Protein 3D82 (pdb70)

B-factor: mean 55.02, std 6.58, range [31.34, 92.84]

Structure (mmCIF, N/CA/C/O backbone):
data_3D82
#
_entry.id   3D82
#
_cell.length_a   56.920
_cell.length_b   95.140
_cell.length_c   237.370
_cell.angle_alpha   90.000
_cell.angle_beta   90.000
_cell.angle_gamma   90.000
#
_symmetry.space_group_name_H-M   'C 2 2 21'
#
loop_
_entity.id
_entity.type
_entity.pdbx_description
1 polymer 'Cupin 2, conserved barrel domain protein'
2 non-polymer 'NICKEL (II) ION'
3 non-polymer 'UNKNOWN LIGAND'
4 non-polymer GLYCEROL
5 water water
#
loop_
_atom_site.group_PDB
_atom_site.id
_atom_site.type_symbol
_atom_site.label_atom_id
_atom_site.label_alt_id
_atom_site.label_comp_id
_atom_site.label_asym_id
_atom_site.label_entity_id
_atom_site.label_seq_id
_atom_site.pdbx_PDB_ins_code
_atom_site.Cartn_x
_atom_site.Cartn_y
_atom_site.Cartn_z
_atom_site.occupancy
_atom_site.B_iso_or_equiv
_atom_site.auth_seq_id
_atom_site.auth_comp_id
_atom_site.auth_asym_id
_atom_site.auth_atom_id
_atom_site.pdbx_PDB_model_num
ATOM 1 N N . GLY A 1 1 ? -15.761 65.940 -14.907 1.00 69.45 0 GLY A N 1
ATOM 2 C CA . GLY A 1 1 ? -15.824 66.268 -13.452 1.00 69.14 0 GLY A CA 1
ATOM 3 C C . GLY A 1 1 ? -15.920 65.026 -12.581 1.00 68.62 0 GLY A C 1
ATOM 4 O O . GLY A 1 1 ? -16.259 63.940 -13.073 1.00 68.28 0 GLY A O 1
ATOM 13 N N . GLN A 1 3 ? -18.094 64.014 -10.317 1.00 66.24 2 GLN A N 1
ATOM 14 C CA . GLN A 1 3 ? -19.435 63.366 -10.276 1.00 66.51 2 GLN A CA 1
ATOM 15 C C . GLN A 1 3 ? -19.577 62.183 -11.276 1.00 66.26 2 GLN A C 1
ATOM 16 O O . GLN A 1 3 ? -20.267 61.207 -10.975 1.00 65.18 2 GLN A O 1
ATOM 22 N N . THR A 1 4 ? -18.906 62.272 -12.436 1.00 66.90 3 THR A N 1
ATOM 23 C CA . THR A 1 4 ? -18.857 61.180 -13.441 1.00 67.04 3 THR A CA 1
ATOM 24 C C . THR A 1 4 ? -18.153 59.935 -12.872 1.00 66.17 3 THR A C 1
ATOM 25 O O . THR A 1 4 ? -18.410 58.826 -13.347 1.00 67.29 3 THR A O 1
ATOM 29 N N . LYS A 1 5 ? -17.255 60.130 -11.889 1.00 64.10 4 LYS A N 1
ATOM 30 C CA . LYS A 1 5 ? -16.617 59.032 -11.144 1.00 62.72 4 LYS A CA 1
ATOM 31 C C . LYS A 1 5 ? -17.456 58.512 -9.936 1.00 60.02 4 LYS A C 1
ATOM 32 O O . LYS A 1 5 ? -16.982 57.626 -9.245 1.00 57.37 4 LYS A O 1
ATOM 38 N N . VAL A 1 6 ? -18.667 59.057 -9.686 1.00 58.21 5 VAL A N 1
ATOM 39 C CA . VAL A 1 6 ? -19.603 58.497 -8.671 1.00 57.04 5 VAL A CA 1
ATOM 40 C C . VAL A 1 6 ? -20.197 57.218 -9.277 1.00 54.00 5 VAL A C 1
ATOM 41 O O . VAL A 1 6 ? -20.763 57.244 -10.373 1.00 52.11 5 VAL A O 1
ATOM 45 N N . ILE A 1 7 ? -20.113 56.126 -8.531 1.00 52.92 6 ILE A N 1
ATOM 46 C CA . ILE A 1 7 ? -20.508 54.815 -9.012 1.00 52.50 6 ILE A CA 1
ATOM 47 C C . ILE A 1 7 ? -21.781 54.359 -8.319 1.00 51.86 6 ILE A C 1
ATOM 48 O O . ILE A 1 7 ? -21.817 54.316 -7.104 1.00 51.58 6 ILE A O 1
ATOM 53 N N . ASN A 1 8 ? -22.815 54.048 -9.105 1.00 52.00 7 ASN A N 1
ATOM 54 C CA . ASN A 1 8 ? -24.080 53.494 -8.60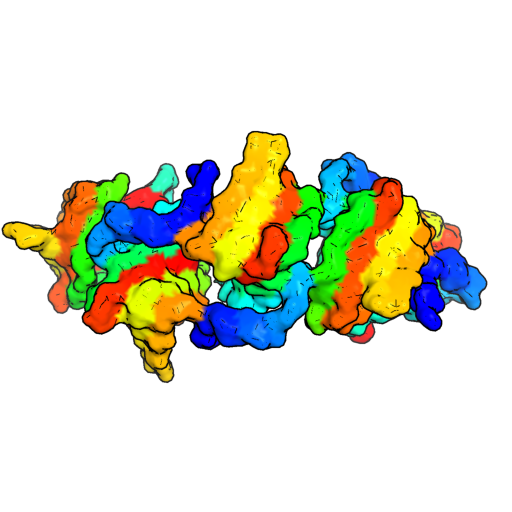8 1.00 51.14 7 ASN A CA 1
ATOM 55 C C . ASN A 1 8 ? -24.058 51.986 -8.928 1.00 50.63 7 ASN A C 1
ATOM 56 O O . ASN A 1 8 ? -24.003 51.608 -10.099 1.00 50.07 7 ASN A O 1
ATOM 61 N N . PHE A 1 9 ? -24.093 51.141 -7.894 1.00 51.19 8 PHE A N 1
ATOM 62 C CA . PHE A 1 9 ? -23.994 49.678 -8.072 1.00 51.44 8 PHE A CA 1
ATOM 63 C C . PHE A 1 9 ? -25.114 49.127 -8.954 1.00 52.56 8 PHE A C 1
ATOM 64 O O . PHE A 1 9 ? -24.838 48.409 -9.914 1.00 53.05 8 PHE A O 1
ATOM 72 N N . ASN A 1 10 ? -26.355 49.505 -8.644 1.00 53.01 9 ASN A N 1
ATOM 73 C CA . ASN A 1 10 ? -27.542 49.063 -9.406 1.00 54.32 9 ASN A CA 1
ATOM 74 C C . ASN A 1 10 ? -27.404 49.409 -10.908 1.00 53.09 9 ASN A C 1
ATOM 75 O O . ASN A 1 10 ? -27.636 48.568 -11.765 1.00 52.27 9 ASN A O 1
ATOM 80 N N . ASP A 1 11 ? -26.965 50.629 -11.205 1.00 52.78 10 ASP A N 1
ATOM 81 C CA . ASP A 1 11 ? -26.747 51.075 -12.595 1.00 52.46 10 ASP A CA 1
ATOM 82 C C . ASP A 1 11 ? -25.631 50.289 -13.303 1.00 51.57 10 ASP A C 1
ATOM 83 O O . ASP A 1 11 ? -25.760 49.967 -14.487 1.00 49.72 10 ASP A O 1
ATOM 88 N N . LYS A 1 12 ? -24.534 49.998 -12.584 1.00 50.66 11 LYS A N 1
ATOM 89 C CA . LYS A 1 12 ? -23.418 49.222 -13.152 1.00 50.08 11 LYS A CA 1
ATOM 90 C C . LYS A 1 12 ? -23.816 47.779 -13.441 1.00 49.94 11 LYS A C 1
ATOM 91 O O . LYS A 1 12 ? -23.372 47.229 -14.446 1.00 50.10 11 LYS A O 1
ATOM 97 N N . PHE A 1 13 ? -24.610 47.174 -12.548 1.00 50.62 12 PHE A N 1
ATOM 98 C CA . PHE A 1 13 ? -25.137 45.803 -12.727 1.00 50.59 12 PHE A CA 1
ATOM 99 C C . PHE A 1 13 ? -26.077 45.691 -13.934 1.00 51.17 12 PHE A C 1
ATOM 100 O O . PHE A 1 13 ? -26.077 44.662 -14.613 1.00 51.56 12 PHE A O 1
ATOM 108 N N . SER A 1 14 ? -26.877 46.733 -14.186 1.00 52.17 13 SER A N 1
ATOM 109 C CA . SER A 1 14 ? -27.791 46.754 -15.336 1.00 52.08 13 SER A CA 1
ATOM 110 C C . SER A 1 14 ? -27.063 46.712 -16.693 1.00 52.79 13 SER A C 1
ATOM 111 O O . SER A 1 14 ? -27.616 46.209 -17.662 1.00 54.33 13 SER A O 1
ATOM 114 N N . LEU A 1 15 ? -25.828 47.209 -16.746 1.00 53.23 14 LEU A N 1
ATOM 115 C CA . LEU A 1 15 ? -25.021 47.224 -17.978 1.00 53.58 14 LEU A CA 1
ATOM 116 C C . LEU A 1 15 ? -24.474 45.854 -18.434 1.00 53.46 14 LEU A C 1
ATOM 117 O O . LEU A 1 15 ? -23.885 45.776 -19.517 1.00 53.65 14 LEU A O 1
ATOM 119 N N . PHE A 1 16 ? -24.610 44.795 -17.626 1.00 52.59 15 PHE A N 1
ATOM 120 C CA . PHE A 1 16 ? -24.100 43.485 -18.027 1.00 51.62 15 PHE A CA 1
ATOM 121 C C . PHE A 1 16 ? -24.983 42.325 -17.614 1.00 50.93 15 PHE A C 1
ATOM 122 O O . PHE A 1 16 ? -25.752 42.376 -16.653 1.00 49.67 15 PHE A O 1
ATOM 130 N N . ASN A 1 17 ? -24.765 41.264 -18.366 1.00 51.27 16 ASN A N 1
ATOM 131 C CA . ASN A 1 17 ? -25.544 40.061 -18.392 1.00 53.02 16 ASN A CA 1
ATOM 132 C C . ASN A 1 17 ? -24.733 38.790 -18.018 1.00 53.03 16 ASN A C 1
ATOM 133 O O . ASN A 1 17 ? -25.288 37.849 -17.438 1.00 52.59 16 ASN A O 1
ATOM 138 N N . GLN A 1 18 ? -23.450 38.757 -18.380 1.00 53.23 17 GLN A N 1
ATOM 139 C CA . GLN A 1 18 ? -22.558 37.624 -18.090 1.00 53.63 17 GLN A CA 1
ATOM 140 C C . GLN A 1 18 ? -22.322 37.310 -16.619 1.00 52.65 17 GLN A C 1
ATOM 141 O O . GLN A 1 18 ? -22.234 38.219 -15.776 1.00 51.91 17 GLN A O 1
ATOM 147 N N . HIS A 1 19 ? -22.185 36.009 -16.353 1.00 51.68 18 HIS A N 1
ATOM 148 C CA . HIS A 1 19 ? -21.875 35.488 -15.036 1.00 51.39 18 HIS A CA 1
ATOM 149 C C . HIS A 1 19 ? -20.384 35.202 -14.965 1.00 50.37 18 HIS A C 1
ATOM 150 O O . HIS A 1 19 ? -19.741 34.990 -15.994 1.00 50.06 18 HIS A O 1
ATOM 157 N N . TRP A 1 20 ? -19.858 35.198 -13.740 1.00 50.02 19 TRP A N 1
ATOM 158 C CA . TRP A 1 20 ? -18.465 34.860 -13.441 1.00 49.96 19 TRP A CA 1
ATOM 159 C C . TRP A 1 20 ? -17.427 35.665 -14.249 1.00 50.27 19 TRP A C 1
ATOM 160 O O . TRP A 1 20 ? -16.366 35.142 -14.602 1.00 49.17 19 TRP A O 1
ATOM 171 N N . SER A 1 21 ? -17.759 36.928 -14.538 1.00 50.30 20 SER A N 1
ATOM 172 C CA . SER A 1 21 ? -16.941 37.815 -15.354 1.00 50.08 20 SER A CA 1
ATOM 173 C C . SER A 1 21 ? -16.870 39.150 -14.624 1.00 50.39 20 SER A C 1
ATOM 174 O O . SER A 1 21 ? -17.652 40.060 -14.918 1.00 49.63 20 SER A O 1
ATOM 177 N N . PRO A 1 22 ? -15.951 39.255 -13.638 1.00 51.97 21 PRO A N 1
ATOM 178 C CA . PRO A 1 22 ? -15.829 40.467 -12.845 1.00 52.87 21 PRO A CA 1
ATOM 179 C C . PRO A 1 22 ? -15.559 41.706 -13.696 1.00 54.25 21 PRO A C 1
ATOM 180 O O . PRO A 1 22 ? -14.779 41.627 -14.653 1.00 55.23 21 PRO A O 1
ATOM 184 N N . ARG A 1 23 ? -16.259 42.795 -13.370 1.00 54.29 22 ARG A N 1
ATOM 185 C CA . ARG A 1 23 ? -16.124 44.080 -14.026 1.00 55.33 22 ARG A CA 1
ATOM 186 C C . ARG A 1 23 ? -15.603 45.085 -13.022 1.00 54.07 22 ARG A C 1
ATOM 187 O O . ARG A 1 23 ? -16.276 45.381 -12.036 1.00 53.35 22 ARG A O 1
ATOM 195 N N . VAL A 1 24 ? -14.405 45.607 -13.296 1.00 52.98 23 VAL A N 1
ATOM 196 C CA . VAL A 1 24 ? -13.759 46.586 -12.440 1.00 51.70 23 VAL A CA 1
ATOM 197 C C . VAL A 1 24 ? -14.564 47.884 -12.540 1.00 50.92 23 VAL A C 1
ATOM 198 O O . VAL A 1 24 ? -14.770 48.393 -13.644 1.00 51.71 23 VAL A O 1
ATOM 202 N N . ILE A 1 25 ? -15.090 48.338 -11.404 1.00 50.01 24 ILE A N 1
ATOM 203 C CA . ILE A 1 25 ? -15.851 49.599 -11.294 1.00 49.86 24 ILE A CA 1
ATOM 204 C C . ILE A 1 25 ? -15.072 50.699 -10.578 1.00 50.47 24 ILE A C 1
ATOM 205 O O . ILE A 1 25 ? -15.473 51.846 -10.647 1.00 48.96 24 ILE A O 1
ATOM 210 N N . ALA A 1 26 ? -13.989 50.362 -9.859 1.00 51.55 25 ALA A N 1
ATOM 211 C CA . ALA A 1 26 ? -13.237 51.366 -9.111 1.00 51.23 25 ALA A CA 1
ATOM 212 C C . ALA A 1 26 ? -11.880 50.844 -8.665 1.00 52.42 25 ALA A C 1
ATOM 213 O O . ALA A 1 26 ? -11.684 49.632 -8.554 1.00 52.59 25 ALA A O 1
ATOM 215 N N . GLU A 1 27 ? -10.971 51.778 -8.411 1.00 52.89 26 GLU A N 1
ATOM 216 C CA . GLU A 1 27 ? -9.623 51.503 -7.941 1.00 55.42 26 GLU A CA 1
ATOM 217 C C . GLU A 1 27 ? -9.282 52.363 -6.719 1.00 53.40 26 GLU A C 1
ATOM 218 O O . GLU A 1 27 ? -9.506 53.571 -6.732 1.00 53.34 26 GLU A O 1
ATOM 232 N N . ASN A 1 29 ? -5.920 52.892 -4.477 1.00 50.54 28 ASN A N 1
ATOM 233 C CA . ASN A 1 29 ? -4.493 52.596 -4.429 1.00 50.67 28 ASN A CA 1
ATOM 234 C C . ASN A 1 29 ? -4.241 51.457 -5.441 1.00 52.06 28 ASN A C 1
ATOM 235 O O . ASN A 1 29 ? -4.645 51.595 -6.591 1.00 51.70 28 ASN A O 1
ATOM 240 N N . ASP A 1 30 ? -3.706 50.314 -4.999 1.00 53.54 29 ASP A N 1
ATOM 241 C CA . ASP A 1 30 ? -3.404 49.162 -5.874 1.00 53.56 29 ASP A CA 1
ATOM 242 C C . ASP A 1 30 ? -4.438 48.014 -5.757 1.00 53.89 29 ASP A C 1
ATOM 243 O O . ASP A 1 30 ? -4.113 46.855 -6.038 1.00 54.74 29 ASP A O 1
ATOM 248 N N . TYR A 1 31 ? -5.668 48.357 -5.353 1.00 52.21 30 TYR A N 1
ATOM 249 C CA . TYR A 1 31 ? -6.787 47.427 -5.202 1.00 52.44 30 TYR A CA 1
ATOM 250 C C . TYR A 1 31 ? -7.896 47.780 -6.177 1.00 52.10 30 TYR A C 1
ATOM 251 O O . TYR A 1 31 ? -8.033 48.942 -6.565 1.00 51.24 30 TYR A O 1
ATOM 260 N N . GLN A 1 32 ? -8.677 46.766 -6.547 1.00 52.40 31 GLN A N 1
ATOM 261 C CA . GLN A 1 32 ? -9.802 46.897 -7.462 1.00 52.43 31 GLN A CA 1
ATOM 262 C C . GLN A 1 32 ? -11.100 46.461 -6.796 1.00 52.65 31 GLN A C 1
ATOM 263 O O . GLN A 1 32 ? -11.093 45.546 -5.996 1.00 53.09 31 GLN A O 1
ATOM 269 N N . PHE A 1 33 ? -12.191 47.147 -7.134 1.00 52.22 32 PHE A N 1
ATOM 270 C CA . PHE A 1 33 ? -13.567 46.825 -6.710 1.00 51.58 32 PHE A CA 1
ATOM 271 C C . PHE A 1 33 ? -14.193 46.286 -7.982 1.00 51.74 32 PHE A C 1
ATOM 272 O O . PHE A 1 33 ? -14.200 46.991 -9.008 1.00 51.81 32 PHE A O 1
ATOM 280 N N . LYS A 1 34 ? -14.708 45.058 -7.921 1.00 51.76 33 LYS A N 1
ATOM 281 C CA . LYS A 1 34 ? -15.206 44.341 -9.088 1.00 52.34 33 LYS A CA 1
ATOM 282 C C . LYS A 1 34 ? -16.610 43.804 -8.849 1.00 51.34 33 LYS A C 1
ATOM 283 O O . LYS A 1 34 ? -16.824 43.106 -7.890 1.00 52.02 33 LYS A O 1
ATOM 289 N N . LEU A 1 35 ? -17.568 44.162 -9.700 1.00 51.22 34 LEU A N 1
ATOM 290 C CA . LEU A 1 35 ? -18.932 43.630 -9.586 1.00 50.80 34 LEU A CA 1
ATOM 291 C C . LEU A 1 35 ? -19.035 42.345 -10.391 1.00 49.52 34 LEU A C 1
ATOM 292 O O . LEU A 1 35 ? -18.455 42.244 -11.470 1.00 48.51 34 LEU A O 1
ATOM 297 N N . VAL A 1 36 ? -19.749 41.359 -9.847 1.00 49.38 35 VAL A N 1
ATOM 298 C CA . VAL A 1 36 ? -19.956 40.077 -10.524 1.00 49.20 35 VAL A CA 1
ATOM 299 C C . VAL A 1 36 ? -21.392 39.574 -10.295 1.00 49.39 35 VAL A C 1
ATOM 300 O O . VAL A 1 36 ? -21.986 39.795 -9.225 1.00 48.21 35 VAL A O 1
ATOM 304 N N . LYS A 1 37 ? -21.938 38.926 -11.317 1.00 49.48 36 LYS A N 1
ATOM 305 C CA . LYS A 1 37 ? -23.216 38.223 -11.222 1.00 50.46 36 LYS A CA 1
ATOM 306 C C . LYS A 1 37 ? -22.796 36.767 -11.204 1.00 50.79 36 LYS A C 1
ATOM 307 O O . LYS A 1 37 ? -21.991 36.377 -12.038 1.00 51.55 36 LYS A O 1
ATOM 313 N N . VAL A 1 38 ? -23.262 35.989 -10.221 1.00 51.16 37 VAL A N 1
ATOM 314 C CA . VAL A 1 38 ? -22.891 34.566 -10.096 1.00 50.85 37 VAL A CA 1
ATOM 315 C C . VAL A 1 38 ? -24.105 33.659 -9.884 1.00 51.76 37 VAL A C 1
ATOM 316 O O . VAL A 1 38 ? -25.086 34.057 -9.250 1.00 52.41 37 VAL A O 1
ATOM 320 N N . GLU A 1 39 ? -24.031 32.449 -10.443 1.00 52.11 38 GLU A N 1
ATOM 321 C CA . GLU A 1 39 ? -25.084 31.427 -10.306 1.00 52.42 38 GLU A CA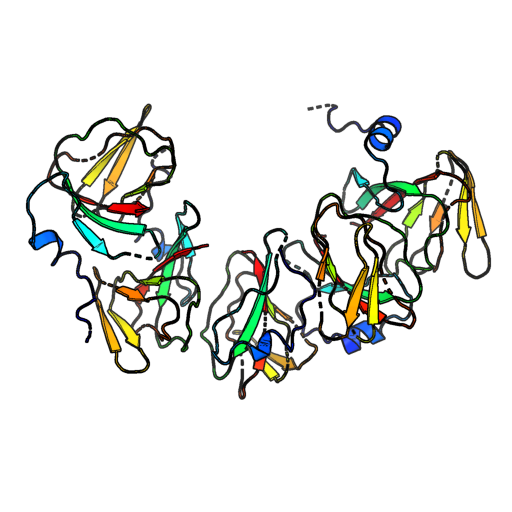 1
ATOM 322 C C . GLU A 1 39 ? -24.483 30.061 -10.625 1.00 51.69 38 GLU A C 1
ATOM 323 O O . GLU A 1 39 ? -23.724 29.930 -11.584 1.00 51.62 38 GLU A O 1
ATOM 329 N N . GLY A 1 40 ? -24.857 29.054 -9.842 1.00 51.76 39 GLY A N 1
ATOM 330 C CA . GLY A 1 40 ? -24.289 27.716 -9.958 1.00 51.33 39 GLY A CA 1
ATOM 331 C C . GLY A 1 40 ? -23.007 27.675 -9.149 1.00 51.79 39 GLY A C 1
ATOM 332 O O . GLY A 1 40 ? -22.738 28.577 -8.339 1.00 52.20 39 GLY A O 1
ATOM 333 N N . GLU A 1 41 ? -22.219 26.629 -9.372 1.00 51.87 40 GLU A N 1
ATOM 334 C CA . GLU A 1 41 ? -20.964 26.425 -8.662 1.00 52.38 40 GLU A CA 1
ATOM 335 C C . GLU A 1 41 ? -19.785 26.941 -9.449 1.00 51.61 40 GLU A C 1
ATOM 336 O O . GLU A 1 41 ? -19.737 26.799 -10.681 1.00 51.23 40 GLU A O 1
ATOM 342 N N . PHE A 1 42 ? -18.821 27.498 -8.712 1.00 51.12 41 PHE A N 1
ATOM 343 C CA . PHE A 1 42 ? -17.526 27.895 -9.258 1.00 50.90 41 PHE A CA 1
ATOM 344 C C . PHE A 1 42 ? -16.643 26.632 -9.059 1.00 50.63 41 PHE A C 1
ATOM 345 O O . PHE A 1 42 ? -17.168 25.511 -8.924 1.00 51.35 41 PHE A O 1
ATOM 353 N N . VAL A 1 43 ? -15.324 26.801 -9.060 1.00 50.42 42 VAL A N 1
ATOM 354 C CA . VAL A 1 43 ? -14.349 25.737 -8.845 1.00 49.23 42 VAL A CA 1
ATOM 355 C C . VAL A 1 43 ? -13.575 26.027 -7.572 1.00 48.67 42 VAL A C 1
ATOM 356 O O . VAL A 1 43 ? -13.526 27.180 -7.122 1.00 48.80 42 VAL A O 1
ATOM 360 N N . TRP A 1 44 ? -12.963 24.980 -7.011 1.00 49.11 43 TRP A N 1
ATOM 361 C CA . TRP A 1 44 ? -12.074 25.111 -5.849 1.00 49.67 43 TRP A CA 1
ATOM 362 C C . TRP A 1 44 ? -10.801 25.856 -6.259 1.00 50.35 43 TRP A C 1
ATOM 363 O O . TRP A 1 44 ? -10.174 25.494 -7.253 1.00 50.78 43 TRP A O 1
ATOM 374 N N . HIS A 1 45 ? -10.435 26.891 -5.505 1.00 50.35 44 HIS A N 1
ATOM 375 C CA . HIS A 1 45 ? -9.224 27.674 -5.786 1.00 50.13 44 HIS A CA 1
ATOM 376 C C . HIS A 1 45 ? -8.781 28.455 -4.540 1.00 50.50 44 HIS A C 1
ATOM 377 O O . HIS A 1 45 ? -9.464 28.441 -3.529 1.00 50.08 44 HIS A O 1
ATOM 384 N N . GLU A 1 46 ? -7.643 29.126 -4.630 1.00 51.56 45 GLU A N 1
ATOM 385 C CA . GLU A 1 46 ? -7.121 29.959 -3.539 1.00 53.47 45 GLU A CA 1
ATOM 386 C C . GLU A 1 46 ? -6.423 31.198 -4.118 1.00 53.31 45 GLU A C 1
ATOM 387 O O . GLU A 1 46 ? -6.140 31.248 -5.306 1.00 52.95 45 GLU A O 1
ATOM 393 N N . HIS A 1 47 ? -6.115 32.145 -3.234 1.00 53.47 46 HIS A N 1
ATOM 394 C CA . HIS A 1 47 ? -5.286 33.316 -3.534 1.00 52.69 46 HIS A CA 1
ATOM 395 C C . HIS A 1 47 ? -4.182 33.223 -2.498 1.00 51.20 46 HIS A C 1
ATOM 396 O O . HIS A 1 47 ? -4.382 33.556 -1.330 1.00 49.98 46 HIS A O 1
ATOM 403 N N . ALA A 1 48 ? -3.035 32.707 -2.924 1.00 51.91 47 ALA A N 1
ATOM 404 C CA . ALA A 1 48 ? -1.914 32.471 -2.027 1.00 52.42 47 ALA A CA 1
ATOM 405 C C . ALA A 1 48 ? -1.353 33.707 -1.341 1.00 53.47 47 ALA A C 1
ATOM 406 O O . ALA A 1 48 ? -0.920 33.615 -0.188 1.00 55.82 47 ALA A O 1
ATOM 408 N N . ASP A 1 49 ? -1.388 34.851 -2.017 1.00 53.60 48 ASP A N 1
ATOM 409 C CA . ASP A 1 49 ? -0.730 36.066 -1.522 1.00 55.24 48 ASP A CA 1
ATOM 410 C C . ASP A 1 49 ? -1.637 37.206 -1.061 1.00 53.82 48 ASP A C 1
ATOM 411 O O . ASP A 1 49 ? -1.129 38.263 -0.716 1.00 54.45 48 ASP A O 1
ATOM 416 N N . THR A 1 50 ? -2.952 37.012 -1.026 1.00 52.87 49 THR A N 1
ATOM 417 C CA . THR A 1 50 ? -3.859 38.083 -0.589 1.00 51.45 49 THR A CA 1
ATOM 418 C C . THR A 1 50 ? -5.166 37.589 0.008 1.00 51.49 49 THR A C 1
ATOM 419 O O . THR A 1 50 ? -5.675 36.540 -0.396 1.00 50.41 49 THR A O 1
ATOM 423 N N . ASP A 1 51 ? -5.685 38.375 0.969 1.00 52.00 50 ASP A N 1
ATOM 424 C CA . ASP A 1 51 ? -7.033 38.191 1.486 1.00 51.87 50 ASP A CA 1
ATOM 425 C C . ASP A 1 51 ? -7.950 38.651 0.356 1.00 52.30 50 ASP A C 1
ATOM 426 O O . ASP A 1 51 ? -7.540 39.469 -0.485 1.00 52.52 50 ASP A O 1
ATOM 431 N N . GLU A 1 52 ? -9.154 38.095 0.314 1.00 52.83 51 GLU A N 1
ATOM 432 C CA . GLU A 1 52 ? -10.170 38.466 -0.676 1.00 55.48 51 GLU A CA 1
ATOM 433 C C . GLU A 1 52 ? -11.495 38.745 0.067 1.00 54.21 51 GLU A C 1
ATOM 434 O O . GLU A 1 52 ? -11.959 37.912 0.843 1.00 54.19 51 GLU A O 1
ATOM 440 N N . VAL A 1 53 ? -12.078 39.915 -0.165 1.00 54.44 52 VAL A N 1
ATOM 441 C CA . VAL A 1 53 ? -13.353 40.292 0.452 1.00 54.25 52 VAL A CA 1
ATOM 442 C C . VAL A 1 53 ? -14.518 40.033 -0.521 1.00 54.69 52 VAL A C 1
ATOM 443 O O . VAL A 1 53 ? -14.415 40.356 -1.706 1.00 55.67 52 VAL A O 1
ATOM 447 N N . PHE A 1 54 ? -15.597 39.430 -0.003 1.00 54.02 53 PHE A N 1
ATOM 448 C CA . PHE A 1 54 ? -16.863 39.222 -0.724 1.00 54.30 53 PH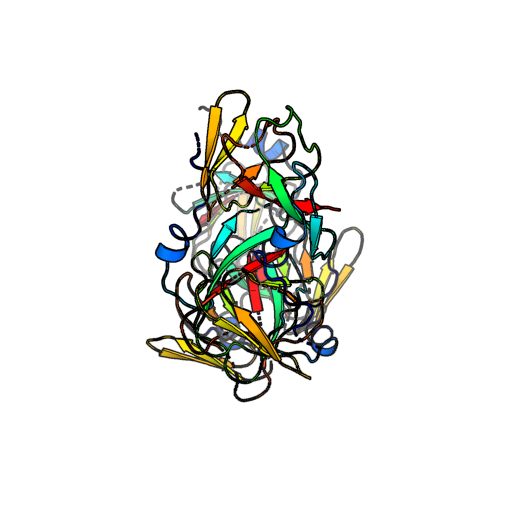E A CA 1
ATOM 449 C C . PHE A 1 54 ? -17.941 40.031 -0.020 1.00 53.25 53 PHE A C 1
ATOM 450 O O . PHE A 1 54 ? -18.039 39.958 1.201 1.00 52.24 53 PHE A O 1
ATOM 458 N N . ILE A 1 55 ? -18.721 40.799 -0.789 1.00 53.19 54 ILE A N 1
ATOM 459 C CA . ILE A 1 55 ? -19.877 41.556 -0.286 1.00 52.21 54 ILE A CA 1
ATOM 460 C C . ILE A 1 55 ? -21.055 41.160 -1.170 1.00 52.48 54 ILE A C 1
ATOM 461 O O . ILE A 1 55 ? -21.000 41.335 -2.376 1.00 52.86 54 ILE A O 1
ATOM 466 N N . VAL A 1 56 ? -22.111 40.619 -0.573 1.00 52.81 55 VAL A N 1
ATOM 467 C CA . VAL A 1 56 ? -23.308 40.220 -1.327 1.00 52.97 55 VAL A CA 1
ATOM 468 C C . VAL A 1 56 ? -24.225 41.444 -1.402 1.00 53.51 55 VAL A C 1
ATOM 469 O O . VAL A 1 56 ? -24.492 42.092 -0.382 1.00 53.31 55 VAL A O 1
ATOM 481 N N . GLU A 1 58 ? -27.238 41.306 -3.653 1.00 55.42 57 GLU A N 1
ATOM 482 C CA . GLU A 1 58 ? -28.567 40.683 -3.779 1.00 55.21 57 GLU A CA 1
ATOM 483 C C . GLU A 1 58 ? -28.428 39.160 -3.827 1.00 54.22 57 GLU A C 1
ATOM 484 O O . GLU A 1 58 ? -27.455 38.641 -4.380 1.00 54.78 57 GLU A O 1
ATOM 490 N N . GLY A 1 59 ? -29.405 38.455 -3.262 1.00 53.89 58 GLY A N 1
ATOM 491 C CA . GLY A 1 59 ? -29.424 36.991 -3.247 1.00 53.16 58 GLY A CA 1
ATOM 492 C C . GLY A 1 59 ? -28.646 36.369 -2.101 1.00 52.81 58 GLY A C 1
ATOM 493 O O . GLY A 1 59 ? -28.308 37.033 -1.121 1.00 51.93 58 GLY A O 1
ATOM 494 N N . THR A 1 60 ? -28.384 35.073 -2.232 1.00 53.63 59 THR A N 1
ATOM 495 C CA . THR A 1 60 ? -27.690 34.282 -1.211 1.00 54.23 59 THR A CA 1
ATOM 496 C C . THR A 1 60 ? -26.475 33.612 -1.816 1.00 54.78 59 THR A C 1
ATOM 497 O O . THR A 1 60 ? -26.599 32.887 -2.802 1.00 56.29 59 THR A O 1
ATOM 501 N N . LEU A 1 61 ? -25.306 33.864 -1.229 1.00 54.30 60 LEU A N 1
ATOM 502 C CA . LEU A 1 61 ? -24.063 33.244 -1.666 1.00 53.38 60 LEU A CA 1
ATOM 503 C C . LEU A 1 61 ? -23.635 32.262 -0.595 1.00 53.65 60 LEU A C 1
ATOM 504 O O . LEU A 1 61 ? -23.805 32.522 0.598 1.00 53.66 60 LEU A O 1
ATOM 509 N N . GLN A 1 62 ? -23.129 31.120 -1.040 1.00 53.90 61 GLN A N 1
ATOM 510 C CA . GLN A 1 62 ? -22.457 30.166 -0.175 1.00 54.25 61 GLN A CA 1
ATOM 511 C C . GLN A 1 62 ? -21.014 30.063 -0.651 1.00 53.63 61 GLN A C 1
ATOM 512 O O . GLN A 1 62 ? -20.746 30.211 -1.840 1.00 53.99 61 GLN A O 1
ATOM 518 N N . ILE A 1 63 ? -20.095 29.857 0.288 1.00 52.74 62 ILE A N 1
ATOM 519 C CA . ILE A 1 63 ? -18.679 29.641 -0.022 1.00 52.08 62 ILE A CA 1
ATOM 520 C C . ILE A 1 63 ? -18.306 28.390 0.750 1.00 51.67 62 ILE A C 1
ATOM 521 O O . ILE A 1 63 ? -18.439 28.352 1.985 1.00 51.74 62 ILE A O 1
ATOM 526 N N . ALA A 1 64 ? -17.895 27.358 0.018 1.00 51.20 63 ALA A N 1
ATOM 527 C CA . ALA A 1 64 ? -17.501 26.109 0.607 1.00 50.03 63 ALA A CA 1
ATOM 528 C C . ALA A 1 64 ? -16.012 26.152 0.898 1.00 50.52 63 ALA A C 1
ATOM 529 O O . ALA A 1 64 ? -15.226 26.681 0.091 1.00 50.65 63 ALA A O 1
ATOM 531 N N . PHE A 1 65 ? -15.648 25.648 2.075 1.00 49.86 64 PHE A N 1
ATOM 532 C CA . PHE A 1 65 ? -14.264 25.454 2.485 1.00 50.53 64 PHE A CA 1
ATOM 533 C C . PHE A 1 65 ? -14.140 23.959 2.721 1.00 51.44 64 PHE A C 1
ATOM 534 O O . PHE A 1 65 ? -15.130 23.229 2.635 1.00 51.02 64 PHE A O 1
ATOM 542 N N . ARG A 1 66 ? -12.934 23.498 3.012 1.00 52.19 65 ARG A N 1
ATOM 543 C CA . ARG A 1 66 ? -12.716 22.068 3.182 1.00 53.63 65 ARG A CA 1
ATOM 544 C C . ARG A 1 66 ? -13.410 21.430 4.361 1.00 52.92 65 ARG A C 1
ATOM 545 O O . ARG A 1 66 ? -13.872 20.302 4.220 1.00 52.26 65 ARG A O 1
ATOM 553 N N . ASP A 1 67 ? -13.506 22.136 5.487 1.00 53.48 66 ASP A N 1
ATOM 554 C CA . ASP A 1 67 ? -14.139 21.593 6.706 1.00 54.94 66 ASP A CA 1
ATOM 555 C C . ASP A 1 67 ? -15.434 22.284 7.140 1.00 53.91 66 ASP A C 1
ATOM 556 O O . ASP A 1 67 ? -16.067 21.852 8.106 1.00 52.99 66 ASP A O 1
ATOM 561 N N . GLN A 1 68 ? -15.845 23.309 6.405 1.00 52.47 67 GLN A N 1
ATOM 562 C CA . GLN A 1 68 ? -17.016 24.100 6.748 1.00 52.86 67 GLN A CA 1
ATOM 563 C C . GLN A 1 68 ? -17.481 24.954 5.568 1.00 51.13 67 GLN A C 1
ATOM 564 O O . GLN A 1 68 ? -16.798 25.047 4.546 1.00 50.31 67 GLN A O 1
ATOM 570 N N . ASN A 1 69 ? -18.676 25.522 5.704 1.00 50.79 68 ASN A N 1
ATOM 571 C CA . ASN A 1 69 ? -19.238 26.466 4.733 1.00 50.74 68 ASN A CA 1
ATOM 572 C C . ASN A 1 69 ? -19.655 27.724 5.453 1.00 51.75 68 ASN A C 1
ATOM 573 O O . ASN A 1 69 ? -19.856 27.713 6.666 1.00 51.44 68 ASN A O 1
ATOM 578 N N . ILE A 1 70 ? -19.808 28.803 4.688 1.00 52.70 69 ILE A N 1
ATOM 579 C CA . ILE A 1 70 ? -20.385 30.039 5.197 1.00 53.65 69 ILE A CA 1
ATOM 580 C C . ILE A 1 70 ? -21.495 30.422 4.221 1.00 53.39 69 ILE A C 1
ATOM 581 O O . ILE A 1 70 ? -21.435 30.055 3.047 1.00 52.39 69 ILE A O 1
ATOM 586 N N . THR A 1 71 ? -22.511 31.111 4.740 1.00 54.70 70 THR A N 1
ATOM 587 C CA . THR A 1 71 ? -23.660 31.584 3.965 1.00 54.71 70 THR A CA 1
ATOM 588 C C . THR A 1 71 ? -23.713 33.092 4.138 1.00 55.20 70 THR A C 1
ATOM 589 O O . THR A 1 71 ? -23.631 33.581 5.270 1.00 55.80 70 THR A O 1
ATOM 593 N N . LEU A 1 72 ? -23.813 33.811 3.017 1.00 55.60 71 LEU A N 1
ATOM 594 C CA . LEU A 1 72 ? -23.859 35.271 2.988 1.00 56.37 71 LEU A CA 1
ATOM 595 C C . LEU A 1 72 ? -25.138 35.733 2.297 1.00 56.06 71 LEU A C 1
ATOM 596 O O . LEU A 1 72 ? -25.374 35.373 1.144 1.00 56.46 71 LEU A O 1
ATOM 601 N N . GLN A 1 73 ? -25.956 36.498 3.020 1.00 55.87 72 GLN A N 1
ATOM 602 C CA . GLN A 1 73 ? -27.168 37.103 2.487 1.00 55.94 72 GLN A CA 1
ATOM 603 C C . GLN A 1 73 ? -26.828 38.504 1.994 1.00 55.88 72 GLN A C 1
ATOM 604 O O . GLN A 1 73 ? -25.728 39.015 2.241 1.00 55.89 72 GLN A O 1
ATOM 610 N N . ALA A 1 74 ? -27.782 39.128 1.311 1.00 55.70 73 ALA A N 1
ATOM 611 C CA . ALA A 1 74 ? -27.639 40.511 0.847 1.00 55.51 73 ALA A CA 1
ATOM 612 C C . ALA A 1 74 ? -27.339 41.406 2.051 1.00 55.69 73 ALA A C 1
ATOM 613 O O . ALA A 1 74 ? -27.938 41.234 3.104 1.00 55.90 73 ALA A O 1
ATOM 615 N N . GLY A 1 75 ? -26.378 42.313 1.897 1.00 55.69 74 GLY A N 1
ATOM 616 C CA . GLY A 1 75 ? -25.942 43.178 2.987 1.00 55.50 74 GLY A CA 1
ATOM 617 C C . GLY A 1 75 ? -25.062 42.486 4.022 1.00 55.09 74 GLY A C 1
ATOM 618 O O . GLY A 1 75 ? -25.106 42.845 5.208 1.00 55.05 74 GLY A O 1
ATOM 619 N N . GLU A 1 76 ? -24.294 41.478 3.592 1.00 54.24 75 GLU A N 1
ATOM 620 C CA . GLU A 1 76 ? -23.337 40.780 4.460 1.00 53.96 75 GLU A CA 1
ATOM 621 C C . GLU A 1 76 ? -22.002 40.621 3.719 1.00 54.40 75 GLU A C 1
ATOM 622 O O . GLU A 1 76 ? -21.981 40.549 2.480 1.00 54.91 75 GLU A O 1
ATOM 636 N N . TYR A 1 78 ? -17.627 39.018 4.086 1.00 52.75 77 TYR A N 1
ATOM 637 C CA . TYR A 1 78 ? -16.682 38.075 4.661 1.00 53.01 77 TYR A CA 1
ATOM 638 C C . TYR A 1 78 ? -15.311 38.246 4.011 1.00 53.00 77 TYR A C 1
ATOM 639 O O . TYR A 1 78 ? -15.239 38.524 2.817 1.00 53.00 77 TYR A O 1
ATOM 648 N N . VAL A 1 79 ? -14.250 38.092 4.808 1.00 52.87 78 VAL A N 1
ATOM 649 C CA . VAL A 1 79 ? -12.869 38.183 4.339 1.00 52.86 78 VAL A CA 1
ATOM 650 C C . VAL A 1 79 ? -12.299 36.757 4.325 1.00 53.96 78 VAL A C 1
ATOM 651 O O . VAL A 1 79 ? -12.170 36.118 5.384 1.00 53.93 78 VAL A O 1
ATOM 655 N N . ILE A 1 80 ? -11.987 36.261 3.129 1.00 54.82 79 ILE A N 1
ATOM 656 C CA . ILE A 1 80 ? -11.325 34.963 2.951 1.00 54.80 79 ILE A CA 1
ATOM 657 C C . ILE A 1 80 ? -9.834 35.201 3.166 1.00 54.21 79 ILE A C 1
ATOM 658 O O . ILE A 1 80 ? -9.226 35.940 2.373 1.00 53.03 79 ILE A O 1
ATOM 663 N N . PRO A 1 81 ? -9.232 34.599 4.228 1.00 53.35 80 PRO A N 1
ATOM 664 C CA . PRO A 1 81 ? -7.799 34.824 4.408 1.00 52.90 80 PRO A CA 1
ATOM 665 C C . PRO A 1 81 ? -6.936 34.253 3.277 1.00 51.63 80 PRO A C 1
ATOM 666 O O . PRO A 1 81 ? -7.338 33.290 2.602 1.00 49.88 80 PRO A O 1
ATOM 670 N N . LYS A 1 82 ? -5.755 34.840 3.096 1.00 51.71 81 LYS A N 1
ATOM 671 C CA . LYS A 1 82 ? -4.829 34.377 2.079 1.00 52.03 81 LYS A CA 1
ATOM 672 C C . LYS A 1 82 ? -4.499 32.910 2.272 1.00 51.68 81 LYS A C 1
ATOM 673 O O . LYS A 1 82 ? -4.415 32.414 3.420 1.00 50.39 81 LYS A O 1
ATOM 679 N N . GLY A 1 83 ? -4.360 32.214 1.146 1.00 52.32 82 GLY A N 1
ATOM 680 C CA . GLY A 1 83 ? -4.012 30.801 1.130 1.00 52.38 82 GLY A CA 1
ATOM 681 C C . GLY A 1 83 ? -5.112 29.816 1.473 1.00 52.28 82 GLY A C 1
ATOM 682 O O . GLY A 1 83 ? -4.856 28.616 1.442 1.00 51.69 82 GLY A O 1
ATOM 683 N N . VAL A 1 84 ? -6.319 30.297 1.782 1.00 51.58 83 VAL A N 1
ATOM 684 C CA . VAL A 1 84 ? -7.435 29.422 2.137 1.00 52.30 83 VAL A CA 1
ATOM 685 C C . VAL A 1 84 ? -8.193 28.994 0.873 1.00 51.96 83 VAL A C 1
ATOM 686 O O . VAL A 1 84 ? -8.754 29.830 0.159 1.00 50.28 83 VAL A O 1
ATOM 690 N N . GLU A 1 85 ? -8.228 27.681 0.642 1.00 52.17 84 GLU A N 1
ATOM 691 C CA . GLU A 1 85 ? -8.913 27.090 -0.497 1.00 54.21 84 GLU A CA 1
ATOM 692 C C . GLU A 1 85 ? -10.410 27.248 -0.312 1.00 53.57 84 GLU A C 1
ATOM 693 O O . GLU A 1 85 ? -10.910 27.085 0.805 1.00 53.80 84 GLU A O 1
ATOM 699 N N . HIS A 1 86 ? -11.121 27.587 -1.390 1.00 52.58 85 HIS A N 1
ATOM 700 C CA . HIS A 1 86 ? -12.574 27.793 -1.317 1.00 51.38 85 HIS A CA 1
ATOM 701 C C . HIS A 1 86 ? -13.283 27.678 -2.667 1.00 51.22 85 HIS A C 1
ATOM 702 O O . HIS A 1 86 ? -12.647 27.760 -3.709 1.00 49.88 85 HIS A O 1
ATOM 709 N N . LYS A 1 87 ? -14.608 27.493 -2.612 1.00 51.55 86 LYS A N 1
ATOM 710 C CA . LYS A 1 87 ? -15.467 27.349 -3.796 1.00 52.29 86 LYS A CA 1
ATOM 711 C C . LYS A 1 87 ? -16.796 28.095 -3.604 1.00 52.67 86 LYS A C 1
ATOM 712 O O . LYS A 1 87 ? -17.686 27.582 -2.914 1.00 50.12 86 LYS A O 1
ATOM 718 N N . PRO A 1 88 ? -16.913 29.329 -4.158 1.00 53.73 87 PRO A N 1
ATOM 719 C CA . PRO A 1 88 ? -18.193 30.037 -4.130 1.00 54.76 87 PRO A CA 1
ATOM 720 C C . PRO A 1 88 ? -19.296 29.307 -4.934 1.00 56.21 87 PRO A C 1
ATOM 721 O O . PRO A 1 88 ? -18.996 28.617 -5.926 1.00 55.23 87 PRO A O 1
ATOM 733 N N . ALA A 1 90 ? -23.855 29.708 -5.784 1.00 56.22 89 ALA A N 1
ATOM 734 C CA . ALA A 1 90 ? -25.135 30.428 -5.684 1.00 55.67 89 ALA A CA 1
ATOM 735 C C . ALA A 1 90 ? -26.255 29.559 -6.289 1.00 54.90 89 ALA A C 1
ATOM 736 O O . ALA A 1 90 ? -26.237 29.292 -7.499 1.00 54.19 89 ALA A O 1
ATOM 738 N N . LYS A 1 91 ? -27.201 29.100 -5.458 1.00 54.20 90 LYS A N 1
ATOM 739 C CA . LYS A 1 91 ? -28.347 28.305 -5.959 1.00 55.07 90 LYS A CA 1
ATOM 740 C C . LYS A 1 91 ? -29.189 29.127 -6.938 1.00 55.57 90 LYS A C 1
ATOM 741 O O . LYS A 1 91 ? -29.708 28.581 -7.920 1.00 55.76 90 LYS A O 1
ATOM 743 N N . GLU A 1 92 ? -29.302 30.431 -6.655 1.00 56.35 91 GLU A N 1
ATOM 744 C CA . GLU A 1 92 ? -30.017 31.391 -7.481 1.00 57.60 91 GLU A CA 1
ATOM 745 C C . GLU A 1 92 ? -29.051 32.512 -7.893 1.00 58.19 91 GLU A C 1
ATOM 746 O O . GLU A 1 92 ? -27.943 32.599 -7.374 1.00 58.66 91 GLU A O 1
ATOM 752 N N . GLU A 1 93 ? -29.489 33.330 -8.854 1.00 59.04 92 GLU A N 1
ATOM 753 C CA . GLU A 1 93 ? -28.785 34.551 -9.306 1.00 60.09 92 GLU A CA 1
ATOM 754 C C . GLU A 1 93 ? -28.338 35.371 -8.097 1.00 59.80 92 GLU A C 1
ATOM 755 O O . GLU A 1 93 ? -29.144 35.646 -7.200 1.00 59.55 92 GLU A O 1
ATOM 761 N N . CYS A 1 94 ? -27.058 35.712 -8.054 1.00 59.86 93 CYS A N 1
ATOM 762 C CA . CYS A 1 94 ? -26.506 36.464 -6.944 1.00 58.48 93 CYS A CA 1
ATOM 763 C C . CYS A 1 94 ? -25.627 37.604 -7.460 1.00 57.25 93 CYS A C 1
ATOM 764 O O . CYS A 1 94 ? -24.813 37.389 -8.353 1.00 57.74 93 CYS A O 1
ATOM 767 N N . LYS A 1 95 ? -25.808 38.804 -6.902 1.00 55.36 94 LYS A N 1
ATOM 768 C CA . LYS A 1 95 ? -25.053 39.999 -7.280 1.00 53.90 94 LYS A CA 1
ATOM 769 C C . LYS A 1 95 ? -24.080 40.265 -6.164 1.00 52.95 94 LYS A C 1
ATOM 770 O O . LYS A 1 95 ? -24.499 40.476 -5.021 1.00 53.17 94 LYS A O 1
ATOM 776 N N . ILE A 1 96 ? -22.786 40.250 -6.491 1.00 51.53 95 ILE A N 1
ATOM 777 C CA . ILE A 1 96 ? -21.727 40.445 -5.506 1.00 50.50 95 ILE A CA 1
ATOM 778 C C . ILE A 1 96 ? -20.705 41.475 -5.942 1.00 51.64 95 ILE A C 1
ATOM 779 O O . ILE A 1 96 ? -20.672 41.895 -7.104 1.00 51.23 95 ILE A O 1
ATOM 792 N N . ILE A 1 98 ? -16.460 42.024 -5.298 1.00 53.09 97 ILE A N 1
ATOM 793 C CA . ILE A 1 98 ? -15.172 41.488 -4.841 1.00 53.47 97 ILE A CA 1
ATOM 794 C C . ILE A 1 98 ? -14.161 42.649 -4.745 1.00 53.48 97 ILE A C 1
ATOM 795 O O . ILE A 1 98 ? -14.136 43.526 -5.603 1.00 52.80 97 ILE A O 1
ATOM 800 N N . ILE A 1 99 ? -13.377 42.665 -3.667 1.00 53.33 98 ILE A N 1
ATOM 801 C CA . ILE A 1 99 ? -12.350 43.681 -3.425 1.00 53.45 98 ILE A CA 1
ATOM 802 C C . ILE A 1 99 ? -11.060 42.893 -3.168 1.00 54.73 98 ILE A C 1
ATOM 803 O O . ILE A 1 99 ? -11.040 41.988 -2.321 1.00 54.29 98 ILE A O 1
ATOM 808 N N . GLU A 1 100 ? -10.027 43.204 -3.941 1.00 55.45 99 GLU A N 1
ATOM 809 C CA . GLU A 1 100 ? -8.726 42.536 -3.856 1.00 58.17 99 GLU A CA 1
ATOM 810 C C . GLU A 1 100 ? -7.663 43.345 -4.620 1.00 56.15 99 GLU A C 1
ATOM 811 O O . GLU A 1 100 ? -8.026 44.258 -5.379 1.00 55.44 99 GLU A O 1
ATOM 817 N N . PRO A 1 101 ? -6.358 43.054 -4.384 1.00 55.06 100 PRO A N 1
ATOM 818 C CA . PRO A 1 101 ? -5.313 43.732 -5.124 1.00 54.90 100 PRO A CA 1
ATOM 819 C C . PRO A 1 101 ? -5.398 43.503 -6.621 1.00 55.57 100 PRO A C 1
ATOM 820 O O . PRO A 1 101 ? -5.891 42.461 -7.064 1.00 55.17 100 PRO A O 1
ATOM 824 N N . ARG A 1 102 ? -4.949 44.497 -7.373 1.00 56.47 101 ARG A N 1
ATOM 825 C CA . ARG A 1 102 ? -4.814 44.384 -8.807 1.00 57.92 101 ARG A CA 1
ATOM 826 C C . ARG A 1 102 ? -3.590 43.503 -9.028 1.00 59.90 101 ARG A C 1
ATOM 827 O O . ARG A 1 102 ? -3.588 42.666 -9.933 1.00 62.01 101 ARG A O 1
ATOM 844 N N . GLN B 1 3 ? 11.139 40.511 -11.406 1.00 87.67 2 GLN B N 1
ATOM 845 C CA . GLN B 1 3 ? 12.316 39.878 -10.801 1.00 86.95 2 GLN B CA 1
ATOM 846 C C . GLN B 1 3 ? 13.212 39.356 -11.942 1.00 86.20 2 GLN B C 1
ATOM 847 O O . GLN B 1 3 ? 12.856 38.395 -12.637 1.00 86.23 2 GLN B O 1
ATOM 849 N N . THR B 1 4 ? 14.375 39.995 -12.109 1.00 84.91 3 THR B N 1
ATOM 850 C CA . THR B 1 4 ? 15.331 39.700 -13.195 1.00 81.42 3 THR B CA 1
ATOM 851 C C . THR B 1 4 ? 16.037 38.335 -13.098 1.00 77.26 3 THR B C 1
ATOM 852 O O . THR B 1 4 ? 17.147 38.263 -12.540 1.00 77.51 3 THR B O 1
ATOM 854 N N . LYS B 1 5 ? 15.429 37.263 -13.633 1.00 71.22 4 LYS B N 1
ATOM 855 C CA . LYS B 1 5 ? 16.058 35.918 -13.555 1.00 66.56 4 LYS B CA 1
ATOM 856 C C . LYS B 1 5 ? 15.525 34.919 -14.603 1.00 59.68 4 LYS B C 1
ATOM 857 O O . LYS B 1 5 ? 14.507 35.151 -15.257 1.00 55.55 4 LYS B O 1
ATOM 863 N N . VAL B 1 6 ? 16.271 33.829 -14.796 1.00 56.13 5 VAL B N 1
ATOM 864 C CA . VAL B 1 6 ? 15.872 32.720 -15.680 1.00 54.51 5 VAL B CA 1
ATOM 865 C C . VAL B 1 6 ? 14.683 32.006 -15.051 1.00 51.75 5 VAL B C 1
ATOM 866 O O . VAL B 1 6 ? 14.755 31.589 -13.917 1.00 51.30 5 VAL B O 1
ATOM 870 N N . ILE B 1 7 ? 13.592 31.893 -15.794 1.00 50.93 6 ILE B N 1
ATOM 871 C CA . ILE B 1 7 ? 12.352 31.263 -15.321 1.00 51.30 6 ILE B CA 1
ATOM 872 C C . ILE B 1 7 ? 12.188 29.895 -15.981 1.00 50.65 6 ILE B C 1
ATOM 873 O O . ILE B 1 7 ? 12.016 29.820 -17.202 1.00 49.91 6 ILE B O 1
ATOM 878 N N . ASN B 1 8 ? 12.188 28.842 -15.168 1.00 48.69 7 ASN B N 1
ATOM 879 C CA . ASN B 1 8 ? 12.020 27.464 -15.627 1.00 49.50 7 ASN B CA 1
ATOM 880 C C . ASN B 1 8 ? 10.565 27.097 -15.312 1.00 49.58 7 ASN B C 1
ATOM 881 O O . ASN B 1 8 ? 10.167 27.118 -14.158 1.00 47.81 7 ASN B O 1
ATOM 886 N N . PHE B 1 9 ? 9.788 26.788 -16.350 1.00 50.53 8 PHE B N 1
ATOM 887 C CA . PHE B 1 9 ? 8.350 26.522 -16.203 1.00 52.09 8 PHE B CA 1
ATOM 888 C C . PHE B 1 9 ? 8.058 25.343 -15.286 1.00 52.77 8 PHE B C 1
ATOM 889 O O . PHE B 1 9 ? 7.241 25.465 -14.374 1.00 53.61 8 PHE B O 1
ATOM 897 N N . ASN B 1 10 ? 8.754 24.229 -15.491 1.00 53.46 9 ASN B N 1
ATOM 898 C CA . ASN B 1 10 ? 8.562 23.040 -14.625 1.00 54.15 9 ASN B CA 1
ATOM 899 C C . ASN B 1 10 ? 8.859 23.297 -13.153 1.00 51.76 9 ASN B C 1
ATOM 900 O O . ASN B 1 10 ? 8.094 22.859 -12.287 1.00 50.72 9 ASN B O 1
ATOM 905 N N . ASP B 1 11 ? 9.930 24.036 -12.874 1.00 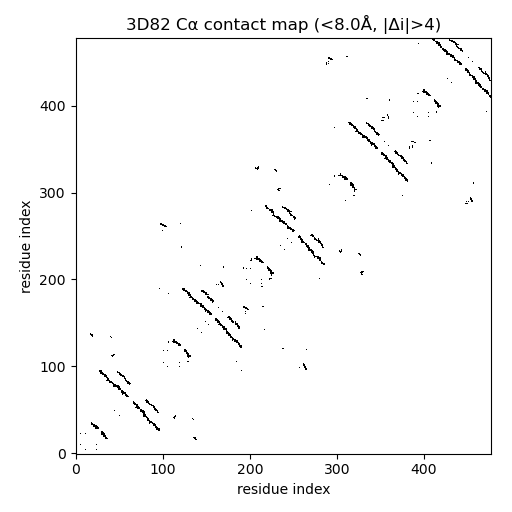50.69 10 ASP B N 1
ATOM 906 C CA . ASP B 1 11 ? 10.260 24.412 -11.489 1.00 49.86 10 ASP B CA 1
ATOM 907 C C . ASP B 1 11 ? 9.151 25.250 -10.868 1.00 49.69 10 ASP B C 1
ATOM 908 O O . ASP B 1 11 ? 8.758 25.001 -9.728 1.00 47.46 10 ASP B O 1
ATOM 913 N N . LYS B 1 12 ? 8.630 26.222 -11.624 1.00 50.00 11 LYS B N 1
ATOM 914 C CA . LYS B 1 12 ? 7.548 27.084 -11.120 1.00 50.24 11 LYS B CA 1
ATOM 915 C C . LYS B 1 12 ? 6.239 26.307 -10.898 1.00 49.29 11 LYS B C 1
ATOM 916 O O . LYS B 1 12 ? 5.586 26.484 -9.873 1.00 48.02 11 LYS B O 1
ATOM 922 N N . PHE B 1 13 ? 5.876 25.443 -11.841 1.00 49.18 12 PHE B N 1
ATOM 923 C CA . PHE B 1 13 ? 4.710 24.552 -11.669 1.00 49.99 12 PHE B CA 1
ATOM 924 C C . PHE B 1 13 ? 4.800 23.702 -10.414 1.00 50.44 12 PHE B C 1
ATOM 925 O O . PHE B 1 13 ? 3.812 23.525 -9.711 1.00 50.39 12 PHE B O 1
ATOM 933 N N . SER B 1 14 ? 6.007 23.238 -10.099 1.00 51.07 13 SER B N 1
ATOM 934 C CA . SER B 1 14 ? 6.221 22.382 -8.939 1.00 51.30 13 SER B CA 1
ATOM 935 C C . SER B 1 14 ? 5.892 23.055 -7.596 1.00 51.90 13 SER B C 1
ATOM 936 O O . SER B 1 14 ? 5.589 22.376 -6.628 1.00 51.35 13 SER B O 1
ATOM 939 N N . LEU B 1 15 ? 5.961 24.387 -7.558 1.00 52.50 14 LEU B N 1
ATOM 940 C CA . LEU B 1 15 ? 5.742 25.163 -6.345 1.00 52.47 14 LEU B CA 1
ATOM 941 C C . LEU B 1 15 ? 4.282 25.277 -5.885 1.00 52.91 14 LEU B C 1
ATOM 942 O O . LEU B 1 15 ? 4.051 25.769 -4.785 1.00 52.57 14 LEU B O 1
ATOM 947 N N . PHE B 1 16 ? 3.314 24.853 -6.706 1.00 51.62 15 PHE B N 1
ATOM 948 C CA . PHE B 1 16 ? 1.903 24.861 -6.304 1.00 52.67 15 PHE B CA 1
ATOM 949 C C . PHE B 1 16 ? 1.139 23.656 -6.853 1.00 53.11 15 PHE B C 1
ATOM 950 O O . PHE B 1 16 ? 1.379 23.222 -7.990 1.00 53.27 15 PHE B O 1
ATOM 958 N N . ASN B 1 17 ? 0.225 23.132 -6.036 1.00 53.08 16 ASN B N 1
ATOM 959 C CA . ASN B 1 17 ? -0.657 22.036 -6.424 1.00 54.06 16 ASN B CA 1
ATOM 960 C C . ASN B 1 17 ? -2.120 22.442 -6.582 1.00 53.92 16 ASN B C 1
ATOM 961 O O . ASN B 1 17 ? -2.883 21.728 -7.257 1.00 53.73 16 ASN B O 1
ATOM 966 N N . GLN B 1 18 ? -2.511 23.579 -6.001 1.00 53.70 17 GLN B N 1
ATOM 967 C CA . GLN B 1 18 ? -3.900 24.021 -6.066 1.00 53.57 17 GLN B CA 1
ATOM 968 C C . GLN B 1 18 ? -4.287 24.333 -7.506 1.00 51.95 17 GLN B C 1
ATOM 969 O O . GLN B 1 18 ? -3.490 24.892 -8.260 1.00 50.03 17 GLN B O 1
ATOM 975 N N . HIS B 1 19 ? -5.492 23.902 -7.879 1.00 51.23 18 HIS B N 1
ATOM 976 C CA . HIS B 1 19 ? -6.025 24.133 -9.208 1.00 51.41 18 HIS B CA 1
ATOM 977 C C . HIS B 1 19 ? -6.732 25.477 -9.350 1.00 50.75 18 HIS B C 1
ATOM 978 O O . HIS B 1 19 ? -7.116 26.103 -8.353 1.00 50.26 18 HIS B O 1
ATOM 985 N N . TRP B 1 20 ? -6.865 25.917 -10.608 1.00 50.79 19 TRP B N 1
ATOM 986 C CA . TRP B 1 20 ? -7.575 27.149 -10.995 1.00 50.46 19 TRP B CA 1
ATOM 987 C C . TRP B 1 20 ? -7.146 28.391 -10.210 1.00 50.37 19 TRP B C 1
ATOM 988 O O . TRP B 1 20 ? -7.969 29.272 -9.935 1.00 50.09 19 TRP B O 1
ATOM 999 N N . SER B 1 21 ? -5.870 28.422 -9.829 1.00 49.55 20 SER B N 1
ATOM 1000 C CA . SER B 1 21 ? -5.293 29.453 -8.992 1.0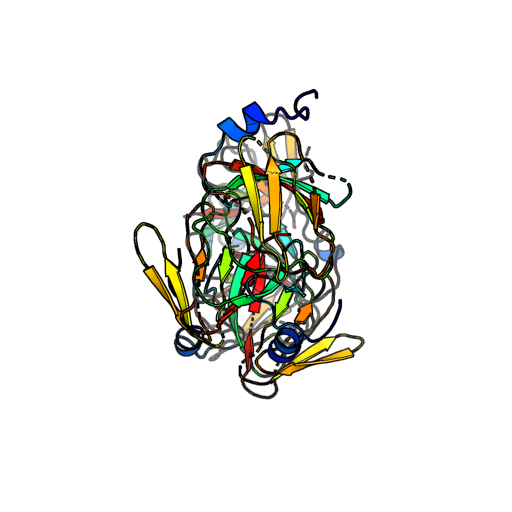0 49.94 20 SER B CA 1
ATOM 1001 C C . SER B 1 21 ? -4.012 29.923 -9.705 1.00 50.52 20 SER B C 1
ATOM 1002 O O . SER B 1 21 ? -2.945 29.372 -9.451 1.00 50.16 20 SER B O 1
ATOM 1005 N N . PRO B 1 22 ? -4.128 30.890 -10.646 1.00 51.43 21 PRO B N 1
ATOM 1006 C CA . PRO B 1 22 ? -2.947 31.319 -11.396 1.00 52.06 21 PRO B CA 1
ATOM 1007 C C . PRO B 1 22 ? -1.841 31.935 -10.559 1.00 53.37 21 PRO B C 1
ATOM 1008 O O . PRO B 1 22 ? -2.127 32.648 -9.594 1.00 53.29 21 PRO B O 1
ATOM 1012 N N . ARG B 1 23 ? -0.598 31.631 -10.920 1.00 53.78 22 ARG B N 1
ATOM 1013 C CA . ARG B 1 23 ? 0.566 32.208 -10.275 1.00 54.47 22 ARG B CA 1
ATOM 1014 C C . ARG B 1 23 ? 1.357 33.025 -11.274 1.00 52.99 22 ARG B C 1
ATOM 1015 O O . ARG B 1 23 ? 1.768 32.505 -12.319 1.00 51.53 22 ARG B O 1
ATOM 1023 N N . VAL B 1 24 ? 1.585 34.298 -10.941 1.00 52.30 23 VAL B N 1
ATOM 1024 C CA . VAL B 1 24 ? 2.360 35.197 -11.805 1.00 51.91 23 VAL B CA 1
ATOM 1025 C C . VAL B 1 24 ? 3.838 34.796 -11.752 1.00 51.20 23 VAL B C 1
ATOM 1026 O O . VAL B 1 24 ? 4.424 34.750 -10.673 1.00 50.40 23 VAL B O 1
ATOM 1030 N N . ILE B 1 25 ? 4.421 34.465 -12.906 1.00 50.13 24 ILE B N 1
ATOM 1031 C CA . ILE B 1 25 ? 5.864 34.103 -12.980 1.00 50.01 24 ILE B CA 1
ATOM 1032 C C . ILE B 1 25 ? 6.739 35.167 -13.652 1.00 51.41 24 ILE B C 1
ATOM 1033 O O . ILE B 1 25 ? 7.960 35.089 -13.565 1.00 49.56 24 ILE B O 1
ATOM 1038 N N . ALA B 1 26 ? 6.124 36.108 -14.378 1.00 51.59 25 ALA B N 1
ATOM 1039 C CA . ALA B 1 26 ? 6.866 37.141 -15.099 1.00 52.44 25 ALA B CA 1
ATOM 1040 C C . ALA B 1 26 ? 5.968 38.300 -15.510 1.00 53.21 25 ALA B C 1
ATOM 1041 O O . ALA B 1 26 ? 4.730 38.144 -15.634 1.00 53.21 25 ALA B O 1
ATOM 1043 N N . GLU B 1 27 ? 6.611 39.441 -15.733 1.00 52.86 26 GLU B N 1
ATOM 1044 C CA . GLU B 1 27 ? 5.956 40.638 -16.236 1.00 53.99 26 GLU B CA 1
ATOM 1045 C C . GLU B 1 27 ? 6.719 41.191 -17.431 1.00 52.98 26 GLU B C 1
ATOM 1046 O O . GLU B 1 27 ? 7.950 41.227 -17.426 1.00 51.72 26 GLU B O 1
ATOM 1060 N N . ASN B 1 29 ? 6.239 44.637 -19.679 1.00 50.93 28 ASN B N 1
ATOM 1061 C CA . ASN B 1 29 ? 5.517 45.913 -19.730 1.00 51.66 28 ASN B CA 1
ATOM 1062 C C . ASN B 1 29 ? 4.329 45.805 -18.724 1.00 51.88 28 ASN B C 1
ATOM 1063 O O . ASN B 1 29 ? 4.554 45.417 -17.585 1.00 50.73 28 ASN B O 1
ATOM 1068 N N . ASP B 1 30 ? 3.087 46.010 -19.171 1.00 51.94 29 ASP B N 1
ATOM 1069 C CA . ASP B 1 30 ? 1.899 45.924 -18.301 1.00 52.94 29 ASP B CA 1
ATOM 1070 C C . ASP B 1 30 ? 1.140 44.575 -18.445 1.00 53.56 29 ASP B C 1
ATOM 1071 O O . ASP B 1 30 ? -0.067 44.493 -18.158 1.00 53.74 29 ASP B O 1
ATOM 1076 N N . TYR B 1 31 ? 1.862 43.526 -18.853 1.00 52.44 30 TYR B N 1
ATOM 1077 C CA . TYR B 1 31 ? 1.317 42.175 -19.035 1.00 52.86 30 TYR B CA 1
ATOM 1078 C C . TYR B 1 31 ? 1.956 41.230 -18.043 1.00 53.59 30 TYR B C 1
ATOM 1079 O O . TYR B 1 31 ? 3.091 41.467 -17.586 1.00 52.51 30 TYR B O 1
ATOM 1088 N N . GLN B 1 32 ? 1.200 40.182 -17.716 1.00 53.34 31 GLN B N 1
ATOM 1089 C CA . GLN B 1 32 ? 1.600 39.131 -16.805 1.00 53.06 31 GLN B CA 1
ATOM 1090 C C . GLN B 1 32 ? 1.528 37.766 -17.465 1.00 52.20 31 GLN B C 1
ATOM 1091 O O . GLN B 1 32 ? 0.595 37.482 -18.211 1.00 52.32 31 GLN B O 1
ATOM 1097 N N . PHE B 1 33 ? 2.521 36.941 -17.163 1.00 50.82 32 PHE B N 1
ATOM 1098 C CA . PHE B 1 33 ? 2.594 35.538 -17.565 1.00 50.30 32 PHE B CA 1
ATOM 1099 C C . PHE B 1 33 ? 2.236 34.781 -16.314 1.00 50.76 32 PHE B C 1
ATOM 1100 O O . PHE B 1 33 ? 2.867 34.992 -15.241 1.00 49.95 32 PHE B O 1
ATOM 1108 N N . LYS B 1 34 ? 1.232 33.914 -16.425 1.00 51.10 33 LYS B N 1
ATOM 1109 C CA . LYS B 1 34 ? 0.725 33.191 -15.257 1.00 52.95 33 LYS B CA 1
ATOM 1110 C C . LYS B 1 34 ? 0.650 31.699 -15.530 1.00 52.09 33 LYS B C 1
ATOM 1111 O O . LYS B 1 34 ? 0.212 31.313 -16.604 1.00 52.51 33 LYS B O 1
ATOM 1117 N N . LEU B 1 35 ? 1.092 30.880 -14.579 1.00 49.96 34 LEU B N 1
ATOM 1118 C CA . LEU B 1 35 ? 0.998 29.435 -14.682 1.00 50.11 34 LEU B CA 1
ATOM 1119 C C . LEU B 1 35 ? -0.210 28.955 -13.892 1.00 50.53 34 LEU B C 1
ATOM 1120 O O . LEU B 1 35 ? -0.477 29.458 -12.787 1.00 49.77 34 LEU B O 1
ATOM 1125 N N . VAL B 1 36 ? -0.937 27.984 -14.460 1.00 51.01 35 VAL B N 1
ATOM 1126 C CA . VAL B 1 36 ? -2.123 27.404 -13.816 1.00 50.18 35 VAL B CA 1
ATOM 1127 C C . VAL B 1 36 ? -2.152 25.880 -14.026 1.00 50.68 35 VAL B C 1
ATOM 1128 O O . VAL B 1 36 ? -1.660 25.376 -15.046 1.00 49.49 35 VAL B O 1
ATOM 1132 N N . LYS B 1 37 ? -2.686 25.172 -13.028 1.00 50.72 36 LYS B N 1
ATOM 1133 C CA . LYS B 1 37 ? -2.967 23.738 -13.095 1.00 50.43 36 LYS B CA 1
ATOM 1134 C C . LYS B 1 37 ? -4.487 23.659 -13.036 1.00 51.16 36 LYS B C 1
ATOM 1135 O O . LYS B 1 37 ? -5.110 24.262 -12.158 1.00 51.45 36 LYS B O 1
ATOM 1141 N N . VAL B 1 38 ? -5.092 22.953 -13.984 1.00 51.37 37 VAL B N 1
ATOM 1142 C CA . VAL B 1 38 ? -6.546 22.871 -14.077 1.00 50.85 37 VAL B CA 1
ATOM 1143 C C . VAL B 1 38 ? -7.024 21.431 -14.257 1.00 50.79 37 VAL B C 1
ATOM 1144 O O . VAL B 1 38 ? -6.344 20.618 -14.867 1.00 51.26 37 VAL B O 1
ATOM 1148 N N . GLU B 1 39 ? -8.191 21.131 -13.700 1.00 51.16 38 GLU B N 1
ATOM 1149 C CA . GLU B 1 39 ? -8.815 19.800 -13.822 1.00 51.57 38 GLU B CA 1
ATOM 1150 C C . GLU B 1 39 ? -10.317 19.963 -13.622 1.00 50.64 38 GLU B C 1
ATOM 1151 O O . GLU B 1 39 ? -10.743 20.675 -12.725 1.00 50.47 38 GLU B O 1
ATOM 1157 N N . GLY B 1 40 ? -11.107 19.292 -14.448 1.00 51.09 39 GLY B N 1
ATOM 1158 C CA . GLY B 1 40 ? -12.561 19.414 -14.415 1.00 50.72 39 GLY B CA 1
ATOM 1159 C C . GLY B 1 40 ? -12.980 20.606 -15.259 1.00 50.87 39 GLY B C 1
ATOM 1160 O O . GLY B 1 40 ? -12.189 21.125 -16.042 1.00 51.18 39 GLY B O 1
ATOM 1161 N N . GLU B 1 41 ? -14.227 21.028 -15.094 1.00 51.37 40 GLU B N 1
ATOM 1162 C CA . GLU B 1 41 ? -14.801 22.135 -15.849 1.00 52.28 40 GLU B CA 1
ATOM 1163 C C . GLU B 1 41 ? -14.739 23.431 -15.078 1.00 50.98 40 GLU B C 1
ATOM 1164 O O . GLU B 1 41 ? -14.948 23.442 -13.860 1.00 50.47 40 GLU B O 1
ATOM 1170 N N . PHE B 1 42 ? -14.493 24.520 -15.810 1.00 50.63 41 PHE B N 1
ATOM 1171 C CA . PHE B 1 42 ? -14.524 25.869 -15.267 1.00 50.25 41 PHE B CA 1
ATOM 1172 C C . PHE B 1 42 ? -15.973 26.338 -15.513 1.00 50.50 41 PHE B C 1
ATOM 1173 O O . PHE B 1 42 ? -16.883 25.507 -15.674 1.00 50.84 41 PHE B O 1
ATOM 1181 N N . VAL B 1 43 ? -16.199 27.648 -15.482 1.00 49.80 42 VAL B N 1
ATOM 1182 C CA . VAL B 1 43 ? -17.480 28.265 -15.767 1.00 49.32 42 VAL B CA 1
ATOM 1183 C C . VAL B 1 43 ? -17.392 29.058 -17.075 1.00 49.31 42 VAL B C 1
ATOM 1184 O O . VAL B 1 43 ? -16.290 29.420 -17.539 1.00 48.72 42 VAL B O 1
ATOM 1188 N N . TRP B 1 44 ? -18.557 29.270 -17.689 1.00 49.20 43 TRP B N 1
ATOM 1189 C CA . TRP B 1 44 ? -18.659 30.097 -18.886 1.00 49.80 43 TRP B CA 1
ATOM 1190 C C . TRP B 1 44 ? -18.424 31.538 -18.448 1.00 49.43 43 TRP B C 1
ATOM 1191 O O . TRP B 1 44 ? -19.021 31.996 -17.467 1.00 49.41 43 TRP B O 1
ATOM 1202 N N . HIS B 1 45 ? -17.566 32.238 -19.172 1.00 49.15 44 HIS B N 1
ATOM 1203 C CA . HIS B 1 45 ? -17.229 33.619 -18.853 1.00 49.71 44 HIS B CA 1
ATOM 1204 C C . HIS B 1 45 ? -16.530 34.268 -20.044 1.00 50.44 44 HIS B C 1
ATOM 1205 O O . HIS B 1 45 ? -16.191 33.586 -21.019 1.00 50.24 44 HIS B O 1
ATOM 1212 N N . GLU B 1 46 ? -16.281 35.569 -19.923 1.00 51.56 45 GLU B N 1
ATOM 1213 C CA . GLU B 1 46 ? -15.602 36.362 -20.953 1.00 52.21 45 GLU B CA 1
ATOM 1214 C C . GLU B 1 46 ? -14.659 37.382 -20.336 1.00 52.57 45 GLU B C 1
ATOM 1215 O O . GLU B 1 46 ? -14.732 37.645 -19.132 1.00 52.80 45 GLU B O 1
ATOM 1221 N N . HIS B 1 47 ? -13.802 37.942 -21.189 1.00 52.37 46 HIS B N 1
ATOM 1222 C CA . HIS B 1 47 ? -12.932 39.068 -20.857 1.00 52.50 46 HIS B CA 1
ATOM 1223 C C . HIS B 1 47 ? -13.336 40.134 -21.860 1.00 52.00 46 HIS B C 1
ATOM 1224 O O . HIS B 1 47 ? -12.896 40.110 -23.016 1.00 51.68 46 HIS B O 1
ATOM 1231 N N . ALA B 1 48 ? -14.221 41.031 -21.425 1.00 52.60 47 ALA B N 1
ATOM 1232 C CA . ALA B 1 48 ? -14.772 42.079 -22.302 1.00 53.18 47 ALA B CA 1
ATOM 1233 C C . ALA B 1 48 ? -13.743 43.039 -22.914 1.00 54.14 47 ALA B C 1
ATOM 1234 O O . ALA B 1 48 ? -13.947 43.494 -24.041 1.00 54.24 47 ALA B O 1
ATOM 1236 N N . ASP B 1 49 ? -12.640 43.313 -22.208 1.00 54.87 48 ASP B N 1
ATOM 1237 C CA . ASP B 1 49 ? -11.649 44.317 -22.662 1.00 55.73 48 ASP B CA 1
ATOM 1238 C C . ASP B 1 49 ? -10.300 43.806 -23.159 1.00 54.55 48 ASP B C 1
ATOM 1239 O O . ASP B 1 49 ? -9.468 44.619 -23.546 1.00 55.55 48 ASP B O 1
ATOM 1244 N N . THR B 1 50 ? -10.076 42.496 -23.215 1.00 52.78 49 THR B N 1
ATOM 1245 C CA . THR B 1 50 ? -8.786 42.001 -23.683 1.00 51.03 49 THR B CA 1
ATOM 1246 C C . THR B 1 50 ? -8.822 40.630 -24.326 1.00 51.33 49 THR B C 1
ATOM 1247 O O . THR B 1 50 ? -9.664 39.784 -23.972 1.00 52.17 49 THR B O 1
ATOM 1251 N N . ASP B 1 51 ? -7.921 40.439 -25.297 1.00 51.04 50 ASP B N 1
ATOM 1252 C CA . ASP B 1 51 ? -7.630 39.112 -25.836 1.00 52.02 50 ASP B CA 1
ATOM 1253 C C . ASP B 1 51 ? -6.940 38.345 -24.717 1.00 52.61 50 ASP B C 1
ATOM 1254 O O . ASP B 1 51 ? -6.292 38.961 -23.870 1.00 51.86 50 ASP B O 1
ATOM 1259 N N . GLU B 1 52 ? -7.064 37.019 -24.729 1.00 54.63 51 GLU B N 1
ATOM 1260 C CA . GLU B 1 52 ? -6.453 36.161 -23.713 1.00 56.23 51 GLU B CA 1
ATOM 1261 C C . GLU B 1 52 ? -5.786 34.976 -24.397 1.00 55.22 51 GLU B C 1
ATOM 1262 O O . GLU B 1 52 ? -6.399 34.332 -25.224 1.00 55.04 51 GLU B O 1
ATOM 1268 N N . VAL B 1 53 ? -4.543 34.676 -24.023 1.00 54.39 52 VAL B N 1
ATOM 1269 C CA . VAL B 1 53 ? -3.777 33.592 -24.626 1.00 53.90 52 VAL B CA 1
ATOM 1270 C C . VAL B 1 53 ? -3.695 32.418 -23.659 1.00 54.63 52 VAL B C 1
ATOM 1271 O O . VAL B 1 53 ? -3.448 32.624 -22.471 1.00 55.20 52 VAL B O 1
ATOM 1275 N N . PHE B 1 54 ? -3.920 31.214 -24.188 1.00 54.09 53 PHE B N 1
ATOM 1276 C CA . PHE B 1 54 ? -3.716 29.934 -23.481 1.00 54.35 53 PHE B CA 1
ATOM 1277 C C . PHE B 1 54 ? -2.582 29.228 -24.208 1.00 53.39 53 PHE B C 1
ATOM 1278 O O . PHE B 1 54 ? -2.586 29.191 -25.435 1.00 53.20 53 PHE B O 1
ATOM 1286 N N . ILE B 1 55 ? -1.583 28.763 -23.462 1.00 52.55 54 ILE B N 1
ATOM 1287 C CA . ILE B 1 55 ? -0.513 27.919 -24.008 1.00 52.31 54 ILE B CA 1
ATOM 1288 C C . ILE B 1 55 ? -0.536 26.665 -23.138 1.00 51.93 54 ILE B C 1
ATOM 1289 O O . ILE B 1 55 ? -0.416 26.783 -21.930 1.00 50.89 54 ILE B O 1
ATOM 1294 N N . VAL B 1 56 ? -0.743 25.491 -23.745 1.00 51.50 55 VAL B N 1
ATOM 1295 C CA . VAL B 1 56 ? -0.738 24.232 -23.002 1.00 51.97 55 VAL B CA 1
ATOM 1296 C C . VAL B 1 56 ? 0.718 23.738 -22.924 1.00 52.31 55 VAL B C 1
ATOM 1297 O O . VAL B 1 56 ? 1.389 23.593 -23.934 1.00 51.72 55 VAL B O 1
ATOM 1309 N N . GLU B 1 58 ? 1.528 20.986 -20.582 1.00 54.35 57 GLU B N 1
ATOM 1310 C CA . GLU B 1 58 ? 1.398 19.536 -20.384 1.00 55.10 57 GLU B CA 1
ATOM 1311 C C . GLU B 1 58 ? -0.070 19.138 -20.272 1.00 54.64 57 GLU B C 1
ATOM 1312 O O . GLU B 1 58 ? -0.869 19.860 -19.658 1.00 55.12 57 GLU B O 1
ATOM 1318 N N . GLY B 1 59 ? -0.416 17.991 -20.867 1.00 53.92 58 GLY B N 1
ATOM 1319 C CA . GLY B 1 59 ? -1.769 17.464 -20.834 1.00 53.71 58 GLY B CA 1
ATOM 1320 C C . GLY B 1 59 ? -2.610 17.964 -21.989 1.00 53.73 58 GLY B C 1
ATOM 1321 O O . GLY B 1 59 ? -2.077 18.398 -23.019 1.00 53.27 58 GLY B O 1
ATOM 1322 N N . THR B 1 60 ? -3.929 17.879 -21.810 1.00 53.48 59 THR B N 1
ATOM 1323 C CA . THR B 1 60 ? -4.908 18.254 -22.829 1.00 53.29 59 THR B CA 1
ATOM 1324 C C . THR B 1 60 ? -5.962 19.160 -22.232 1.00 53.81 59 THR B C 1
ATOM 1325 O O . THR B 1 60 ? -6.554 18.816 -21.206 1.00 55.11 59 THR B O 1
ATOM 1329 N N . LEU B 1 61 ? -6.189 20.302 -22.878 1.00 52.30 60 LEU B N 1
ATOM 1330 C CA . LEU B 1 61 ? -7.196 21.262 -22.473 1.00 51.85 60 LEU B CA 1
ATOM 1331 C C . LEU B 1 61 ? -8.276 21.325 -23.557 1.00 52.15 60 LEU B C 1
ATOM 1332 O O . LEU B 1 61 ? -7.972 21.269 -24.743 1.00 51.10 60 LEU B O 1
ATOM 1337 N N . GLN B 1 62 ? -9.528 21.435 -23.130 1.00 52.76 61 GLN B N 1
ATOM 1338 C CA . GLN B 1 62 ? -10.657 21.679 -24.022 1.00 53.51 61 GLN B CA 1
ATOM 1339 C C . GLN B 1 62 ? -11.165 23.080 -23.716 1.00 52.64 61 GLN B C 1
ATOM 1340 O O . GLN B 1 62 ? -11.153 23.484 -22.558 1.00 52.21 61 GLN B O 1
ATOM 1346 N N . ILE B 1 63 ? -11.576 23.826 -24.744 1.00 52.65 62 ILE B N 1
ATOM 1347 C CA . ILE B 1 63 ? -12.210 25.134 -24.552 1.00 51.51 62 ILE B CA 1
ATOM 1348 C C . ILE B 1 63 ? -13.505 25.095 -25.340 1.00 51.53 62 ILE B C 1
ATOM 1349 O O . ILE B 1 63 ? -13.493 24.996 -26.576 1.00 51.70 62 ILE B O 1
ATOM 1354 N N . ALA B 1 64 ? -14.617 25.125 -24.609 1.00 50.87 63 ALA B N 1
ATOM 1355 C CA . ALA B 1 64 ? -15.932 25.153 -25.198 1.00 50.25 63 ALA B CA 1
ATOM 1356 C C . ALA B 1 64 ? -16.292 26.604 -25.538 1.00 49.89 63 ALA B C 1
ATOM 1357 O O . ALA B 1 64 ? -16.090 27.498 -24.717 1.00 48.26 63 ALA B O 1
ATOM 1359 N N . PHE B 1 65 ? -16.758 26.817 -26.770 1.00 49.91 64 PHE B N 1
ATOM 1360 C CA . PHE B 1 65 ? -17.322 28.089 -27.232 1.00 50.78 64 PHE B CA 1
ATOM 1361 C C . PHE B 1 65 ? -18.767 27.759 -27.605 1.00 51.39 64 PHE B C 1
ATOM 1362 O O . PHE B 1 65 ? -19.154 26.578 -27.716 1.00 50.87 64 PHE B O 1
ATOM 1370 N N . ARG B 1 66 ? -19.575 28.790 -27.798 1.00 52.48 65 ARG B N 1
ATOM 1371 C CA . ARG B 1 66 ? -20.991 28.569 -28.122 1.00 53.65 65 ARG B CA 1
ATOM 1372 C C . ARG B 1 66 ? -21.259 28.110 -29.574 1.00 54.27 65 ARG B C 1
ATOM 1373 O O . ARG B 1 66 ? -22.340 27.569 -29.854 1.00 54.35 65 ARG B O 1
ATOM 1381 N N . ASP B 1 67 ? -20.264 28.271 -30.457 1.00 55.03 66 ASP B N 1
ATOM 1382 C CA . ASP B 1 67 ? -20.330 27.823 -31.869 1.00 56.76 66 ASP B CA 1
ATOM 1383 C C . ASP B 1 67 ? -19.398 26.643 -32.239 1.00 57.29 66 ASP B C 1
ATOM 1384 O O . ASP B 1 67 ? -19.552 26.056 -33.315 1.00 57.58 66 ASP B O 1
ATOM 1389 N N . GLN B 1 68 ? -18.464 26.291 -31.356 1.00 58.35 67 GLN B N 1
ATOM 1390 C CA . GLN B 1 68 ? -17.527 25.181 -31.576 1.00 59.50 67 GLN B CA 1
ATOM 1391 C C . GLN B 1 68 ? -16.793 24.814 -30.282 1.00 58.81 67 GLN B C 1
ATOM 1392 O O . GLN B 1 68 ? -16.893 25.519 -29.280 1.00 58.44 67 GLN B O 1
ATOM 1398 N N . ASN B 1 69 ? -16.078 23.696 -30.317 1.00 58.72 68 ASN B N 1
ATOM 1399 C CA . ASN B 1 69 ? -15.201 23.263 -29.221 1.00 58.16 68 ASN B CA 1
ATOM 1400 C C . ASN B 1 69 ? -13.824 23.011 -29.822 1.00 57.30 68 ASN B C 1
ATOM 1401 O O . ASN B 1 69 ? -13.726 22.426 -30.898 1.00 56.61 68 ASN B O 1
ATOM 1406 N N . ILE B 1 70 ? -12.778 23.497 -29.157 1.00 56.99 69 ILE B N 1
ATOM 1407 C CA . ILE B 1 70 ? -11.397 23.247 -29.573 1.00 57.24 69 ILE B CA 1
ATOM 1408 C C . ILE B 1 70 ? -10.705 22.459 -28.455 1.00 55.32 69 ILE B C 1
ATOM 1409 O O . ILE B 1 70 ? -11.121 22.515 -27.299 1.00 53.79 69 ILE B O 1
ATOM 1414 N N . THR B 1 71 ? -9.660 21.736 -28.838 1.00 54.76 70 THR B N 1
ATOM 1415 C CA . THR B 1 71 ? -8.825 20.964 -27.940 1.00 54.57 70 THR B CA 1
ATOM 1416 C C . THR B 1 71 ? -7.380 21.415 -28.206 1.00 54.87 70 THR B C 1
ATOM 1417 O O . THR B 1 71 ? -6.959 21.491 -29.368 1.00 53.86 70 THR B O 1
ATOM 1421 N N . LEU B 1 72 ? -6.663 21.768 -27.135 1.00 54.94 71 LEU B N 1
ATOM 1422 C CA . LEU B 1 72 ? -5.248 22.139 -27.193 1.00 55.71 71 LEU B CA 1
ATOM 1423 C C . LEU B 1 72 ? -4.427 21.054 -26.490 1.00 54.82 71 LEU B C 1
ATOM 1424 O O . LEU B 1 72 ? -4.783 20.613 -25.396 1.00 53.91 71 LEU B O 1
ATOM 1429 N N . GLN B 1 73 ? -3.341 20.638 -27.134 1.00 54.72 72 GLN B N 1
ATOM 1430 C CA . GLN B 1 73 ? -2.397 19.656 -26.597 1.00 54.64 72 GLN B CA 1
ATOM 1431 C C . GLN B 1 73 ? -1.144 20.417 -26.200 1.00 54.14 72 GLN B C 1
ATOM 1432 O O . GLN B 1 73 ? -1.030 21.618 -26.473 1.00 53.34 72 GLN B O 1
ATOM 1438 N N . ALA B 1 74 ? -0.199 19.709 -25.574 1.00 53.12 73 ALA B N 1
ATOM 1439 C CA . ALA B 1 74 ? 1.103 20.280 -25.176 1.00 52.41 73 ALA B CA 1
ATOM 1440 C C . ALA B 1 74 ? 1.780 20.859 -26.416 1.00 51.37 73 ALA B C 1
ATOM 1441 O O . ALA B 1 74 ? 1.687 20.274 -27.506 1.00 51.68 73 ALA B O 1
ATOM 1443 N N . GLY B 1 75 ? 2.401 22.024 -26.261 1.00 50.44 74 GLY B N 1
ATOM 1444 C CA . GLY B 1 75 ? 3.050 22.710 -27.380 1.00 49.46 74 GLY B CA 1
ATOM 1445 C C . GLY B 1 75 ? 2.070 23.344 -28.358 1.00 48.75 74 GLY B C 1
ATOM 1446 O O . GLY B 1 75 ? 2.361 23.438 -29.557 1.00 49.13 74 GLY B O 1
ATOM 1447 N N . GLU B 1 76 ? 0.905 23.750 -27.852 1.00 48.37 75 GLU B N 1
ATOM 1448 C CA . GLU B 1 76 ? -0.101 24.427 -28.641 1.00 48.94 75 GLU B CA 1
ATOM 1449 C C . GLU B 1 76 ? -0.663 25.600 -27.884 1.00 49.17 75 GLU B C 1
ATOM 1450 O O . GLU B 1 76 ? -0.614 25.635 -26.642 1.00 49.82 75 GLU B O 1
ATOM 1464 N N . TYR B 1 78 ? -3.708 29.143 -28.258 1.00 49.76 77 TYR B N 1
ATOM 1465 C CA . TYR B 1 78 ? -4.920 29.748 -28.827 1.00 49.98 77 TYR B CA 1
ATOM 1466 C C . TYR B 1 78 ? -5.143 31.116 -28.188 1.00 49.66 77 TYR B C 1
ATOM 1467 O O . TYR B 1 78 ? -4.888 31.291 -26.988 1.00 51.74 77 TYR B O 1
ATOM 1476 N N . VAL B 1 79 ? -5.573 32.073 -28.997 1.00 49.91 78 VAL B N 1
ATOM 1477 C CA . VAL B 1 79 ? -5.888 33.432 -28.564 1.00 49.51 78 VAL B CA 1
ATOM 1478 C C . VAL B 1 79 ? -7.410 33.526 -28.468 1.00 50.06 78 VAL B C 1
ATOM 1479 O O . VAL B 1 79 ? -8.092 33.367 -29.483 1.00 48.97 78 VAL B O 1
ATOM 1483 N N . ILE B 1 80 ? -7.939 33.743 -27.261 1.00 50.17 79 ILE B N 1
ATOM 1484 C CA . ILE B 1 80 ? -9.389 33.924 -27.056 1.00 51.56 79 ILE B CA 1
ATOM 1485 C C . ILE B 1 80 ? -9.641 35.408 -27.355 1.00 51.22 79 ILE B C 1
ATOM 1486 O O . ILE B 1 80 ? -9.125 36.244 -26.628 1.00 51.31 79 ILE B O 1
ATOM 1491 N N . PRO B 1 81 ? -10.380 35.747 -28.429 1.00 51.51 80 PRO B N 1
ATOM 1492 C CA . PRO B 1 81 ? -10.631 37.182 -28.678 1.00 51.88 80 PRO B CA 1
ATOM 1493 C C . PRO B 1 81 ? -11.464 37.864 -27.584 1.00 51.72 80 PRO B C 1
ATOM 1494 O O . PRO B 1 81 ? -12.262 37.197 -26.906 1.00 51.36 80 PRO B O 1
ATOM 1498 N N . LYS B 1 82 ? -11.263 39.172 -27.410 1.00 51.80 81 LYS B N 1
ATOM 1499 C CA . LYS B 1 82 ? -11.970 39.908 -26.366 1.00 52.12 81 LYS B CA 1
ATOM 1500 C C . LYS B 1 82 ? -13.473 39.799 -26.543 1.00 51.52 81 LYS B C 1
ATOM 1501 O O . LYS B 1 82 ? -13.986 39.921 -27.666 1.00 51.51 81 LYS B O 1
ATOM 1507 N N . GLY B 1 83 ? -14.159 39.502 -25.442 1.00 50.87 82 GLY B N 1
ATOM 1508 C CA . GLY B 1 83 ? -15.604 39.367 -25.437 1.00 50.56 82 GLY B CA 1
ATOM 1509 C C . GLY B 1 83 ? -16.178 38.044 -25.911 1.00 50.65 82 GLY B C 1
ATOM 1510 O O . GLY B 1 83 ? -17.407 37.893 -25.905 1.00 50.40 82 GLY B O 1
ATOM 1511 N N . VAL B 1 84 ? -15.335 37.095 -26.331 1.00 50.02 83 VAL B N 1
ATOM 1512 C CA . VAL B 1 84 ? -15.818 35.778 -26.775 1.00 50.58 83 VAL B CA 1
ATOM 1513 C C . VAL B 1 84 ? -15.979 34.898 -25.529 1.00 49.94 83 VAL B C 1
ATOM 1514 O O . VAL B 1 84 ? -14.993 34.602 -24.835 1.00 49.37 83 VAL B O 1
ATOM 1518 N N . GLU B 1 85 ? -17.224 34.517 -25.248 1.00 49.66 84 GLU B N 1
ATOM 1519 C CA . GLU B 1 85 ? -17.577 33.676 -24.105 1.00 50.99 84 GLU B CA 1
ATOM 1520 C C . GLU B 1 85 ? -16.943 32.289 -24.295 1.00 50.78 84 GLU B C 1
ATOM 1521 O O . GLU B 1 85 ? -16.921 31.762 -25.407 1.00 50.54 84 GLU B O 1
ATOM 1527 N N . HIS B 1 86 ? -16.395 31.731 -23.220 1.00 51.30 85 HIS B N 1
ATOM 1528 C CA . HIS B 1 86 ? -15.703 30.440 -23.283 1.00 51.91 85 HIS B CA 1
ATOM 1529 C C . HIS B 1 86 ? -15.647 29.725 -21.942 1.00 52.93 85 HIS B C 1
ATOM 1530 O O . HIS B 1 86 ? -15.798 30.349 -20.891 1.00 53.63 85 HIS B O 1
ATOM 1537 N N . LYS B 1 87 ? -15.409 28.414 -22.001 1.00 53.49 86 LYS B N 1
ATOM 1538 C CA . LYS B 1 87 ? -15.349 27.559 -20.816 1.00 53.64 86 LYS B CA 1
ATOM 1539 C C . LYS B 1 87 ? -14.220 26.529 -20.958 1.00 52.76 86 LYS B C 1
ATOM 1540 O O . LYS B 1 87 ? -14.400 25.530 -21.663 1.00 52.36 86 LYS B O 1
ATOM 1546 N N . PRO B 1 88 ? -13.040 26.797 -20.347 1.00 51.82 87 PRO B N 1
ATOM 1547 C CA . PRO B 1 88 ? -11.979 25.803 -20.338 1.00 51.68 87 PRO B CA 1
ATOM 1548 C C . PRO B 1 88 ? -12.374 24.554 -19.528 1.00 52.28 87 PRO B C 1
ATOM 1549 O O . PRO B 1 88 ? -13.147 24.660 -18.568 1.00 51.53 87 PRO B O 1
ATOM 1561 N N . ALA B 1 90 ? -10.630 20.326 -18.460 1.00 52.84 89 ALA B N 1
ATOM 1562 C CA . ALA B 1 90 ? -9.551 19.319 -18.514 1.00 52.07 89 ALA B CA 1
ATOM 1563 C C . ALA B 1 90 ? -10.029 18.008 -17.873 1.00 51.48 89 ALA B C 1
ATOM 1564 O O . ALA B 1 90 ? -10.411 18.024 -16.707 1.00 50.58 89 ALA B O 1
ATOM 1566 N N . LYS B 1 91 ? -10.023 16.897 -18.625 1.00 51.97 90 LYS B N 1
ATOM 1567 C CA . LYS B 1 91 ? -10.412 15.566 -18.076 1.00 52.86 90 LYS B CA 1
ATOM 1568 C C . LYS B 1 91 ? -9.461 15.145 -16.955 1.00 52.77 90 LYS B C 1
ATOM 1569 O O . LYS B 1 91 ? -9.914 14.668 -15.915 1.00 52.03 90 LYS B O 1
ATOM 1572 N N . GLU B 1 92 ? -8.162 15.328 -17.200 1.00 52.96 91 GLU B N 1
ATOM 1573 C CA . GLU B 1 92 ? -7.089 15.075 -16.234 1.00 54.30 91 GLU B CA 1
ATOM 1574 C C . GLU B 1 92 ? -6.319 16.381 -16.002 1.00 53.97 91 GLU B C 1
ATOM 1575 O O . GLU B 1 92 ? -6.553 17.379 -16.705 1.00 53.09 91 GLU B O 1
ATOM 1579 N N . GLU B 1 93 ? -5.398 16.378 -15.036 1.00 53.86 92 GLU B N 1
ATOM 1580 C CA . GLU B 1 93 ? -4.654 17.595 -14.686 1.00 54.65 92 GLU B CA 1
ATOM 1581 C C . GLU B 1 93 ? -3.905 18.131 -15.909 1.00 53.75 92 GLU B C 1
ATOM 1582 O O . GLU B 1 93 ? -3.239 17.364 -16.605 1.00 53.73 92 GLU B O 1
ATOM 1588 N N . CYS B 1 94 ? -4.070 19.428 -16.168 1.00 53.21 93 CYS B N 1
ATOM 1589 C CA . CYS B 1 94 ? -3.464 20.094 -17.309 1.00 52.84 93 CYS B CA 1
ATOM 1590 C C . CYS B 1 94 ? -2.675 21.339 -16.859 1.00 52.32 93 CYS B C 1
ATOM 1591 O O . CYS B 1 94 ? -3.184 22.161 -16.101 1.00 51.60 93 CYS B O 1
ATOM 1594 N N . LYS B 1 95 ? -1.448 21.466 -17.354 1.00 52.52 94 LYS B N 1
ATOM 1595 C CA . LYS B 1 95 ? -0.529 22.558 -17.003 1.00 52.78 94 LYS B CA 1
ATOM 1596 C C . LYS B 1 95 ? -0.568 23.558 -18.132 1.00 52.71 94 LYS B C 1
ATOM 1597 O O . LYS B 1 95 ? -0.239 23.216 -19.285 1.00 51.99 94 LYS B O 1
ATOM 1603 N N . ILE B 1 96 ? -1.001 24.779 -17.816 1.00 52.53 95 ILE B N 1
ATOM 1604 C CA . ILE B 1 96 ? -1.167 25.835 -18.818 1.00 51.18 95 ILE B CA 1
ATOM 1605 C C . ILE B 1 96 ? -0.493 27.126 -18.399 1.00 51.64 95 ILE B C 1
ATOM 1606 O O . ILE B 1 96 ? -0.157 27.335 -17.211 1.00 49.90 95 ILE B O 1
ATOM 1619 N N . ILE B 1 98 ? -1.109 31.318 -19.057 1.00 52.81 97 ILE B N 1
ATOM 1620 C CA . ILE B 1 98 ? -1.981 32.399 -19.524 1.00 54.97 97 ILE B CA 1
ATOM 1621 C C . ILE B 1 98 ? -1.174 33.689 -19.567 1.00 52.63 97 ILE B C 1
ATOM 1622 O O . ILE B 1 98 ? -0.339 33.926 -18.705 1.00 50.48 97 ILE B O 1
ATOM 1627 N N . ILE B 1 99 ? -1.432 34.498 -20.588 1.00 52.73 98 ILE B N 1
ATOM 1628 C CA . ILE B 1 99 ? -0.774 35.785 -20.797 1.00 54.08 98 ILE B CA 1
ATOM 1629 C C . ILE B 1 99 ? -1.912 36.776 -21.020 1.00 56.36 98 ILE B C 1
ATOM 1630 O O . ILE B 1 99 ? -2.775 36.551 -21.875 1.00 55.13 98 ILE B O 1
ATOM 1635 N N . GLU B 1 100 ? -1.935 37.831 -20.217 1.00 57.37 99 GLU B N 1
ATOM 1636 C CA . GLU B 1 100 ? -2.957 38.863 -20.315 1.00 59.16 99 GLU B CA 1
ATOM 1637 C C . GLU B 1 100 ? -2.492 40.132 -19.588 1.00 57.71 99 GLU B C 1
ATOM 1638 O O . GLU B 1 100 ? -1.536 40.069 -18.793 1.00 57.30 99 GLU B O 1
ATOM 1644 N N . PRO B 1 101 ? -3.163 41.277 -19.836 1.00 57.06 100 PRO B N 1
ATOM 1645 C CA . PRO B 1 101 ? -2.778 42.478 -19.105 1.00 57.34 100 PRO B CA 1
ATOM 1646 C C . PRO B 1 101 ? -2.995 42.374 -17.596 1.00 58.21 100 PRO B C 1
ATOM 1647 O O . PRO B 1 101 ? -3.841 41.587 -17.163 1.00 57.99 100 PRO B O 1
ATOM 1651 N N . ARG B 1 102 ? -2.237 43.185 -16.846 1.00 58.85 101 ARG B N 1
ATOM 1652 C CA A ARG B 1 102 ? -2.383 43.251 -15.391 0.50 59.33 101 ARG B CA 1
ATOM 1653 C CA B ARG B 1 102 ? -2.342 43.324 -15.378 0.50 60.58 101 ARG B CA 1
ATOM 1654 C C . ARG B 1 102 ? -3.702 43.993 -15.101 1.00 61.07 101 ARG B C 1
ATOM 1655 O O . ARG B 1 102 ? -4.164 44.784 -15.930 1.00 60.59 101 ARG B O 1
ATOM 1680 N N . GLN C 1 3 ? -6.461 36.848 -37.263 1.00 85.86 2 GLN C N 1
ATOM 1681 C CA . GLN C 1 3 ? -7.441 35.778 -37.000 1.00 84.74 2 GLN C CA 1
ATOM 1682 C C . GLN C 1 3 ? -6.780 34.386 -37.101 1.00 83.20 2 GLN C C 1
ATOM 1683 O O . GLN C 1 3 ? -6.647 33.838 -38.199 1.00 83.69 2 GLN C O 1
ATOM 1685 N N . THR C 1 4 ? -6.358 33.845 -35.951 1.00 81.40 3 THR C N 1
ATOM 1686 C CA . THR C 1 4 ? -5.713 32.509 -35.836 1.00 79.73 3 THR C CA 1
ATOM 1687 C C . THR C 1 4 ? -6.718 31.428 -35.361 1.00 77.58 3 THR C C 1
ATOM 1688 O O . THR C 1 4 ? -7.890 31.737 -35.069 1.00 78.43 3 THR C O 1
ATOM 1692 N N . LYS C 1 5 ? -6.263 30.168 -35.357 1.00 73.51 4 LYS C N 1
ATOM 1693 C CA . LYS C 1 5 ? -7.048 28.994 -34.889 1.00 69.85 4 LYS C CA 1
ATOM 1694 C C . LYS C 1 5 ? -6.138 28.260 -33.880 1.00 65.56 4 LYS C C 1
ATOM 1695 O O . LYS C 1 5 ? -5.468 28.952 -33.087 1.00 65.64 4 LYS C O 1
ATOM 1697 N N . VAL C 1 6 ? -6.098 26.918 -33.865 1.00 60.29 5 VAL C N 1
ATOM 1698 C CA . VAL C 1 6 ? -5.168 26.203 -32.961 1.00 57.13 5 VAL C CA 1
ATOM 1699 C C . VAL C 1 6 ? -3.769 26.268 -33.568 1.00 54.62 5 VAL C C 1
ATOM 1700 O O . VAL C 1 6 ? -3.551 25.825 -34.701 1.00 54.64 5 VAL C O 1
ATOM 1704 N N . ILE C 1 7 ? -2.830 26.794 -32.798 1.00 52.91 6 ILE C N 1
ATOM 1705 C CA . ILE C 1 7 ? -1.461 26.989 -33.255 1.00 52.23 6 ILE C CA 1
ATOM 1706 C C . ILE C 1 7 ? -0.584 25.953 -32.566 1.00 51.65 6 ILE C C 1
ATOM 1707 O O . ILE C 1 7 ? -0.451 25.978 -31.342 1.00 51.92 6 ILE C O 1
ATOM 1712 N N . ASN C 1 8 ? -0.004 25.056 -33.362 1.00 50.98 7 ASN C N 1
ATOM 1713 C CA . ASN C 1 8 ? 0.914 24.026 -32.901 1.00 50.68 7 ASN C CA 1
ATOM 1714 C C . ASN C 1 8 ? 2.307 24.537 -33.233 1.00 50.75 7 ASN C C 1
ATOM 1715 O O . ASN C 1 8 ? 2.614 24.731 -34.409 1.00 50.29 7 ASN C O 1
ATOM 1720 N N . PHE C 1 9 ? 3.154 24.713 -32.207 1.00 51.72 8 PHE C N 1
ATOM 1721 C CA . PHE C 1 9 ? 4.502 25.277 -32.391 1.00 51.51 8 PHE C CA 1
ATOM 1722 C C . PHE C 1 9 ? 5.362 24.444 -33.326 1.00 52.30 8 PHE C C 1
ATOM 1723 O O . PHE C 1 9 ? 5.963 24.987 -34.260 1.00 53.13 8 PHE C O 1
ATOM 1731 N N . ASN C 1 10 ? 5.367 23.131 -33.110 1.00 52.98 9 ASN C N 1
ATOM 1732 C CA . ASN C 1 10 ? 6.141 22.205 -33.937 1.00 53.52 9 ASN C CA 1
ATOM 1733 C C . ASN C 1 10 ? 5.760 22.280 -35.434 1.00 52.79 9 ASN C C 1
ATOM 1734 O O . ASN C 1 10 ? 6.657 22.287 -36.285 1.00 52.14 9 ASN C O 1
ATOM 1739 N N . ASP C 1 11 ? 4.449 22.323 -35.719 1.00 51.56 10 ASP C N 1
ATOM 1740 C CA A ASP C 1 11 ? 3.956 22.435 -37.089 0.50 51.62 10 ASP C CA 1
ATOM 1741 C CA B ASP C 1 11 ? 3.934 22.454 -37.092 0.50 52.18 10 ASP C CA 1
ATOM 1742 C C . ASP C 1 11 ? 4.422 23.776 -37.687 1.00 51.59 10 ASP C C 1
ATOM 1743 O O . ASP C 1 11 ? 4.867 23.816 -38.828 1.00 51.48 10 ASP C O 1
ATOM 1752 N N . LYS C 1 12 ? 4.337 24.860 -36.911 1.00 51.25 11 LYS C N 1
ATOM 1753 C CA . LYS C 1 12 ? 4.787 26.177 -37.414 1.00 51.26 11 LYS C CA 1
ATOM 1754 C C . LYS C 1 12 ? 6.291 26.221 -37.702 1.00 51.79 11 LYS C C 1
ATOM 1755 O O . LYS C 1 12 ? 6.692 26.742 -38.754 1.00 52.61 11 LYS C O 1
ATOM 1761 N N . PHE C 1 13 ? 7.107 25.654 -36.807 1.00 51.64 12 PHE C N 1
ATOM 1762 C CA . PHE C 1 13 ? 8.561 25.578 -37.035 1.00 51.15 12 PHE C CA 1
ATOM 1763 C C . PHE C 1 13 ? 8.928 24.784 -38.276 1.00 50.65 12 PHE C C 1
ATOM 1764 O O . PHE C 1 13 ? 9.921 25.105 -38.910 1.00 49.64 12 PHE C O 1
ATOM 1772 N N . SER C 1 14 ? 8.120 23.776 -38.635 1.00 52.55 13 SER C N 1
ATOM 1773 C CA . SER C 1 14 ? 8.391 22.936 -39.822 1.00 52.53 13 SER C CA 1
ATOM 1774 C C . SER C 1 14 ? 8.219 23.664 -41.163 1.00 53.40 13 SER C C 1
ATOM 1775 O O . SER C 1 14 ? 8.748 23.202 -42.174 1.00 52.44 13 SER C O 1
ATOM 1778 N N . LEU C 1 15 ? 7.471 24.773 -41.161 1.00 54.07 14 LEU C N 1
ATOM 1779 C CA . LEU C 1 15 ? 7.209 25.566 -42.372 1.00 54.08 14 LEU C CA 1
ATOM 1780 C C . LEU C 1 15 ? 8.393 26.408 -42.861 1.00 53.46 14 LEU C C 1
ATOM 1781 O O . LEU C 1 15 ? 8.366 26.867 -43.999 1.00 52.49 14 LEU C O 1
ATOM 1786 N N . PHE C 1 16 ? 9.423 26.613 -42.029 1.00 52.85 15 PHE C N 1
ATOM 1787 C CA . PHE C 1 16 ? 10.593 27.405 -42.440 1.00 52.69 15 PHE C CA 1
ATOM 1788 C C . PHE C 1 16 ? 11.917 26.885 -41.867 1.00 52.83 15 PHE C C 1
ATOM 1789 O O . PHE C 1 16 ? 11.953 26.347 -40.754 1.00 53.90 15 PHE C O 1
ATOM 1797 N N . ASN C 1 17 ? 12.978 27.023 -42.658 1.00 52.73 16 ASN C N 1
ATOM 1798 C CA . ASN C 1 17 ? 14.356 26.702 -42.253 1.00 53.60 16 ASN C CA 1
ATOM 1799 C C . ASN C 1 17 ? 15.253 27.932 -42.137 1.00 52.67 16 ASN C C 1
ATOM 1800 O O . ASN C 1 17 ? 16.353 27.842 -41.591 1.00 53.12 16 ASN C O 1
ATOM 1805 N N . GLN C 1 18 ? 14.787 29.075 -42.632 1.00 52.43 17 GLN C N 1
ATOM 1806 C CA . GLN C 1 18 ? 15.517 30.333 -42.540 1.00 52.91 17 GLN C CA 1
ATOM 1807 C C . GLN C 1 18 ? 15.741 30.763 -41.081 1.00 51.49 17 GLN C C 1
ATOM 1808 O O . GLN C 1 18 ? 14.836 30.645 -40.239 1.00 50.70 17 GLN C O 1
ATOM 1814 N N . HIS C 1 19 ? 16.946 31.258 -40.799 1.00 50.72 18 HIS C N 1
ATOM 1815 C CA . HIS C 1 19 ? 17.306 31.755 -39.468 1.00 51.00 18 HIS C CA 1
ATOM 1816 C C . HIS C 1 19 ? 17.195 33.268 -39.317 1.00 50.58 18 HIS C C 1
ATOM 1817 O O . HIS C 1 19 ? 17.136 33.992 -40.313 1.00 49.92 18 HIS C O 1
ATOM 1824 N N . TRP C 1 20 ? 17.128 33.720 -38.055 1.00 49.20 19 TRP C N 1
ATOM 1825 C CA . TRP C 1 20 ? 17.051 35.141 -37.677 1.00 49.56 19 TRP C CA 1
ATOM 1826 C C . TRP C 1 20 ? 15.951 35.955 -38.363 1.00 49.66 19 TRP C C 1
ATOM 1827 O O . TRP C 1 20 ? 16.081 37.167 -38.534 1.00 49.30 19 TRP C O 1
ATOM 1838 N N . SER C 1 21 ? 14.883 35.281 -38.766 1.00 50.04 20 SER C N 1
ATOM 1839 C CA . SER C 1 21 ? 13.820 35.861 -39.551 1.00 48.93 20 SER C CA 1
ATOM 1840 C C . SER C 1 21 ? 12.506 35.483 -38.865 1.00 50.52 20 SER C C 1
ATOM 1841 O O . SER C 1 21 ? 11.895 34.464 -39.193 1.00 50.22 20 SER C O 1
ATOM 1844 N N . PRO C 1 22 ? 12.074 36.294 -37.883 1.00 52.45 21 PRO C N 1
ATOM 1845 C CA . PRO C 1 22 ? 10.875 35.930 -37.117 1.00 52.91 21 PRO C CA 1
ATOM 1846 C C . PRO C 1 22 ? 9.580 35.774 -37.919 1.00 52.70 21 PRO C C 1
ATOM 1847 O O . PRO C 1 22 ? 9.321 36.578 -38.792 1.00 53.04 21 PRO C O 1
ATOM 1851 N N . ARG C 1 23 ? 8.830 34.707 -37.631 1.00 53.48 22 ARG C N 1
ATOM 1852 C CA A ARG C 1 23 ? 7.539 34.450 -38.257 0.50 53.13 22 ARG C CA 1
ATOM 1853 C CA B ARG C 1 23 ? 7.523 34.420 -38.250 0.50 53.26 22 ARG C CA 1
ATOM 1854 C C . ARG C 1 23 ? 6.438 34.755 -37.221 1.00 52.50 22 ARG C C 1
ATOM 1855 O O . ARG C 1 23 ? 6.393 34.146 -36.163 1.00 51.12 22 ARG C O 1
ATOM 1870 N N . VAL C 1 24 ? 5.562 35.715 -37.522 1.00 52.15 23 VAL C N 1
ATOM 1871 C CA . VAL C 1 24 ? 4.454 36.068 -36.609 1.00 52.07 23 VAL C CA 1
ATOM 1872 C C . VAL C 1 24 ? 3.425 34.929 -36.671 1.00 51.53 23 VAL C C 1
ATOM 1873 O O . VAL C 1 24 ? 2.952 34.599 -37.737 1.00 50.72 23 VAL C O 1
ATOM 1877 N N . ILE C 1 25 ? 3.145 34.287 -35.540 1.00 50.80 24 ILE C N 1
ATOM 1878 C CA . ILE C 1 25 ? 2.149 33.185 -35.480 1.00 50.08 24 ILE C CA 1
ATOM 1879 C C . ILE C 1 25 ? 0.837 33.545 -34.797 1.00 50.95 24 ILE C C 1
ATOM 1880 O O . ILE C 1 25 ? -0.155 32.878 -35.007 1.00 50.84 24 ILE C O 1
ATOM 1885 N N . ALA C 1 26 ? 0.843 34.575 -33.953 1.00 52.69 25 ALA C N 1
ATOM 1886 C CA . ALA C 1 26 ? -0.369 35.029 -33.255 1.00 52.11 25 ALA C CA 1
ATOM 1887 C C . ALA C 1 26 ? -0.263 36.477 -32.857 1.00 52.29 25 ALA C C 1
ATOM 1888 O O . ALA C 1 26 ? 0.844 37.051 -32.773 1.00 51.43 25 ALA C O 1
ATOM 1890 N N . GLU C 1 27 ? -1.430 37.041 -32.591 1.00 53.09 26 GLU C N 1
ATOM 1891 C CA . GLU C 1 27 ? -1.559 38.400 -32.097 1.00 55.85 26 GLU C CA 1
ATOM 1892 C C . GLU C 1 27 ? -2.511 38.436 -30.893 1.00 52.88 26 GLU C C 1
ATOM 1893 O O . GLU C 1 27 ? -3.579 37.835 -30.928 1.00 50.82 26 GLU C O 1
ATOM 1907 N N . ASN C 1 29 ? -4.058 41.456 -28.547 1.00 49.93 28 ASN C N 1
ATOM 1908 C CA . ASN C 1 29 ? -4.212 42.922 -28.496 1.00 50.72 28 ASN C CA 1
ATOM 1909 C C . ASN C 1 29 ? -3.189 43.510 -29.514 1.00 51.66 28 ASN C C 1
ATOM 1910 O O . ASN C 1 29 ? -3.215 43.102 -30.674 1.00 50.63 28 ASN C O 1
ATOM 1915 N N . ASP C 1 30 ? -2.254 44.357 -29.078 1.00 52.15 29 ASP C N 1
ATOM 1916 C CA . ASP C 1 30 ? -1.235 44.972 -29.959 1.00 52.80 29 ASP C CA 1
ATOM 1917 C C . ASP C 1 30 ? 0.151 44.302 -29.824 1.00 53.59 29 ASP C C 1
ATOM 1918 O O . ASP C 1 30 ? 1.186 44.922 -30.109 1.00 54.84 29 ASP C O 1
ATOM 1923 N N . TYR C 1 31 ? 0.158 43.034 -29.398 1.00 52.15 30 TYR C N 1
ATOM 1924 C CA . TYR C 1 31 ? 1.371 42.238 -29.228 1.00 53.20 30 TYR C CA 1
ATOM 1925 C C . TYR C 1 31 ? 1.390 41.128 -30.258 1.00 53.86 30 TYR C C 1
ATOM 1926 O O . TYR C 1 31 ? 0.337 40.705 -30.759 1.00 52.82 30 TYR C O 1
ATOM 1935 N N . GLN C 1 32 ? 2.606 40.680 -30.556 1.00 53.54 31 GLN C N 1
ATOM 1936 C CA . GLN C 1 32 ? 2.857 39.638 -31.517 1.00 53.85 31 GLN C CA 1
ATOM 1937 C C . GLN C 1 32 ? 3.683 38.528 -30.915 1.00 52.99 31 GLN C C 1
ATOM 1938 O O . GLN C 1 32 ? 4.607 38.795 -30.147 1.00 54.78 31 GLN C O 1
ATOM 1944 N N . PHE C 1 33 ? 3.317 37.286 -31.249 1.00 52.43 32 PHE C N 1
ATOM 1945 C CA . PHE C 1 33 ? 4.058 36.063 -30.878 1.00 50.94 32 PHE C CA 1
ATOM 1946 C C . PHE C 1 33 ? 4.812 35.659 -32.136 1.00 51.36 32 PHE C C 1
ATOM 1947 O O . PHE C 1 33 ? 4.190 35.507 -33.191 1.00 50.81 32 PHE C O 1
ATOM 1955 N N . LYS C 1 34 ? 6.137 35.516 -32.043 1.00 51.32 33 LYS C N 1
ATOM 1956 C CA . LYS C 1 34 ? 6.987 35.264 -33.225 1.00 52.48 33 LYS C CA 1
ATOM 1957 C C . LYS C 1 34 ? 7.903 34.097 -32.987 1.00 52.26 33 LYS C C 1
ATOM 1958 O O . LYS C 1 34 ? 8.573 34.056 -31.946 1.00 51.76 33 LYS C O 1
ATOM 1964 N N . LEU C 1 35 ? 7.938 33.168 -33.946 1.00 50.83 34 LEU C N 1
ATOM 1965 C CA . LEU C 1 35 ? 8.830 32.025 -33.883 1.00 50.60 34 LEU C CA 1
ATOM 1966 C C . LEU C 1 35 ? 10.085 32.344 -34.691 1.00 50.73 34 LEU C C 1
ATOM 1967 O O . LEU C 1 35 ? 10.016 33.000 -35.745 1.00 50.55 34 LEU C O 1
ATOM 1972 N N . VAL C 1 36 ? 11.235 31.936 -34.163 1.00 49.98 35 VAL C N 1
ATOM 1973 C CA . VAL C 1 36 ? 12.513 32.155 -34.810 1.00 49.30 35 VAL C CA 1
ATOM 1974 C C . VAL C 1 36 ? 13.394 30.921 -34.614 1.00 49.72 35 VAL C C 1
ATOM 1975 O O . VAL C 1 36 ? 13.279 30.213 -33.603 1.00 50.10 35 VAL C O 1
ATOM 1979 N N . LYS C 1 37 ? 14.227 30.658 -35.616 1.00 50.28 36 LYS C N 1
ATOM 1980 C CA . LYS C 1 37 ? 15.255 29.633 -35.584 1.00 50.16 36 LYS C CA 1
ATOM 1981 C C . LYS C 1 37 ? 16.537 30.453 -35.610 1.00 50.05 36 LYS C C 1
ATOM 1982 O O . LYS C 1 37 ? 16.680 31.318 -36.456 1.00 49.36 36 LYS C O 1
ATOM 1988 N N . VAL C 1 38 ? 17.441 30.231 -34.662 1.00 50.77 37 VAL C N 1
ATOM 1989 C CA . VAL C 1 38 ? 18.689 31.015 -34.600 1.00 50.79 37 VAL C CA 1
ATOM 1990 C C . VAL C 1 38 ? 19.921 30.132 -34.456 1.00 50.77 37 VAL C C 1
ATOM 1991 O O . VAL C 1 38 ? 19.828 29.008 -33.964 1.00 50.54 37 VAL C O 1
ATOM 1995 N N . GLU C 1 39 ? 21.064 30.653 -34.902 1.00 50.07 38 GLU C N 1
ATOM 1996 C CA . GLU C 1 39 ? 22.335 29.943 -34.824 1.00 51.35 38 GLU C CA 1
ATOM 1997 C C . GLU C 1 39 ? 23.472 30.938 -35.047 1.00 51.02 38 GLU C C 1
ATOM 1998 O O . GLU C 1 39 ? 23.391 31.766 -35.946 1.00 50.63 38 GLU C O 1
ATOM 2004 N N . GLY C 1 40 ? 24.533 30.830 -34.252 1.00 50.77 39 GLY C N 1
ATOM 2005 C CA . GLY C 1 40 ? 25.640 31.783 -34.292 1.00 50.99 39 GLY C CA 1
ATOM 2006 C C . GLY C 1 40 ? 25.270 32.973 -33.418 1.00 51.35 39 GLY C C 1
ATOM 2007 O O . GLY C 1 40 ? 24.317 32.905 -32.636 1.00 53.26 39 GLY C O 1
ATOM 2008 N N . GLU C 1 41 ? 26.012 34.067 -33.540 1.00 51.25 40 GLU C N 1
ATOM 2009 C CA . GLU C 1 41 ? 25.774 35.261 -32.714 1.00 52.16 40 GLU C CA 1
ATOM 2010 C C . GLU C 1 41 ? 24.920 36.282 -33.433 1.00 50.89 40 GLU C C 1
ATOM 2011 O O . GLU C 1 41 ? 25.008 36.429 -34.643 1.00 49.48 40 GLU C O 1
ATOM 2017 N N . PHE C 1 42 ? 24.118 37.013 -32.665 1.00 50.43 41 PHE C N 1
ATOM 2018 C CA . PHE C 1 42 ? 23.370 38.161 -33.186 1.00 50.04 41 PHE C CA 1
ATOM 2019 C C . PHE C 1 42 ? 24.348 39.361 -32.987 1.00 50.04 41 PHE C C 1
ATOM 2020 O O . PHE C 1 42 ? 25.572 39.177 -33.031 1.00 49.21 41 PHE C O 1
ATOM 2028 N N . VAL C 1 43 ? 23.827 40.571 -32.823 1.00 49.94 42 VAL C N 1
ATOM 2029 C CA . VAL C 1 43 ? 24.598 41.783 -32.579 1.00 48.74 42 VAL C CA 1
ATOM 2030 C C . VAL C 1 43 ? 24.136 42.413 -31.269 1.00 48.68 42 VAL C C 1
ATOM 2031 O O . VAL C 1 43 ? 23.033 42.123 -30.787 1.00 48.04 42 VAL C O 1
ATOM 2035 N N . TRP C 1 44 ? 24.994 43.246 -30.678 1.00 48.98 43 TRP C N 1
ATOM 2036 C CA . TRP C 1 44 ? 24.616 43.990 -29.464 1.00 49.86 43 TRP C CA 1
ATOM 2037 C C . TRP C 1 44 ? 23.572 45.051 -29.867 1.00 48.94 43 TRP C C 1
ATOM 2038 O O . TRP C 1 44 ? 23.812 45.817 -30.785 1.00 48.38 43 TRP C O 1
ATOM 2049 N N . HIS C 1 45 ? 22.435 45.072 -29.180 1.00 49.50 44 HIS C N 1
ATOM 2050 C CA . HIS C 1 45 ? 21.355 46.020 -29.455 1.00 50.09 44 HIS C CA 1
ATOM 2051 C C . HIS C 1 45 ? 20.426 46.139 -28.226 1.00 50.25 44 HIS C C 1
ATOM 2052 O O . HIS C 1 45 ? 20.548 45.375 -27.271 1.00 50.27 44 HIS C O 1
ATOM 2059 N N . GLU C 1 46 ? 19.494 47.088 -28.301 1.00 51.85 45 GLU C N 1
ATOM 2060 C CA . GLU C 1 46 ? 18.492 47.361 -27.262 1.00 54.04 45 GLU C CA 1
ATOM 2061 C C . GLU C 1 46 ? 17.122 47.690 -27.888 1.00 53.23 45 GLU C C 1
ATOM 2062 O O . GLU C 1 46 ? 17.050 48.049 -29.069 1.00 54.60 45 GLU C O 1
ATOM 2068 N N . HIS C 1 47 ? 16.069 47.596 -27.074 1.00 52.80 46 HIS C N 1
ATOM 2069 C CA . HIS C 1 47 ? 14.711 48.073 -27.421 1.00 52.85 46 HIS C CA 1
ATOM 2070 C C . HIS C 1 47 ? 14.438 49.106 -26.364 1.00 52.41 46 HIS C C 1
ATOM 2071 O O . HIS C 1 47 ? 14.171 48.761 -25.231 1.00 52.26 46 HIS C O 1
ATOM 2078 N N . ALA C 1 48 ? 14.570 50.376 -26.719 1.00 53.29 47 ALA C N 1
ATOM 2079 C CA . ALA C 1 48 ? 14.427 51.463 -25.737 1.00 53.38 47 ALA C CA 1
ATOM 2080 C C . ALA C 1 48 ? 13.045 51.587 -25.107 1.00 53.96 47 ALA C C 1
ATOM 2081 O O . ALA C 1 48 ? 12.949 51.899 -23.929 1.00 55.64 47 ALA C O 1
ATOM 2083 N N . ASP C 1 49 ? 11.988 51.279 -25.855 1.00 54.65 48 ASP C N 1
ATOM 2084 C CA . ASP C 1 49 ? 10.615 51.525 -25.374 1.00 55.74 48 ASP C CA 1
ATOM 2085 C C . ASP C 1 49 ? 9.813 50.317 -24.905 1.00 54.58 48 ASP C C 1
ATOM 2086 O O . ASP C 1 49 ? 8.673 50.487 -24.475 1.00 54.03 48 ASP C O 1
ATOM 2091 N N . THR C 1 50 ? 10.392 49.118 -24.944 1.00 53.28 49 THR C N 1
ATOM 2092 C CA . THR C 1 50 ? 9.650 47.928 -24.513 1.00 51.86 49 THR C CA 1
ATOM 2093 C C . THR C 1 50 ? 10.510 46.805 -23.971 1.00 51.10 49 THR C C 1
ATOM 2094 O O . THR C 1 50 ? 11.674 46.629 -24.383 1.00 49.84 49 THR C O 1
ATOM 2098 N N . ASP C 1 51 ? 9.906 46.055 -23.044 1.00 50.51 50 ASP C N 1
ATOM 2099 C CA . ASP C 1 51 ? 10.453 44.801 -22.562 1.00 51.21 50 ASP C CA 1
ATOM 2100 C C . ASP C 1 51 ? 10.295 43.802 -23.714 1.00 52.72 50 ASP C C 1
ATOM 2101 O O . ASP C 1 51 ? 9.417 43.972 -24.592 1.00 51.96 50 ASP C O 1
ATOM 2106 N N . GLU C 1 52 ? 11.151 42.788 -23.728 1.00 53.77 51 GLU C N 1
ATOM 2107 C CA . GLU C 1 52 ? 11.133 41.742 -24.770 1.00 55.74 51 GLU C CA 1
ATOM 2108 C C . GLU C 1 52 ? 11.253 40.386 -24.077 1.00 54.71 51 GLU C C 1
ATOM 2109 O O . GLU C 1 52 ? 12.100 40.224 -23.181 1.00 55.06 51 GLU C O 1
ATOM 2115 N N . VAL C 1 53 ? 10.398 39.433 -24.446 1.00 53.73 52 VAL C N 1
ATOM 2116 C CA . VAL C 1 53 ? 10.413 38.098 -23.831 1.00 53.48 52 VAL C CA 1
ATOM 2117 C C . VAL C 1 53 ? 10.993 37.080 -24.801 1.00 54.15 52 VAL C C 1
ATOM 2118 O O . VAL C 1 53 ? 10.594 37.061 -25.966 1.00 54.62 52 VAL C O 1
ATOM 2122 N N . PHE C 1 54 ? 11.944 36.279 -24.314 1.00 53.52 53 PHE C N 1
ATOM 2123 C CA . PHE C 1 54 ? 12.469 35.099 -25.018 1.00 53.94 53 PHE C CA 1
ATOM 2124 C C . PHE C 1 54 ? 11.972 33.834 -24.307 1.00 53.07 53 PHE C C 1
ATOM 2125 O O . PHE C 1 54 ? 12.083 33.720 -23.068 1.00 53.06 53 PHE C O 1
ATOM 2133 N N . ILE C 1 55 ? 11.443 32.892 -25.083 1.00 51.48 54 ILE C N 1
ATOM 2134 C CA . ILE C 1 55 ? 11.050 31.555 -24.592 1.00 51.47 54 ILE C CA 1
ATOM 2135 C C . ILE C 1 55 ? 11.776 30.544 -25.477 1.00 51.30 54 ILE C C 1
ATOM 2136 O O . ILE C 1 55 ? 11.598 30.573 -26.703 1.00 51.27 54 ILE C O 1
ATOM 2141 N N . VAL C 1 56 ? 12.612 29.686 -24.884 1.00 51.28 55 VAL C N 1
ATOM 2142 C CA . VAL C 1 56 ? 13.297 28.640 -25.656 1.00 52.08 55 VAL C CA 1
ATOM 2143 C C . VAL C 1 56 ? 12.365 27.424 -25.764 1.00 52.81 55 VAL C C 1
ATOM 2144 O O . VAL C 1 56 ? 11.908 26.875 -24.751 1.00 51.34 55 VAL C O 1
ATOM 2156 N N . GLU C 1 58 ? 13.199 24.715 -28.161 1.00 53.80 57 GLU C N 1
ATOM 2157 C CA . GLU C 1 58 ? 14.121 23.598 -28.381 1.00 54.86 57 GLU C CA 1
ATOM 2158 C C . GLU C 1 58 ? 15.548 24.124 -28.513 1.00 53.87 57 GLU C C 1
ATOM 2159 O O . GLU C 1 58 ? 15.776 25.148 -29.164 1.00 54.22 57 GLU C O 1
ATOM 2165 N N . GLY C 1 59 ? 16.496 23.422 -27.896 1.00 53.39 58 GLY C N 1
ATOM 2166 C CA . GLY C 1 59 ? 17.921 23.784 -27.931 1.00 53.45 58 GLY C CA 1
ATOM 2167 C C . GLY C 1 59 ? 18.354 24.601 -26.721 1.00 53.23 58 GLY C C 1
ATOM 2168 O O . GLY C 1 59 ? 17.689 24.576 -25.673 1.00 52.10 58 GLY C O 1
ATOM 2169 N N . THR C 1 60 ? 19.479 25.299 -26.879 1.00 52.58 59 THR C N 1
ATOM 2170 C CA . THR C 1 60 ? 20.074 26.118 -25.834 1.00 52.91 59 THR C CA 1
ATOM 2171 C C . THR C 1 60 ? 20.458 27.493 -26.379 1.00 52.76 59 THR C C 1
ATOM 2172 O O . THR C 1 60 ? 21.235 27.588 -27.330 1.00 52.80 59 THR C O 1
ATOM 2176 N N . LEU C 1 61 ? 19.922 28.541 -25.756 1.00 52.45 60 LEU C N 1
ATOM 2177 C CA . LEU C 1 61 ? 20.198 29.932 -26.133 1.00 52.30 60 LEU C CA 1
ATOM 2178 C C . LEU C 1 61 ? 21.063 30.581 -25.059 1.00 53.54 60 LEU C C 1
ATOM 2179 O O . LEU C 1 61 ? 20.855 30.338 -23.854 1.00 52.86 60 LEU C O 1
ATOM 2184 N N . GLN C 1 62 ? 22.032 31.388 -25.492 1.00 53.23 61 GLN C N 1
ATOM 2185 C CA . GLN C 1 62 ? 22.775 32.258 -24.578 1.00 54.21 61 GLN C CA 1
ATOM 2186 C C . GLN C 1 62 ? 22.372 33.696 -24.863 1.00 53.53 61 GLN C C 1
ATOM 2187 O O . GLN C 1 62 ? 22.106 34.043 -26.012 1.00 54.57 61 GLN C O 1
ATOM 2193 N N . ILE C 1 63 ? 22.236 34.504 -23.814 1.00 52.69 62 ILE C N 1
ATOM 2194 C CA . ILE C 1 63 ? 22.008 35.942 -23.974 1.00 51.89 62 ILE C CA 1
ATOM 2195 C C . ILE C 1 63 ? 23.128 36.644 -23.222 1.00 51.80 62 ILE C C 1
ATOM 2196 O O . ILE C 1 63 ? 23.246 36.512 -21.993 1.00 51.08 62 ILE C O 1
ATOM 2201 N N . ALA C 1 64 ? 23.959 37.352 -23.980 1.00 51.27 63 ALA C N 1
ATOM 2202 C CA . ALA C 1 64 ? 25.037 38.150 -23.427 1.00 50.44 63 ALA C CA 1
ATOM 2203 C C . ALA C 1 64 ? 24.486 39.519 -23.043 1.00 50.17 63 ALA C C 1
ATOM 2204 O O . ALA C 1 64 ? 23.715 40.101 -23.797 1.00 49.51 63 ALA C O 1
ATOM 2206 N N . PHE C 1 65 ? 24.839 39.961 -21.839 1.00 49.55 64 PHE C N 1
ATOM 2207 C CA . PHE C 1 65 ? 24.607 41.314 -21.340 1.00 50.26 64 PHE C CA 1
ATOM 2208 C C . PHE C 1 65 ? 25.989 41.838 -20.972 1.00 50.25 64 PHE C C 1
ATOM 2209 O O . PHE C 1 65 ? 26.951 41.053 -20.838 1.00 48.12 64 PHE C O 1
ATOM 2217 N N . ARG C 1 66 ? 26.105 43.149 -20.784 1.00 50.67 65 ARG C N 1
ATOM 2218 C CA . ARG C 1 66 ? 27.407 43.745 -20.487 1.00 51.74 65 ARG C CA 1
ATOM 2219 C C . ARG C 1 66 ? 28.030 43.314 -19.144 1.00 52.57 65 ARG C C 1
ATOM 2220 O O . ARG C 1 66 ? 29.261 43.315 -18.990 1.00 52.32 65 ARG C O 1
ATOM 2228 N N . ASP C 1 67 ? 27.167 42.934 -18.210 1.00 53.72 66 ASP C N 1
ATOM 2229 C CA . ASP C 1 67 ? 27.548 42.524 -16.869 1.00 55.63 66 ASP C CA 1
ATOM 2230 C C . ASP C 1 67 ? 27.382 41.041 -16.537 1.00 55.08 66 ASP C C 1
ATOM 2231 O O . ASP C 1 67 ? 27.939 40.604 -15.542 1.00 53.97 66 ASP C O 1
ATOM 2236 N N . GLN C 1 68 ? 26.707 40.272 -17.392 1.00 55.83 67 GLN C N 1
ATOM 2237 C CA . GLN C 1 68 ? 26.370 38.862 -17.120 1.00 58.44 67 GLN C CA 1
ATOM 2238 C C . GLN C 1 68 ? 26.063 38.119 -18.431 1.00 56.84 67 GLN C C 1
ATOM 2239 O O . GLN C 1 68 ? 25.585 38.732 -19.374 1.00 55.57 67 GLN C O 1
ATOM 2245 N N . ASN C 1 69 ? 26.356 36.825 -18.504 1.00 55.44 68 ASN C N 1
ATOM 2246 C CA . ASN C 1 69 ? 25.898 35.972 -19.615 1.00 56.17 68 ASN C CA 1
ATOM 2247 C C . ASN C 1 69 ? 24.844 35.056 -19.010 1.00 53.92 68 ASN C C 1
ATOM 2248 O O . ASN C 1 69 ? 25.058 34.497 -17.948 1.00 50.97 68 ASN C O 1
ATOM 2253 N N . ILE C 1 70 ? 23.742 34.882 -19.708 1.00 51.97 69 ILE C N 1
ATOM 2254 C CA . ILE C 1 70 ? 22.610 34.066 -19.260 1.00 52.91 69 ILE C CA 1
ATOM 2255 C C . ILE C 1 70 ? 22.481 32.898 -20.231 1.00 52.28 69 ILE C C 1
ATOM 2256 O O . ILE C 1 70 ? 22.744 33.070 -21.416 1.00 53.02 69 ILE C O 1
ATOM 2261 N N . THR C 1 71 ? 22.093 31.721 -19.736 1.00 51.59 70 THR C N 1
ATOM 2262 C CA . THR C 1 71 ? 21.834 30.541 -20.572 1.00 51.93 70 THR C CA 1
ATOM 2263 C C . THR C 1 71 ? 20.386 30.122 -20.329 1.00 53.09 70 THR C C 1
ATOM 2264 O O . THR C 1 71 ? 19.955 30.071 -19.165 1.00 52.66 70 THR C O 1
ATOM 2268 N N . LEU C 1 72 ? 19.642 29.896 -21.423 1.00 53.10 71 LEU C N 1
ATOM 2269 C CA . LEU C 1 72 ? 18.257 29.447 -21.391 1.00 53.90 71 LEU C CA 1
ATOM 2270 C C . LEU C 1 72 ? 18.140 28.104 -22.094 1.00 54.77 71 LEU C C 1
ATOM 2271 O O . LEU C 1 72 ? 18.586 27.953 -23.244 1.00 55.97 71 LEU C O 1
ATOM 2276 N N . GLN C 1 73 ? 17.560 27.137 -21.393 1.00 54.39 72 GLN C N 1
ATOM 2277 C CA . GLN C 1 73 ? 17.266 25.827 -21.955 1.00 54.43 72 GLN C CA 1
ATOM 2278 C C . GLN C 1 73 ? 15.807 25.793 -22.410 1.00 52.76 72 GLN C C 1
ATOM 2279 O O . GLN C 1 73 ? 15.032 26.711 -22.126 1.00 50.53 72 GLN C O 1
ATOM 2285 N N . ALA C 1 74 ? 15.446 24.712 -23.102 1.00 52.21 73 ALA C N 1
ATOM 2286 C CA . ALA C 1 74 ? 14.070 24.449 -23.515 1.00 51.83 73 ALA C CA 1
ATOM 2287 C C . ALA C 1 74 ? 13.184 24.469 -22.261 1.00 51.32 73 ALA C C 1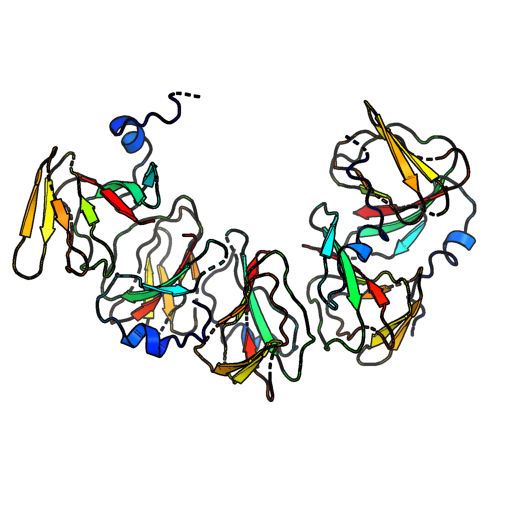
ATOM 2288 O O . ALA C 1 74 ? 13.588 23.990 -21.218 1.00 50.63 73 ALA C O 1
ATOM 2290 N N . GLY C 1 75 ? 12.010 25.085 -22.357 1.00 51.66 74 GLY C N 1
ATOM 2291 C CA . GLY C 1 75 ? 11.124 25.236 -21.207 1.00 52.04 74 GLY C CA 1
ATOM 2292 C C . GLY C 1 75 ? 11.571 26.317 -20.204 1.00 51.57 74 GLY C C 1
ATOM 2293 O O . GLY C 1 75 ? 11.202 26.255 -19.007 1.00 50.35 74 GLY C O 1
ATOM 2294 N N . GLU C 1 76 ? 12.362 27.289 -20.685 1.00 51.14 75 GLU C N 1
ATOM 2295 C CA . GLU C 1 76 ? 12.799 28.432 -19.885 1.00 50.30 75 GLU C CA 1
ATOM 2296 C C . GLU C 1 76 ? 12.576 29.737 -20.622 1.00 51.03 75 GLU C C 1
ATOM 2297 O O . GLU C 1 76 ? 12.663 29.786 -21.864 1.00 52.15 75 GLU C O 1
ATOM 2311 N N . TYR C 1 78 ? 12.958 34.345 -20.306 1.00 50.72 77 TYR C N 1
ATOM 2312 C CA . TYR C 1 78 ? 13.643 35.509 -19.734 1.00 51.96 77 TYR C CA 1
ATOM 2313 C C . TYR C 1 78 ? 13.042 36.780 -20.296 1.00 51.65 77 TYR C C 1
ATOM 2314 O O . TYR C 1 78 ? 12.681 36.819 -21.484 1.00 51.40 77 TYR C O 1
ATOM 2323 N N . VAL C 1 79 ? 12.933 37.814 -19.463 1.00 51.30 78 VAL C N 1
ATOM 2324 C CA . VAL C 1 79 ? 12.377 39.108 -19.892 1.00 51.22 78 VAL C CA 1
ATOM 2325 C C . VAL C 1 79 ? 13.539 40.080 -20.015 1.00 51.59 78 VAL C C 1
ATOM 2326 O O . VAL C 1 79 ? 14.203 40.335 -19.029 1.00 50.42 78 VAL C O 1
ATOM 2330 N N . ILE C 1 80 ? 13.814 40.594 -21.216 1.00 52.29 79 ILE C N 1
ATOM 2331 C CA . ILE C 1 80 ? 14.885 41.607 -21.393 1.00 52.50 79 ILE C CA 1
ATOM 2332 C C . ILE C 1 80 ? 14.239 42.940 -20.996 1.00 52.35 79 ILE C C 1
ATOM 2333 O O . ILE C 1 80 ? 13.288 43.371 -21.693 1.00 52.54 79 ILE C O 1
ATOM 2338 N N . PRO C 1 81 ? 14.687 43.576 -19.883 1.00 51.89 80 PRO C N 1
ATOM 2339 C CA . PRO C 1 81 ? 14.079 44.874 -19.543 1.00 51.45 80 PRO C CA 1
ATOM 2340 C C . PRO C 1 81 ? 14.337 45.926 -20.619 1.00 51.22 80 PRO C C 1
ATOM 2341 O O . PRO C 1 81 ? 15.353 45.853 -21.327 1.00 50.05 80 PRO C O 1
ATOM 2345 N N . LYS C 1 82 ? 13.418 46.875 -20.763 1.00 51.85 81 LYS C N 1
ATOM 2346 C CA . LYS C 1 82 ? 13.579 47.901 -21.789 1.00 52.66 81 LYS C CA 1
ATOM 2347 C C . LYS C 1 82 ? 14.879 48.684 -21.585 1.00 51.56 81 LYS C C 1
ATOM 2348 O O . LYS C 1 82 ? 15.287 48.939 -20.464 1.00 51.18 81 LYS C O 1
ATOM 2354 N N . GLY C 1 83 ? 15.520 49.027 -22.696 1.00 51.67 82 GLY C N 1
ATOM 2355 C CA . GLY C 1 83 ? 16.768 49.761 -22.671 1.00 52.04 82 GLY C CA 1
ATOM 2356 C C . GLY C 1 83 ? 17.998 48.964 -22.296 1.00 51.68 82 GLY C C 1
ATOM 2357 O O . GLY C 1 83 ? 19.084 49.552 -22.267 1.00 53.58 82 GLY C O 1
ATOM 2358 N N . VAL C 1 84 ? 17.865 47.657 -22.025 1.00 49.74 83 VAL C N 1
ATOM 2359 C CA . VAL C 1 84 ? 19.005 46.825 -21.629 1.00 50.58 83 VAL C CA 1
ATOM 2360 C C . VAL C 1 84 ? 19.638 46.229 -22.894 1.00 49.94 83 VAL C C 1
ATOM 2361 O O . VAL C 1 84 ? 18.976 45.534 -23.665 1.00 49.30 83 VAL C O 1
ATOM 2365 N N . GLU C 1 85 ? 20.918 46.539 -23.086 1.00 48.76 84 GLU C N 1
ATOM 2366 C CA . GLU C 1 85 ? 21.693 46.084 -24.222 1.00 51.00 84 GLU C CA 1
ATOM 2367 C C . GLU C 1 85 ? 21.954 44.574 -24.097 1.00 51.39 84 GLU C C 1
ATOM 2368 O O . GLU C 1 85 ? 22.267 44.092 -23.022 1.00 53.15 84 GLU C O 1
ATOM 2374 N N . HIS C 1 86 ? 21.759 43.834 -25.184 1.00 51.12 85 HIS C N 1
ATOM 2375 C CA . HIS C 1 86 ? 21.897 42.371 -25.190 1.00 50.61 85 HIS C CA 1
ATOM 2376 C C . HIS C 1 86 ? 22.270 41.813 -26.558 1.00 51.69 85 HIS C C 1
ATOM 2377 O O . HIS C 1 86 ? 22.091 42.478 -27.567 1.00 52.97 85 HIS C O 1
ATOM 2384 N N . LYS C 1 87 ? 22.794 40.587 -26.548 1.00 51.48 86 LYS C N 1
ATOM 2385 C CA . LYS C 1 87 ? 23.231 39.882 -27.743 1.00 52.45 86 LYS C CA 1
ATOM 2386 C C . LYS C 1 87 ? 22.918 38.393 -27.591 1.00 53.03 86 LYS C C 1
ATOM 2387 O O . LYS C 1 87 ? 23.648 37.687 -26.882 1.00 54.30 86 LYS C O 1
ATOM 2393 N N . PRO C 1 88 ? 21.788 37.933 -28.168 1.00 53.68 87 PRO C N 1
ATOM 2394 C CA . PRO C 1 88 ? 21.515 36.502 -28.184 1.00 54.55 87 PRO C CA 1
ATOM 2395 C C . PRO C 1 88 ? 22.494 35.743 -29.078 1.00 54.76 87 PRO C C 1
ATOM 2396 O O . PRO C 1 88 ? 23.047 36.302 -30.046 1.00 53.57 87 PRO C O 1
ATOM 2408 N N . ALA C 1 90 ? 23.477 31.307 -30.182 1.00 55.03 89 ALA C N 1
ATOM 2409 C CA . ALA C 1 90 ? 23.208 29.870 -30.079 1.00 54.09 89 ALA C CA 1
ATOM 2410 C C . ALA C 1 90 ? 24.362 29.107 -30.732 1.00 54.24 89 ALA C C 1
ATOM 2411 O O . ALA C 1 90 ? 24.710 29.381 -31.887 1.00 53.13 89 ALA C O 1
ATOM 2413 N N . LYS C 1 91 ? 24.960 28.177 -29.990 1.00 55.38 90 LYS C N 1
ATOM 2414 C CA . LYS C 1 91 ? 26.056 27.351 -30.514 1.00 56.79 90 LYS C CA 1
ATOM 2415 C C . LYS C 1 91 ? 25.552 26.452 -31.633 1.00 55.03 90 LYS C C 1
ATOM 2416 O O . LYS C 1 91 ? 26.235 26.275 -32.629 1.00 55.54 90 LYS C O 1
ATOM 2421 N N . GLU C 1 92 ? 24.362 25.896 -31.458 1.00 54.82 91 GLU C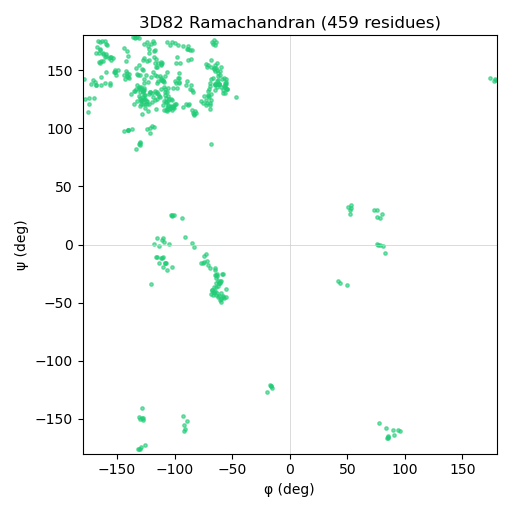 N 1
ATOM 2422 C CA . GLU C 1 92 ? 23.683 25.093 -32.487 1.00 55.11 91 GLU C CA 1
ATOM 2423 C C . GLU C 1 92 ? 22.323 25.694 -32.745 1.00 54.01 91 GLU C C 1
ATOM 2424 O O . GLU C 1 92 ? 21.928 26.627 -32.046 1.00 55.32 91 GLU C O 1
ATOM 2430 N N . GLU C 1 93 ? 21.592 25.182 -33.730 1.00 52.79 92 GLU C N 1
ATOM 2431 C CA . GLU C 1 93 ? 20.266 25.730 -34.026 1.00 52.78 92 GLU C CA 1
ATOM 2432 C C . GLU C 1 93 ? 19.393 25.680 -32.786 1.00 52.08 92 GLU C C 1
ATOM 2433 O O . GLU C 1 93 ? 19.318 24.645 -32.118 1.00 51.35 92 GLU C O 1
ATOM 2439 N N . CYS C 1 94 ? 18.775 26.815 -32.481 1.00 52.26 93 CYS C N 1
ATOM 2440 C CA . CYS C 1 94 ? 17.889 26.956 -31.340 1.00 52.91 93 CYS C CA 1
ATOM 2441 C C . CYS C 1 94 ? 16.546 27.509 -31.827 1.00 52.78 93 CYS C C 1
ATOM 2442 O O . CYS C 1 94 ? 16.520 28.445 -32.626 1.00 51.20 93 CYS C O 1
ATOM 2445 N N . LYS C 1 95 ? 15.447 26.885 -31.383 1.00 52.50 94 LYS C N 1
ATOM 2446 C CA . LYS C 1 95 ? 14.084 27.303 -31.727 1.00 52.23 94 LYS C CA 1
ATOM 2447 C C . LYS C 1 95 ? 13.558 28.119 -30.553 1.00 51.41 94 LYS C C 1
ATOM 2448 O O . LYS C 1 95 ? 13.538 27.639 -29.404 1.00 51.53 94 LYS C O 1
ATOM 2454 N N . ILE C 1 96 ? 13.202 29.375 -30.842 1.00 51.13 95 ILE C N 1
ATOM 2455 C CA . ILE C 1 96 ? 12.698 30.316 -29.846 1.00 50.08 95 ILE C CA 1
ATOM 2456 C C . ILE C 1 96 ? 11.382 30.980 -30.253 1.00 50.65 95 ILE C C 1
ATOM 2457 O O . ILE C 1 96 ? 10.992 30.957 -31.436 1.00 49.85 95 ILE C O 1
ATOM 2470 N N . ILE C 1 98 ? 9.602 34.806 -29.495 1.00 52.02 97 ILE C N 1
ATOM 2471 C CA . ILE C 1 98 ? 9.723 36.168 -28.988 1.00 54.50 97 ILE C CA 1
ATOM 2472 C C . ILE C 1 98 ? 8.314 36.753 -28.892 1.00 54.30 97 ILE C C 1
ATOM 2473 O O . ILE C 1 98 ? 7.473 36.506 -29.773 1.00 53.28 97 ILE C O 1
ATOM 2478 N N . ILE C 1 99 ? 8.056 37.455 -27.790 1.00 54.48 98 ILE C N 1
ATOM 2479 C CA . ILE C 1 99 ? 6.780 38.139 -27.549 1.00 55.86 98 ILE C CA 1
ATOM 2480 C C . ILE C 1 99 ? 7.126 39.595 -27.244 1.00 56.38 98 ILE C C 1
ATOM 2481 O O . ILE C 1 99 ? 7.945 39.860 -26.362 1.00 57.03 98 ILE C O 1
ATOM 2486 N N . GLU C 1 100 ? 6.535 40.507 -28.000 1.00 56.47 99 GLU C N 1
ATOM 2487 C CA . GLU C 1 100 ? 6.759 41.938 -27.840 1.00 59.51 99 GLU C CA 1
ATOM 2488 C C . GLU C 1 100 ? 5.665 42.737 -28.596 1.00 57.67 99 GLU C C 1
ATOM 2489 O O . GLU C 1 100 ? 4.922 42.149 -29.385 1.00 56.59 99 GLU C O 1
ATOM 2495 N N . PRO C 1 101 ? 5.561 44.057 -28.349 1.00 57.80 100 PRO C N 1
ATOM 2496 C CA . PRO C 1 101 ? 4.547 44.839 -29.059 1.00 58.54 100 PRO C CA 1
ATOM 2497 C C . PRO C 1 101 ? 4.792 44.929 -30.558 1.00 60.24 100 PRO C C 1
ATOM 2498 O O . PRO C 1 101 ? 5.937 44.839 -31.000 1.00 60.06 100 PRO C O 1
ATOM 2502 N N . ARG C 1 102 ? 3.717 45.081 -31.321 1.00 61.72 101 ARG C N 1
ATOM 2503 C CA . ARG C 1 102 ? 3.839 45.354 -32.750 1.00 64.36 101 ARG C CA 1
ATOM 2504 C C . ARG C 1 102 ? 4.317 46.805 -32.878 1.00 66.29 101 ARG C C 1
ATOM 2505 O O . ARG C 1 102 ? 3.984 47.654 -32.030 1.00 66.14 101 ARG C O 1
ATOM 2514 N N . GLY D 1 1 ? 3.938 74.814 -33.318 1.00 71.54 0 GLY D N 1
ATOM 2515 C CA . GLY D 1 1 ? 2.706 74.201 -33.902 1.00 71.24 0 GLY D CA 1
ATOM 2516 C C . GLY D 1 1 ? 3.092 73.059 -34.823 1.00 71.31 0 GLY D C 1
ATOM 2517 O O . GLY D 1 1 ? 3.692 72.082 -34.366 1.00 71.73 0 GLY D O 1
ATOM 2526 N N . GLN D 1 3 ? 5.321 73.202 -37.319 1.00 64.85 2 GLN D N 1
ATOM 2527 C CA . GLN D 1 3 ? 6.780 73.221 -37.500 1.00 63.44 2 GLN D CA 1
ATOM 2528 C C . GLN D 1 3 ? 7.455 72.203 -36.536 1.00 62.73 2 GLN D C 1
ATOM 2529 O O . GLN D 1 3 ? 8.468 71.610 -36.890 1.00 61.20 2 GLN D O 1
ATOM 2535 N N . THR D 1 4 ? 6.863 71.980 -35.350 1.00 62.87 3 THR D N 1
ATOM 2536 C CA . THR D 1 4 ? 7.347 70.978 -34.375 1.00 62.97 3 THR D CA 1
ATOM 2537 C C . THR D 1 4 ? 7.401 69.555 -34.971 1.00 62.41 3 THR D C 1
ATOM 2538 O O . THR D 1 4 ? 8.177 68.730 -34.473 1.00 62.61 3 THR D O 1
ATOM 2542 N N . LYS D 1 5 ? 6.573 69.271 -36.000 1.00 60.99 4 LYS D N 1
ATOM 2543 C CA . LYS D 1 5 ? 6.601 67.985 -36.719 1.00 60.09 4 LYS D CA 1
ATOM 2544 C C . LYS D 1 5 ? 7.671 67.876 -37.831 1.00 57.97 4 LYS D C 1
ATOM 2545 O O . LYS D 1 5 ? 7.780 66.815 -38.445 1.00 57.04 4 LYS D O 1
ATOM 2551 N N . VAL D 1 6 ? 8.452 68.929 -38.102 1.00 56.06 5 VAL D N 1
ATOM 2552 C CA . VAL D 1 6 ? 9.546 68.833 -39.096 1.00 54.72 5 VAL D CA 1
ATOM 2553 C C . VAL D 1 6 ? 10.647 67.960 -38.489 1.00 52.92 5 VAL D C 1
ATOM 2554 O O . VAL D 1 6 ? 11.042 68.199 -37.363 1.00 50.64 5 VAL D O 1
ATOM 2558 N N . ILE D 1 7 ? 11.104 66.945 -39.226 1.00 52.27 6 ILE D N 1
ATOM 2559 C CA . ILE D 1 7 ? 12.134 66.005 -38.748 1.00 51.97 6 ILE D CA 1
ATOM 2560 C C . ILE D 1 7 ? 13.460 66.294 -39.425 1.00 51.25 6 ILE D C 1
ATOM 2561 O O . ILE D 1 7 ? 13.540 66.239 -40.645 1.00 51.14 6 ILE D O 1
ATOM 2566 N N . ASN D 1 8 ? 14.493 66.547 -38.633 1.00 50.52 7 ASN D N 1
ATOM 2567 C CA . ASN D 1 8 ? 15.840 66.790 -39.114 1.00 50.41 7 ASN D CA 1
ATOM 2568 C C . ASN D 1 8 ? 16.655 65.525 -38.807 1.00 50.19 7 ASN D C 1
ATOM 2569 O O . ASN D 1 8 ? 16.838 65.161 -37.644 1.00 49.08 7 ASN D O 1
ATOM 2574 N N . PHE D 1 9 ? 17.173 64.884 -39.848 1.00 50.62 8 PHE D N 1
ATOM 2575 C CA . PHE D 1 9 ? 17.896 63.611 -39.689 1.00 51.01 8 PHE D CA 1
ATOM 2576 C C . PHE D 1 9 ? 19.099 63.719 -38.758 1.00 51.28 8 PHE D C 1
ATOM 2577 O O . PHE D 1 9 ? 19.238 62.870 -37.891 1.00 50.89 8 PHE D O 1
ATOM 2585 N N . ASN D 1 10 ? 19.919 64.773 -38.901 1.00 52.91 9 ASN D N 1
ATOM 2586 C CA A ASN D 1 10 ? 21.082 64.980 -38.014 0.50 51.90 9 ASN D CA 1
ATOM 2587 C CA B ASN D 1 10 ? 21.077 64.988 -38.008 0.50 53.15 9 ASN D CA 1
ATOM 2588 C C . ASN D 1 10 ? 20.655 65.091 -36.548 1.00 52.40 9 ASN D C 1
ATOM 2589 O O . ASN D 1 10 ? 21.316 64.508 -35.672 1.00 52.92 9 ASN D O 1
ATOM 2598 N N . ASP D 1 11 ? 19.574 65.847 -36.287 1.00 51.84 10 ASP D N 1
ATOM 2599 C CA A ASP D 1 11 ? 19.104 66.042 -34.922 0.50 52.04 10 ASP D CA 1
ATOM 2600 C CA B ASP D 1 11 ? 19.026 66.038 -34.907 0.50 51.76 10 ASP D CA 1
ATOM 2601 C C . ASP D 1 11 ? 18.682 64.688 -34.298 1.00 51.42 10 ASP D C 1
ATOM 2602 O O . ASP D 1 11 ? 19.032 64.402 -33.149 1.00 50.48 10 ASP D O 1
ATOM 2611 N N . LYS D 1 12 ? 17.990 63.856 -35.079 1.00 51.45 11 LYS D N 1
ATOM 2612 C CA . LYS D 1 12 ? 17.560 62.525 -34.610 1.00 50.95 11 LYS D CA 1
ATOM 2613 C C . LYS D 1 12 ? 18.732 61.574 -34.418 1.00 50.77 11 LYS D C 1
ATOM 2614 O O . LYS D 1 12 ? 18.773 60.871 -33.412 1.00 50.49 11 LYS D O 1
ATOM 2620 N N . PHE D 1 13 ? 19.690 61.573 -35.353 1.00 51.10 12 PHE D N 1
ATOM 2621 C CA . PHE D 1 13 ? 20.912 60.757 -35.196 1.00 51.58 12 PHE D CA 1
ATOM 2622 C C . PHE D 1 13 ? 21.738 61.139 -33.957 1.00 51.83 12 PHE D C 1
ATOM 2623 O O . PHE D 1 13 ? 22.350 60.264 -33.336 1.00 51.89 12 PHE D O 1
ATOM 2631 N N . SER D 1 14 ? 21.742 62.419 -33.581 1.00 52.78 13 SER D N 1
ATOM 2632 C CA . SER D 1 14 ? 22.486 62.845 -32.380 1.00 52.82 13 SER D CA 1
ATOM 2633 C C . SER D 1 14 ? 21.853 62.387 -31.040 1.00 53.29 13 SER D C 1
ATOM 2634 O O . SER D 1 14 ? 22.546 62.388 -30.020 1.00 53.45 13 SER D O 1
ATOM 2637 N N . LEU D 1 15 ? 20.574 61.986 -31.041 1.00 53.48 14 LEU D N 1
ATOM 2638 C CA . LEU D 1 15 ? 19.893 61.510 -29.817 1.00 53.73 14 LEU D CA 1
ATOM 2639 C C . LEU D 1 15 ? 20.348 60.130 -29.309 1.00 54.84 14 LEU D C 1
ATOM 2640 O O . LEU D 1 15 ? 20.005 59.753 -28.174 1.00 55.63 14 LEU D O 1
ATOM 2645 N N . PHE D 1 16 ? 21.074 59.358 -30.124 1.00 54.22 15 PHE D N 1
ATOM 2646 C CA . PHE D 1 16 ? 21.513 58.029 -29.699 1.00 53.53 15 PHE D CA 1
ATOM 2647 C C . PHE D 1 16 ? 22.837 57.604 -30.325 1.00 53.82 15 PHE D C 1
ATOM 2648 O O . PHE D 1 16 ? 23.176 58.022 -31.440 1.00 54.19 15 PHE D O 1
ATOM 2656 N N . ASN D 1 17 ? 23.582 56.789 -29.580 1.00 54.00 16 ASN D N 1
ATOM 2657 C CA . ASN D 1 17 ? 24.820 56.190 -30.053 1.00 54.14 16 ASN D CA 1
ATOM 2658 C C . ASN D 1 17 ? 24.756 54.668 -30.156 1.00 53.24 16 ASN D C 1
ATOM 2659 O O . ASN D 1 17 ? 25.651 54.085 -30.759 1.00 53.99 16 ASN D O 1
ATOM 2664 N N . GLN D 1 18 ? 23.706 54.032 -29.617 1.00 52.58 17 GLN D N 1
ATOM 2665 C CA . GLN D 1 18 ? 23.562 52.576 -29.653 1.00 52.67 17 GLN D CA 1
ATOM 2666 C C . GLN D 1 18 ? 23.411 52.085 -31.077 1.00 52.10 17 GLN D C 1
ATOM 2667 O O . GLN D 1 18 ? 22.611 52.629 -31.833 1.00 51.04 17 GLN D O 1
ATOM 2673 N N . HIS D 1 19 ? 24.170 51.047 -31.412 1.00 50.79 18 HIS D N 1
ATOM 2674 C CA . HIS D 1 19 ? 24.180 50.475 -32.741 1.00 51.06 18 HIS D CA 1
ATOM 2675 C C . HIS D 1 19 ? 23.104 49.402 -32.893 1.00 50.83 18 HIS D C 1
ATOM 2676 O O . HIS D 1 19 ? 22.613 48.852 -31.889 1.00 50.49 18 HIS D O 1
ATOM 2683 N N . TRP D 1 20 ? 22.739 49.141 -34.152 1.00 49.78 19 TRP D N 1
ATOM 2684 C CA . TRP D 1 20 ? 21.757 48.086 -34.558 1.00 50.32 19 TRP D CA 1
ATOM 2685 C C . TRP D 1 20 ? 20.388 48.138 -33.839 1.00 49.67 19 TRP D C 1
ATOM 2686 O O . TRP D 1 20 ? 19.728 47.110 -33.636 1.00 47.41 19 TRP D O 1
ATOM 2697 N N . SER D 1 21 ? 19.985 49.345 -33.452 1.00 50.05 20 SER D N 1
ATOM 2698 C CA . SER D 1 21 ? 18.782 49.578 -32.667 1.00 50.20 20 SER D CA 1
ATOM 2699 C C . SER D 1 21 ? 18.011 50.672 -33.369 1.00 51.11 20 SER D C 1
ATOM 2700 O O . SER D 1 21 ? 18.254 51.855 -33.104 1.00 52.25 20 SER D O 1
ATOM 2703 N N . PRO D 1 22 ? 17.138 50.281 -34.323 1.00 51.23 21 PRO D N 1
ATOM 2704 C CA . PRO D 1 22 ? 16.416 51.283 -35.095 1.00 53.14 21 PRO D CA 1
ATOM 2705 C C . PRO D 1 22 ? 15.476 52.155 -34.270 1.00 54.08 21 PRO D C 1
ATOM 2706 O O . PRO D 1 22 ? 14.796 51.651 -33.378 1.00 56.05 21 PRO D O 1
ATOM 2710 N N . ARG D 1 23 ? 15.506 53.462 -34.530 1.00 54.34 22 ARG D N 1
ATOM 2711 C CA . ARG D 1 23 ? 14.659 54.426 -33.846 1.00 55.45 22 ARG D CA 1
ATOM 2712 C C . ARG D 1 23 ? 13.635 54.936 -34.855 1.00 53.44 22 ARG D C 1
ATOM 2713 O O . ARG D 1 23 ? 14.022 55.519 -35.857 1.00 52.06 22 ARG D O 1
ATOM 2721 N N . VAL D 1 24 ? 12.345 54.733 -34.563 1.00 52.48 23 VAL D N 1
ATOM 2722 C CA . VAL D 1 24 ? 11.255 55.198 -35.424 1.00 52.15 23 VAL D CA 1
ATOM 2723 C C . VAL D 1 24 ? 11.183 56.728 -35.365 1.00 51.38 23 VAL D C 1
ATOM 2724 O O . VAL D 1 24 ? 10.950 57.283 -34.315 1.00 51.19 23 VAL D O 1
ATOM 2728 N N . ILE D 1 25 ? 11.420 57.395 -36.486 1.00 50.91 24 ILE D N 1
ATOM 2729 C CA . ILE D 1 25 ? 11.334 58.875 -36.544 1.00 50.76 24 ILE D CA 1
ATOM 2730 C C . ILE D 1 25 ? 10.048 59.409 -37.183 1.00 51.55 24 ILE D C 1
ATOM 2731 O O . ILE D 1 25 ? 9.711 60.578 -36.998 1.00 51.10 24 ILE D O 1
ATOM 2736 N N . ALA D 1 26 ? 9.350 58.583 -37.952 1.00 51.45 25 ALA D N 1
ATOM 2737 C CA . ALA D 1 26 ? 8.112 59.017 -38.591 1.00 50.91 25 ALA D CA 1
ATOM 2738 C C . ALA D 1 26 ? 7.270 57.833 -38.992 1.00 52.13 25 ALA D C 1
ATOM 2739 O O . ALA D 1 26 ? 7.763 56.703 -39.063 1.00 51.79 25 ALA D O 1
ATOM 2741 N N . GLU D 1 27 ? 5.993 58.114 -39.223 1.00 52.74 26 GLU D N 1
ATOM 2742 C CA . GLU D 1 27 ? 5.034 57.140 -39.685 1.00 53.61 26 GLU D CA 1
ATOM 2743 C C . GLU D 1 27 ? 4.260 57.688 -40.874 1.00 51.75 26 GLU D C 1
ATOM 2744 O O . GLU D 1 27 ? 3.852 58.846 -40.853 1.00 51.68 26 GLU D O 1
ATOM 2758 N N . ASN D 1 29 ? 1.098 56.225 -43.088 1.00 49.98 28 ASN D N 1
ATOM 2759 C CA . ASN D 1 29 ? 0.071 55.180 -43.102 1.00 51.12 28 ASN D CA 1
ATOM 2760 C C . ASN D 1 29 ? 0.574 54.083 -42.134 1.00 50.93 28 ASN D C 1
ATOM 2761 O O . ASN D 1 29 ? 0.994 54.415 -41.027 1.00 51.61 28 ASN D O 1
ATOM 2766 N N . ASP D 1 30 ? 0.647 52.831 -42.581 1.00 51.75 29 ASP D N 1
ATOM 2767 C CA . ASP D 1 30 ? 1.137 51.698 -41.777 1.00 52.77 29 ASP D CA 1
ATOM 2768 C C . ASP D 1 30 ? 2.642 51.398 -41.966 1.00 53.22 29 ASP D C 1
ATOM 2769 O O . ASP D 1 30 ? 3.088 50.279 -41.719 1.00 54.24 29 ASP D O 1
ATOM 2774 N N . TYR D 1 31 ? 3.418 52.391 -42.407 1.00 52.64 30 TYR D N 1
ATOM 2775 C CA . TYR D 1 31 ? 4.869 52.275 -42.593 1.00 52.89 30 TYR D CA 1
ATOM 2776 C C . TYR D 1 31 ? 5.608 53.126 -41.561 1.00 53.56 30 TYR D C 1
ATOM 2777 O O . TYR D 1 31 ? 5.057 54.082 -41.006 1.00 52.61 30 TYR D O 1
ATOM 2786 N N . GLN D 1 32 ? 6.851 52.745 -41.293 1.00 54.11 31 GLN D N 1
ATOM 2787 C CA . GLN D 1 32 ? 7.735 53.464 -40.362 1.00 54.17 31 GLN D CA 1
ATOM 2788 C C . GLN D 1 32 ? 9.061 53.812 -41.037 1.00 53.67 31 GLN D C 1
ATOM 2789 O O . GLN D 1 32 ? 9.560 53.036 -41.860 1.00 54.33 31 GLN D O 1
ATOM 2795 N N . PHE D 1 33 ? 9.580 54.996 -40.710 1.00 52.13 32 PHE D N 1
ATOM 2796 C CA . PHE D 1 33 ? 10.898 55.474 -41.152 1.00 51.44 32 PHE D CA 1
ATOM 2797 C C . PHE D 1 33 ? 11.720 55.303 -39.890 1.00 51.33 32 PHE D C 1
ATOM 2798 O O . PHE D 1 33 ? 11.332 55.813 -38.845 1.00 49.06 32 PHE D O 1
ATOM 2806 N N . LYS D 1 34 ? 12.830 54.582 -39.991 1.00 51.51 33 LYS D N 1
ATOM 2807 C CA . LYS D 1 34 ? 13.655 54.249 -38.828 1.00 52.45 33 LYS D CA 1
ATOM 2808 C C . LYS D 1 34 ? 15.101 54.589 -39.096 1.00 51.65 33 LYS D C 1
ATOM 2809 O O . LYS D 1 34 ? 15.627 54.222 -40.140 1.00 51.65 33 LYS D O 1
ATOM 2815 N N . LEU D 1 35 ? 15.743 55.223 -38.122 1.00 51.37 34 LEU D N 1
ATOM 2816 C CA . LEU D 1 35 ? 17.163 55.561 -38.200 1.00 51.09 34 LEU D CA 1
ATOM 2817 C C . LEU D 1 35 ? 17.945 54.532 -37.428 1.00 50.70 34 LEU D C 1
ATOM 2818 O O . LEU D 1 35 ? 17.511 54.096 -36.358 1.00 51.45 34 LEU D O 1
ATOM 2823 N N . VAL D 1 36 ? 19.097 54.145 -37.966 1.00 50.37 35 VAL D N 1
ATOM 2824 C CA . VAL D 1 36 ? 19.965 53.163 -37.324 1.00 49.92 35 VAL D CA 1
ATOM 2825 C C . VAL D 1 36 ? 21.441 53.576 -37.502 1.00 50.45 35 VAL D C 1
ATOM 2826 O O . VAL D 1 36 ? 21.812 54.159 -38.532 1.00 50.21 35 VAL D O 1
ATOM 2830 N N . LYS D 1 37 ? 22.253 53.304 -36.481 1.00 50.49 36 LYS D N 1
ATOM 2831 C CA . LYS D 1 37 ? 23.702 53.435 -36.546 1.00 50.57 36 LYS D CA 1
ATOM 2832 C C . LYS D 1 37 ? 24.214 51.993 -36.579 1.00 50.98 36 LYS D C 1
ATOM 2833 O O . LYS D 1 37 ? 23.812 51.183 -35.741 1.00 50.82 36 LYS D O 1
ATOM 2839 N N . VAL D 1 38 ? 25.042 51.651 -37.574 1.00 50.85 37 VAL D N 1
ATOM 2840 C CA . VAL D 1 38 ? 25.545 50.278 -37.738 1.00 50.76 37 VAL D CA 1
ATOM 2841 C C . VAL D 1 38 ? 27.067 50.232 -37.908 1.00 51.41 37 VAL D C 1
ATOM 2842 O O . VAL D 1 38 ? 27.662 51.153 -38.456 1.00 51.44 37 VAL D O 1
ATOM 2846 N N . GLU D 1 39 ? 27.685 49.174 -37.389 1.00 50.98 38 GLU D N 1
ATOM 2847 C CA . GLU D 1 39 ? 29.126 48.939 -37.543 1.00 51.68 38 GLU D CA 1
ATOM 2848 C C . GLU D 1 39 ? 29.383 47.440 -37.371 1.00 51.54 38 GLU D C 1
ATOM 2849 O O . GLU D 1 39 ? 28.796 46.820 -36.498 1.00 51.73 38 GLU D O 1
ATOM 2855 N N . GLY D 1 40 ? 30.254 46.872 -38.194 1.00 50.75 39 GLY D N 1
ATOM 2856 C CA . GLY D 1 40 ? 30.499 45.433 -38.183 1.00 51.30 39 GLY D CA 1
ATOM 2857 C C . GLY D 1 40 ? 29.433 44.757 -39.022 1.00 51.70 39 GLY D C 1
ATOM 2858 O O . GLY D 1 40 ? 28.782 45.399 -39.859 1.00 51.53 39 GLY D O 1
ATOM 2859 N N . GLU D 1 41 ? 29.227 43.471 -38.768 1.00 51.96 40 GLU D N 1
ATOM 2860 C CA . GLU D 1 41 ? 28.290 42.646 -39.536 1.00 52.54 40 GLU D CA 1
ATOM 2861 C C . GLU D 1 41 ? 27.010 42.313 -38.796 1.00 51.43 40 GLU D C 1
ATOM 2862 O O . GLU D 1 41 ? 27.024 42.129 -37.587 1.00 51.12 40 GLU D O 1
ATOM 2868 N N . PHE D 1 42 ? 25.917 42.180 -39.548 1.00 51.00 41 PHE D N 1
ATOM 2869 C CA . PHE D 1 42 ? 24.628 41.758 -39.015 1.00 50.88 41 PHE D CA 1
ATOM 2870 C C . PHE D 1 42 ? 24.590 40.212 -39.192 1.00 50.83 41 PHE D C 1
ATOM 2871 O O . PHE D 1 42 ? 25.633 39.557 -39.111 1.00 51.06 41 PHE D O 1
ATOM 2879 N N . VAL D 1 43 ? 23.408 39.637 -39.421 1.00 50.32 42 VAL D N 1
ATOM 2880 C CA . VAL D 1 43 ? 23.196 38.210 -39.628 1.00 48.37 42 VAL D CA 1
ATOM 2881 C C . VAL D 1 43 ? 22.407 38.048 -40.923 1.00 48.73 42 VAL D C 1
ATOM 2882 O O . VAL D 1 43 ? 21.759 38.983 -41.380 1.00 48.91 42 VAL D O 1
ATOM 2886 N N . TRP D 1 44 ? 22.486 36.856 -41.506 1.00 49.32 43 TRP D N 1
ATOM 2887 C CA . TRP D 1 44 ? 21.722 36.507 -42.688 1.00 49.77 43 TRP D CA 1
ATOM 2888 C C . TRP D 1 44 ? 20.267 36.315 -42.284 1.00 49.84 43 TRP D C 1
ATOM 2889 O O . TRP D 1 44 ? 19.960 35.509 -41.419 1.00 49.85 43 TRP D O 1
ATOM 2900 N N . HIS D 1 45 ? 19.381 37.044 -42.940 1.00 49.75 44 HIS D N 1
ATOM 2901 C CA . HIS D 1 45 ? 17.961 36.975 -42.646 1.00 50.18 44 HIS D CA 1
ATOM 2902 C C . HIS D 1 45 ? 17.182 37.483 -43.841 1.00 50.39 44 HIS D C 1
ATOM 2903 O O . HIS D 1 45 ? 17.784 38.026 -44.788 1.00 51.00 44 HIS D O 1
ATOM 2910 N N . GLU D 1 46 ? 15.861 37.313 -43.778 1.00 51.34 45 GLU D N 1
ATOM 2911 C CA A GLU D 1 46 ? 14.936 37.770 -44.832 0.50 52.43 45 GLU D CA 1
ATOM 2912 C CA B GLU D 1 46 ? 14.951 37.808 -44.819 0.50 51.82 45 GLU D CA 1
ATOM 2913 C C . GLU D 1 46 ? 13.633 38.302 -44.221 1.00 52.58 45 GLU D C 1
ATOM 2914 O O . GLU D 1 46 ? 13.348 38.046 -43.053 1.00 51.81 45 GLU D O 1
ATOM 2925 N N . HIS D 1 47 ? 12.867 39.032 -45.039 1.00 52.13 46 HIS D N 1
ATOM 2926 C CA . HIS D 1 47 ? 11.542 39.550 -44.679 1.00 52.26 46 HIS D CA 1
ATOM 2927 C C . HIS D 1 47 ? 10.656 38.939 -45.736 1.00 51.96 46 HIS D C 1
ATOM 2928 O O . HIS D 1 47 ? 10.638 39.402 -46.890 1.00 51.34 46 HIS D O 1
ATOM 2935 N N . ALA D 1 48 ? 9.967 37.859 -45.373 1.00 52.00 47 ALA D N 1
ATOM 2936 C CA . ALA D 1 48 ? 9.163 37.101 -46.358 1.00 53.23 47 ALA D CA 1
ATOM 2937 C C . ALA D 1 48 ? 8.019 37.845 -47.025 1.00 53.96 47 ALA D C 1
ATOM 2938 O O . ALA D 1 48 ? 7.704 37.578 -48.199 1.00 55.70 47 ALA D O 1
ATOM 2940 N N . ASP D 1 49 ? 7.418 38.782 -46.298 1.00 54.22 48 ASP D N 1
ATOM 2941 C CA . ASP D 1 49 ? 6.207 39.450 -46.754 1.00 55.42 48 ASP D CA 1
ATOM 2942 C C . ASP D 1 49 ? 6.353 40.915 -47.130 1.00 53.95 48 ASP D C 1
ATOM 2943 O O . ASP D 1 49 ? 5.354 41.531 -47.476 1.00 54.79 48 ASP D O 1
ATOM 2948 N N . THR D 1 50 ? 7.560 41.475 -47.104 1.00 52.63 49 THR D N 1
ATOM 2949 C CA . THR D 1 50 ? 7.728 42.879 -47.498 1.00 51.13 49 THR D CA 1
ATOM 2950 C C . THR D 1 50 ? 9.088 43.208 -48.093 1.00 50.98 49 THR D C 1
ATOM 2951 O O . THR D 1 50 ? 10.124 42.654 -47.670 1.00 51.32 49 THR D O 1
ATOM 2955 N N . ASP D 1 51 ? 9.078 44.134 -49.056 1.00 51.03 50 ASP D N 1
ATOM 2956 C CA . ASP D 1 51 ? 10.314 44.747 -49.531 1.00 51.65 50 ASP D CA 1
ATOM 2957 C C . ASP D 1 51 ? 10.825 45.617 -48.346 1.00 52.46 50 ASP D C 1
ATOM 2958 O O . ASP D 1 51 ? 10.055 45.991 -47.469 1.00 51.75 50 ASP D O 1
ATOM 2963 N N . GLU D 1 52 ? 12.109 45.925 -48.354 1.00 53.36 51 GLU D N 1
ATOM 2964 C CA . GLU D 1 52 ? 12.741 46.738 -47.316 1.00 55.93 51 GLU D CA 1
ATOM 2965 C C . GLU D 1 52 ? 13.694 47.720 -47.996 1.00 54.67 51 GLU D C 1
ATOM 2966 O O . GLU D 1 52 ? 14.523 47.310 -48.812 1.00 54.40 51 GLU D O 1
ATOM 2972 N N . VAL D 1 53 ? 13.578 48.997 -47.644 1.00 54.13 52 VAL D N 1
ATOM 2973 C CA . VAL D 1 53 ? 14.409 50.050 -48.204 1.00 54.05 52 VAL D CA 1
ATOM 2974 C C . VAL D 1 53 ? 15.521 50.455 -47.245 1.00 53.98 52 VAL D C 1
ATOM 2975 O O . VAL D 1 53 ? 15.280 50.611 -46.064 1.00 54.43 52 VAL D O 1
ATOM 2979 N N . PHE D 1 54 ? 16.736 50.584 -47.781 1.00 53.05 53 PHE D N 1
ATOM 2980 C CA . PHE D 1 54 ? 17.892 51.125 -47.080 1.00 54.06 53 PHE D CA 1
ATOM 2981 C C . PHE D 1 54 ? 18.305 52.411 -47.791 1.00 53.17 53 PHE D C 1
ATOM 2982 O O . PHE D 1 54 ? 18.448 52.423 -49.017 1.00 52.41 53 PHE D O 1
ATOM 2990 N N . ILE D 1 55 ? 18.481 53.475 -47.020 1.00 52.10 54 ILE D N 1
ATOM 2991 C CA . ILE D 1 55 ? 18.997 54.743 -47.522 1.00 51.28 54 ILE D CA 1
ATOM 2992 C C . ILE D 1 55 ? 20.195 55.037 -46.626 1.00 51.74 54 ILE D C 1
ATOM 2993 O O . ILE D 1 55 ? 20.058 55.047 -45.396 1.00 50.68 54 ILE D O 1
ATOM 2998 N N . VAL D 1 56 ? 21.366 55.220 -47.233 1.00 51.83 55 VAL D N 1
ATOM 2999 C CA . VAL D 1 56 ? 22.569 55.591 -46.483 1.00 52.49 55 VAL D CA 1
ATOM 3000 C C . VAL D 1 56 ? 22.621 57.121 -46.406 1.00 52.84 55 VAL D C 1
ATOM 3001 O O . VAL D 1 56 ? 22.519 57.805 -47.430 1.00 54.04 55 VAL D O 1
ATOM 3013 N N . GLU D 1 58 ? 25.059 58.723 -44.057 1.00 54.29 57 GLU D N 1
ATOM 3014 C CA . GLU D 1 58 ? 26.465 59.008 -43.832 1.00 54.79 57 GLU D CA 1
ATOM 3015 C C . GLU D 1 58 ? 27.243 57.691 -43.733 1.00 53.86 57 GLU D C 1
ATOM 3016 O O . GLU D 1 58 ? 26.763 56.712 -43.129 1.00 52.77 57 GLU D O 1
ATOM 3022 N N . GLY D 1 59 ? 28.420 57.674 -44.360 1.00 52.89 58 GLY D N 1
ATOM 3023 C CA . GLY D 1 59 ? 29.293 56.512 -44.383 1.00 53.22 58 GLY D CA 1
ATOM 3024 C C . GLY D 1 59 ? 29.055 55.588 -45.559 1.00 52.85 58 GLY D C 1
ATOM 3025 O O . GLY D 1 59 ? 28.430 55.970 -46.556 1.00 51.74 58 GLY D O 1
ATOM 3026 N N . THR D 1 60 ? 29.586 54.376 -45.434 1.00 52.79 59 THR D N 1
ATOM 3027 C CA . THR D 1 60 ? 29.507 53.356 -46.471 1.00 53.38 59 THR D CA 1
ATOM 3028 C C . THR D 1 60 ? 28.917 52.088 -45.893 1.00 53.19 59 THR D C 1
ATOM 3029 O O . THR D 1 60 ? 29.392 51.593 -44.868 1.00 53.76 59 THR D O 1
ATOM 3033 N N . LEU D 1 61 ? 27.897 51.573 -46.567 1.00 52.84 60 LEU D N 1
ATOM 3034 C CA . LEU D 1 61 ? 27.227 50.339 -46.200 1.00 52.90 60 LEU D CA 1
ATOM 3035 C C . LEU D 1 61 ? 27.448 49.305 -47.296 1.00 53.67 60 LEU D C 1
ATOM 3036 O O . LEU D 1 61 ? 27.409 49.646 -48.474 1.00 54.00 60 LEU D O 1
ATOM 3041 N N . GLN D 1 62 ? 27.702 48.061 -46.889 1.00 54.09 61 GLN D N 1
ATOM 3042 C CA . GLN D 1 62 ? 27.750 46.914 -47.787 1.00 54.33 61 GLN D CA 1
ATOM 3043 C C . GLN D 1 62 ? 26.552 46.048 -47.420 1.00 53.85 61 GLN D C 1
ATOM 3044 O O . GLN D 1 62 ? 26.165 46.014 -46.255 1.00 53.69 61 GLN D O 1
ATOM 3050 N N . ILE D 1 63 ? 25.911 45.433 -48.413 1.00 53.38 62 ILE D N 1
ATOM 3051 C CA . ILE D 1 63 ? 24.844 44.457 -48.153 1.00 52.03 62 ILE D CA 1
ATOM 3052 C C . ILE D 1 63 ? 25.262 43.200 -48.897 1.00 51.46 62 ILE D C 1
ATOM 3053 O O . ILE D 1 63 ? 25.436 43.228 -50.136 1.00 51.32 62 ILE D O 1
ATOM 3058 N N . ALA D 1 64 ? 25.477 42.128 -48.142 1.00 50.22 63 ALA D N 1
ATOM 3059 C CA . ALA D 1 64 ? 25.858 40.847 -48.718 1.00 49.97 63 ALA D CA 1
ATOM 3060 C C . ALA D 1 64 ? 24.591 40.094 -49.125 1.00 50.37 63 ALA D C 1
ATOM 3061 O O . ALA D 1 64 ? 23.580 40.140 -48.409 1.00 49.66 63 ALA D O 1
ATOM 3063 N N . PHE D 1 65 ? 24.638 39.472 -50.305 1.00 49.60 64 PHE D N 1
ATOM 3064 C CA . PHE D 1 65 ? 23.599 38.558 -50.764 1.00 50.07 64 PHE D CA 1
ATOM 3065 C C . PHE D 1 65 ? 24.283 37.219 -50.914 1.00 50.20 64 PHE D C 1
ATOM 3066 O O . PHE D 1 65 ? 25.505 37.147 -50.890 1.00 51.11 64 PHE D O 1
ATOM 3074 N N . ARG D 1 66 ? 23.506 36.155 -51.066 1.00 51.22 65 ARG D N 1
ATOM 3075 C CA . ARG D 1 66 ? 24.080 34.809 -51.195 1.00 51.51 65 ARG D CA 1
ATOM 3076 C C . ARG D 1 66 ? 24.932 34.544 -52.439 1.00 52.88 65 ARG D C 1
ATOM 3077 O O . ARG D 1 66 ? 25.756 33.630 -52.425 1.00 52.22 65 ARG D O 1
ATOM 3085 N N . ASP D 1 67 ? 24.724 35.339 -53.485 1.00 54.07 66 ASP D N 1
ATOM 3086 C CA . ASP D 1 67 ? 25.436 35.218 -54.758 1.00 56.11 66 ASP D CA 1
ATOM 3087 C C . ASP D 1 67 ? 26.369 36.395 -55.086 1.00 56.56 66 ASP D C 1
ATOM 3088 O O . ASP D 1 67 ? 27.239 36.247 -55.936 1.00 56.31 66 ASP D O 1
ATOM 3093 N N . GLN D 1 68 ? 26.218 37.527 -54.400 1.00 57.44 67 GLN D N 1
ATOM 3094 C CA . GLN D 1 68 ? 26.978 38.752 -54.690 1.00 58.80 67 GLN D CA 1
ATOM 3095 C C . GLN D 1 68 ? 26.848 39.784 -53.564 1.00 57.74 67 GLN D C 1
ATOM 3096 O O . GLN D 1 68 ? 26.113 39.568 -52.600 1.00 56.52 67 GLN D O 1
ATOM 3102 N N . ASN D 1 69 ? 27.586 40.882 -53.688 1.00 57.64 68 ASN D N 1
ATOM 3103 C CA . ASN D 1 69 ? 27.554 41.999 -52.742 1.00 57.61 68 ASN D CA 1
ATOM 3104 C C . ASN D 1 69 ? 27.316 43.318 -53.460 1.00 56.68 68 ASN D C 1
ATOM 3105 O O . ASN D 1 69 ? 27.695 43.471 -54.627 1.00 56.52 68 ASN D O 1
ATOM 3110 N N . ILE D 1 70 ? 26.676 44.249 -52.755 1.00 55.27 69 ILE D N 1
ATOM 3111 C CA . ILE D 1 70 ? 26.494 45.621 -53.217 1.00 54.82 69 ILE D CA 1
ATOM 3112 C C . ILE D 1 70 ? 27.080 46.560 -52.155 1.00 53.86 69 ILE D C 1
ATOM 3113 O O . ILE D 1 70 ? 27.250 46.159 -51.010 1.00 53.98 69 ILE D O 1
ATOM 3118 N N . THR D 1 71 ? 27.417 47.779 -52.578 1.00 53.83 70 THR D N 1
ATOM 3119 C CA . THR D 1 71 ? 27.938 48.845 -51.719 1.00 53.57 70 THR D CA 1
ATOM 3120 C C . THR D 1 71 ? 27.084 50.098 -51.930 1.00 53.48 70 THR D C 1
ATOM 3121 O O . THR D 1 71 ? 26.814 50.456 -53.066 1.00 54.60 70 THR D O 1
ATOM 3125 N N . LEU D 1 72 ? 26.640 50.717 -50.836 1.00 53.48 71 LEU D N 1
ATOM 3126 C CA . LEU D 1 72 ? 25.879 51.973 -50.849 1.00 54.57 71 LEU D CA 1
ATOM 3127 C C . LEU D 1 72 ? 26.680 53.060 -50.135 1.00 54.72 71 LEU D C 1
ATOM 3128 O O . LEU D 1 72 ? 27.197 52.834 -49.037 1.00 56.28 71 LEU D O 1
ATOM 3133 N N . GLN D 1 73 ? 26.786 54.221 -50.767 1.00 53.87 72 GLN D N 1
ATOM 3134 C CA . GLN D 1 73 ? 27.429 55.399 -50.197 1.00 53.56 72 GLN D CA 1
ATOM 3135 C C . GLN D 1 73 ? 26.311 56.345 -49.736 1.00 52.92 72 GLN D C 1
ATOM 3136 O O . GLN D 1 73 ? 25.136 56.105 -50.027 1.00 52.66 72 GLN D O 1
ATOM 3142 N N . ALA D 1 74 ? 26.700 57.443 -49.075 1.00 51.51 73 ALA D N 1
ATOM 3143 C CA . ALA D 1 74 ? 25.771 58.494 -48.661 1.00 50.75 73 ALA D CA 1
ATOM 3144 C C . ALA D 1 74 ? 25.039 59.000 -49.902 1.00 50.93 73 ALA D C 1
ATOM 3145 O O . ALA D 1 74 ? 25.645 59.156 -50.963 1.00 53.43 73 ALA D O 1
ATOM 3147 N N . GLY D 1 75 ? 23.745 59.217 -49.788 1.00 49.51 74 GLY D N 1
ATOM 3148 C CA . GLY D 1 75 ? 22.956 59.672 -50.929 1.00 50.40 74 GLY D CA 1
ATOM 3149 C C . GLY D 1 75 ? 22.597 58.571 -51.917 1.00 51.15 74 GLY D C 1
ATOM 3150 O O . GLY D 1 75 ? 22.310 58.862 -53.087 1.00 51.81 74 GLY D O 1
ATOM 3151 N N . GLU D 1 76 ? 22.600 57.313 -51.452 1.00 51.66 75 GLU D N 1
ATOM 3152 C CA . GLU D 1 76 ? 22.203 56.162 -52.263 1.00 51.24 75 GLU D CA 1
ATOM 3153 C C . GLU D 1 76 ? 21.238 55.274 -51.494 1.00 51.49 75 GLU D C 1
ATOM 3154 O O . GLU D 1 76 ? 21.272 55.230 -50.258 1.00 51.28 75 GLU D O 1
ATOM 3168 N N . TYR D 1 78 ? 18.691 51.383 -51.856 1.00 51.36 77 TYR D N 1
ATOM 3169 C CA . TYR D 1 78 ? 18.452 50.063 -52.443 1.00 52.02 77 TYR D CA 1
ATOM 3170 C C . TYR D 1 78 ? 17.190 49.464 -51.836 1.00 51.94 77 TYR D C 1
ATOM 3171 O O . TYR D 1 78 ? 16.975 49.604 -50.640 1.00 52.93 77 TYR D O 1
ATOM 3180 N N . VAL D 1 79 ? 16.395 48.773 -52.658 1.00 52.08 78 VAL D N 1
ATOM 3181 C CA . VAL D 1 79 ? 15.190 48.078 -52.210 1.00 52.41 78 VAL D CA 1
ATOM 3182 C C . VAL D 1 79 ? 15.504 46.583 -52.139 1.00 52.52 78 VAL D C 1
ATOM 3183 O O . VAL D 1 79 ? 15.834 45.992 -53.150 1.00 51.37 78 VAL D O 1
ATOM 3187 N N . ILE D 1 80 ? 15.421 45.978 -50.950 1.00 53.63 79 ILE D N 1
ATOM 3188 C CA . ILE D 1 80 ? 15.652 44.534 -50.798 1.00 54.14 79 ILE D CA 1
ATOM 3189 C C . ILE D 1 80 ? 14.315 43.872 -51.149 1.00 53.41 79 ILE D C 1
ATOM 3190 O O . ILE D 1 80 ? 13.356 44.075 -50.416 1.00 54.25 79 ILE D O 1
ATOM 3195 N N . PRO D 1 81 ? 14.218 43.119 -52.276 1.00 53.59 80 PRO D N 1
ATOM 3196 C CA . PRO D 1 81 ? 12.899 42.503 -52.546 1.00 53.18 80 PRO D CA 1
ATOM 3197 C C . PRO D 1 81 ? 12.518 41.466 -51.476 1.00 53.74 80 PRO D C 1
ATOM 3198 O O . PRO D 1 81 ? 13.413 40.855 -50.853 1.00 54.19 80 PRO D O 1
ATOM 3202 N N . LYS D 1 82 ? 11.220 41.316 -51.216 1.00 53.11 81 LYS D N 1
ATOM 3203 C CA . LYS D 1 82 ? 10.747 40.372 -50.188 1.00 52.20 81 LYS D CA 1
ATOM 3204 C C . LYS D 1 82 ? 11.269 38.955 -50.428 1.00 52.42 81 LYS D C 1
ATOM 3205 O O . LYS D 1 82 ? 11.422 38.533 -51.575 1.00 50.92 81 LYS D O 1
ATOM 3211 N N . GLY D 1 83 ? 11.597 38.268 -49.334 1.00 52.25 82 GLY D N 1
ATOM 3212 C CA . GLY D 1 83 ? 12.099 36.921 -49.393 1.00 52.75 82 GLY D CA 1
ATOM 3213 C C . GLY D 1 83 ? 13.556 36.757 -49.774 1.00 52.82 82 GLY D C 1
ATOM 3214 O O . GLY D 1 83 ? 14.017 35.639 -49.804 1.00 53.39 82 GLY D O 1
ATOM 3215 N N . VAL D 1 84 ? 14.285 37.845 -50.033 1.00 51.84 83 VAL D N 1
ATOM 3216 C CA . VAL D 1 84 ? 15.676 37.778 -50.456 1.00 50.90 83 VAL D CA 1
ATOM 3217 C C . VAL D 1 84 ? 16.546 37.884 -49.190 1.00 50.84 83 VAL D C 1
ATOM 3218 O O . VAL D 1 84 ? 16.424 38.851 -48.429 1.00 49.46 83 VAL D O 1
ATOM 3222 N N . GLU D 1 85 ? 17.332 36.831 -48.926 1.00 50.99 84 GLU D N 1
ATOM 3223 C CA . GLU D 1 85 ? 18.298 36.825 -47.820 1.00 51.99 84 GLU D CA 1
ATOM 3224 C C . GLU D 1 85 ? 19.391 37.847 -48.023 1.00 51.21 84 GLU D C 1
ATOM 3225 O O . GLU D 1 85 ? 19.959 37.945 -49.111 1.00 50.85 84 GLU D O 1
ATOM 3231 N N . HIS D 1 86 ? 19.738 38.531 -46.943 1.00 52.25 85 HIS D N 1
ATOM 3232 C CA . HIS D 1 86 ? 20.754 39.565 -46.983 1.00 52.43 85 HIS D CA 1
ATOM 3233 C C . HIS D 1 86 ? 21.404 39.775 -45.620 1.00 53.17 85 HIS D C 1
ATOM 3234 O O . HIS D 1 86 ? 20.828 39.422 -44.585 1.00 53.62 85 HIS D O 1
ATOM 3241 N N . LYS D 1 87 ? 22.604 40.351 -45.640 1.00 53.43 86 LYS D N 1
ATOM 3242 C CA . LYS D 1 87 ? 23.380 40.627 -44.418 1.00 53.87 86 LYS D CA 1
ATOM 3243 C C . LYS D 1 87 ? 24.068 42.003 -44.557 1.00 53.51 86 LYS D C 1
ATOM 3244 O O . LYS D 1 87 ? 25.094 42.115 -45.247 1.00 51.98 86 LYS D O 1
ATOM 3250 N N . PRO D 1 88 ? 23.468 43.057 -43.972 1.00 52.95 87 PRO D N 1
ATOM 3251 C CA . PRO D 1 88 ? 24.139 44.350 -43.986 1.00 54.21 87 PRO D CA 1
ATOM 3252 C C . PRO D 1 88 ? 25.420 44.329 -43.154 1.00 54.10 87 PRO D C 1
ATOM 3253 O O . PRO D 1 88 ? 25.501 43.609 -42.163 1.00 54.49 87 PRO D O 1
ATOM 3265 N N . ALA D 1 90 ? 29.101 47.068 -42.216 1.00 53.32 89 ALA D N 1
ATOM 3266 C CA . ALA D 1 90 ? 29.766 48.367 -42.301 1.00 52.79 89 ALA D CA 1
ATOM 3267 C C . ALA D 1 90 ? 31.158 48.270 -41.659 1.00 53.59 89 ALA D C 1
ATOM 3268 O O . ALA D 1 90 ? 31.273 47.855 -40.525 1.00 52.89 89 ALA D O 1
ATOM 3270 N N . LYS D 1 91 ? 32.202 48.634 -42.402 1.00 55.07 90 LYS D N 1
ATOM 3271 C CA . LYS D 1 91 ? 33.576 48.610 -41.891 1.00 57.19 90 LYS D CA 1
ATOM 3272 C C . LYS D 1 91 ? 33.761 49.672 -40.785 1.00 56.75 90 LYS D C 1
ATOM 3273 O O . LYS D 1 91 ? 34.448 49.425 -39.793 1.00 56.59 90 LYS D O 1
ATOM 3277 N N . GLU D 1 92 ? 33.152 50.843 -40.975 1.00 55.76 91 GLU D N 1
ATOM 3278 C CA . GLU D 1 92 ? 33.167 51.936 -39.993 1.00 56.67 91 GLU D CA 1
ATOM 3279 C C . GLU D 1 92 ? 31.719 52.269 -39.678 1.00 55.94 91 GLU D C 1
ATOM 3280 O O . GLU D 1 92 ? 30.817 51.782 -40.378 1.00 57.45 91 GLU D O 1
ATOM 3286 N N . GLU D 1 93 ? 31.481 53.114 -38.669 1.00 54.65 92 GLU D N 1
ATOM 3287 C CA . GLU D 1 93 ? 30.110 53.504 -38.311 1.00 54.34 92 GLU D CA 1
ATOM 3288 C C . GLU D 1 93 ? 29.397 54.065 -39.542 1.00 54.07 92 GLU D C 1
ATOM 3289 O O . GLU D 1 93 ? 29.967 54.865 -40.298 1.00 53.83 92 GLU D O 1
ATOM 3295 N N . CYS D 1 94 ? 28.167 53.612 -39.744 1.00 53.34 93 CYS D N 1
ATOM 3296 C CA . CYS D 1 94 ? 27.358 54.041 -40.875 1.00 52.36 93 CYS D CA 1
ATOM 3297 C C . CYS D 1 94 ? 25.971 54.450 -40.380 1.00 52.96 93 CYS D C 1
ATOM 3298 O O . CYS D 1 94 ? 25.384 53.751 -39.558 1.00 54.15 93 CYS D O 1
ATOM 3301 N N . LYS D 1 95 ? 25.466 55.582 -40.872 1.00 52.41 94 LYS D N 1
ATOM 3302 C CA . LYS D 1 95 ? 24.164 56.117 -40.487 1.00 52.29 94 LYS D CA 1
ATOM 3303 C C . LYS D 1 95 ? 23.201 55.813 -41.609 1.00 52.08 94 LYS D C 1
ATOM 3304 O O . LYS D 1 95 ? 23.410 56.266 -42.752 1.00 51.31 94 LYS D O 1
ATOM 3310 N N . ILE D 1 96 ? 22.157 55.036 -41.288 1.00 51.63 95 ILE D N 1
ATOM 3311 C CA . ILE D 1 96 ? 21.160 54.610 -42.261 1.00 50.72 95 ILE D CA 1
ATOM 3312 C C . ILE D 1 96 ? 19.736 54.897 -41.844 1.00 50.74 95 ILE D C 1
ATOM 3313 O O . ILE D 1 96 ? 19.448 55.160 -40.669 1.00 49.62 95 ILE D O 1
ATOM 3326 N N . ILE D 1 98 ? 15.921 53.082 -42.641 1.00 53.23 97 ILE D N 1
ATOM 3327 C CA . ILE D 1 98 ? 15.167 51.927 -43.135 1.00 54.81 97 ILE D CA 1
ATOM 3328 C C . ILE D 1 98 ? 13.699 52.310 -43.175 1.00 53.89 97 ILE D C 1
ATOM 3329 O O . ILE D 1 98 ? 13.209 52.970 -42.254 1.00 52.07 97 ILE D O 1
ATOM 3334 N N . ILE D 1 99 ? 13.019 51.913 -44.256 1.00 54.16 98 ILE D N 1
ATOM 3335 C CA . ILE D 1 99 ? 11.601 52.169 -44.433 1.00 55.20 98 ILE D CA 1
ATOM 3336 C C . ILE D 1 99 ? 10.949 50.831 -44.742 1.00 56.84 98 ILE D C 1
ATOM 3337 O O . ILE D 1 99 ? 11.392 50.105 -45.650 1.00 58.68 98 ILE D O 1
ATOM 3342 N N . GLU D 1 100 ? 9.924 50.500 -43.973 1.00 57.25 99 GLU D N 1
ATOM 3343 C CA . GLU D 1 100 ? 9.197 49.245 -44.122 1.00 59.68 99 GLU D CA 1
ATOM 3344 C C . GLU D 1 100 ? 7.900 49.287 -43.304 1.00 58.18 99 GLU D C 1
ATOM 3345 O O . GLU D 1 100 ? 7.779 50.136 -42.403 1.00 58.89 99 GLU D O 1
ATOM 3351 N N . PRO D 1 101 ? 6.955 48.353 -43.569 1.00 56.94 100 PRO D N 1
ATOM 3352 C CA . PRO D 1 101 ? 5.699 48.328 -42.817 1.00 57.43 100 PRO D CA 1
ATOM 3353 C C . PRO D 1 101 ? 5.922 48.144 -41.334 1.00 58.49 100 PRO D C 1
ATOM 3354 O O . PRO D 1 101 ? 6.949 47.584 -40.936 1.00 58.60 100 PRO D O 1
ATOM 3358 N N . ARG D 1 102 ? 4.979 48.644 -40.541 1.00 60.14 101 ARG D N 1
ATOM 3359 C CA . ARG D 1 102 ? 5.003 48.477 -39.092 1.00 62.32 101 ARG D CA 1
ATOM 3360 C C . ARG D 1 102 ? 4.740 47.001 -38.787 1.00 64.44 101 ARG D C 1
ATOM 3361 O O . ARG D 1 102 ? 3.912 46.336 -39.437 1.00 64.51 101 ARG D O 1
ATOM 3370 N N . GLY E 1 1 ? 24.155 42.605 -62.722 1.00 67.51 0 GLY E N 1
ATOM 3371 C CA . GLY E 1 1 ? 24.374 42.508 -61.249 1.00 66.46 0 GLY E CA 1
ATOM 3372 C C . GLY E 1 1 ? 23.440 43.419 -60.476 1.00 66.36 0 GLY E C 1
ATOM 3373 O O . GLY E 1 1 ? 22.918 44.395 -61.026 1.00 65.90 0 GLY E O 1
ATOM 3382 N N . GLN E 1 3 ? 24.166 45.526 -58.121 1.00 63.71 2 GLN E N 1
ATOM 3383 C CA . GLN E 1 3 ? 24.757 46.866 -57.984 1.00 62.76 2 GLN E CA 1
ATOM 3384 C C . GLN E 1 3 ? 24.107 47.877 -58.933 1.00 62.02 2 GLN E C 1
ATOM 3385 O O . GLN E 1 3 ? 23.936 49.035 -58.557 1.00 59.51 2 GLN E O 1
ATOM 3391 N N . THR E 1 4 ? 23.715 47.425 -60.136 1.00 62.45 3 THR E N 1
ATOM 3392 C CA . THR E 1 4 ? 23.022 48.286 -61.122 1.00 62.90 3 THR E CA 1
ATOM 3393 C C . THR E 1 4 ? 21.708 48.880 -60.576 1.00 63.34 3 THR E C 1
ATOM 3394 O O . THR E 1 4 ? 21.286 49.930 -61.071 1.00 62.10 3 THR E O 1
ATOM 3398 N N . LYS E 1 5 ? 21.081 48.206 -59.586 1.00 63.10 4 LYS E N 1
ATOM 3399 C CA . LYS E 1 5 ? 19.854 48.681 -58.924 1.00 63.76 4 LYS E CA 1
ATOM 3400 C C . LYS E 1 5 ? 20.114 49.531 -57.673 1.00 60.16 4 LYS E C 1
ATOM 3401 O O . LYS E 1 5 ? 19.154 49.887 -56.983 1.00 59.23 4 LYS E O 1
ATOM 3407 N N . VAL E 1 6 ? 21.387 49.867 -57.395 1.00 56.85 5 VAL E N 1
ATOM 3408 C CA . VAL E 1 6 ? 21.741 50.858 -56.359 1.00 55.20 5 VAL E CA 1
ATOM 3409 C C . VAL E 1 6 ? 21.416 52.213 -56.990 1.00 53.25 5 VAL E C 1
ATOM 3410 O O . VAL E 1 6 ? 21.920 52.520 -58.065 1.00 53.16 5 VAL E O 1
ATOM 3414 N N . ILE E 1 7 ? 20.546 52.979 -56.346 1.00 51.63 6 ILE E N 1
ATOM 3415 C CA . ILE E 1 7 ? 20.088 54.285 -56.840 1.00 51.68 6 ILE E CA 1
ATOM 3416 C C . ILE E 1 7 ? 20.835 55.438 -56.157 1.00 51.69 6 ILE E C 1
ATOM 3417 O O . ILE E 1 7 ? 20.781 55.552 -54.933 1.00 52.52 6 ILE E O 1
ATOM 3422 N N . ASN E 1 8 ? 21.514 56.271 -56.952 1.00 50.64 7 ASN E N 1
ATOM 3423 C CA . ASN E 1 8 ? 22.224 57.464 -56.476 1.00 50.16 7 ASN E CA 1
ATOM 3424 C C . ASN E 1 8 ? 21.325 58.662 -56.787 1.00 49.96 7 ASN E C 1
ATOM 3425 O O . ASN E 1 8 ? 21.054 58.942 -57.967 1.00 49.31 7 ASN E O 1
ATOM 3430 N N . PHE E 1 9 ? 20.877 59.366 -55.742 1.00 49.75 8 PHE E N 1
ATOM 3431 C CA . PHE E 1 9 ? 19.941 60.496 -55.908 1.00 50.81 8 PHE E CA 1
ATOM 3432 C C . PHE E 1 9 ? 20.476 61.588 -56.832 1.00 51.27 8 PHE E C 1
ATOM 3433 O O . PHE E 1 9 ? 19.750 62.015 -57.734 1.00 51.63 8 PHE E O 1
ATOM 3441 N N . ASN E 1 10 ? 21.738 61.988 -56.639 1.00 51.01 9 ASN E N 1
ATOM 3442 C CA A ASN E 1 10 ? 22.380 63.006 -57.482 0.50 50.77 9 ASN E CA 1
ATOM 3443 C CA B ASN E 1 10 ? 22.365 63.014 -57.494 0.50 51.10 9 ASN E CA 1
ATOM 3444 C C . ASN E 1 10 ? 22.412 62.595 -58.971 1.00 51.13 9 ASN E C 1
ATOM 3445 O O . ASN E 1 10 ? 22.141 63.414 -59.853 1.00 50.33 9 ASN E O 1
ATOM 3454 N N . ASP E 1 11 ? 22.749 61.327 -59.235 1.00 51.23 10 ASP E N 1
ATOM 3455 C CA A ASP E 1 11 ? 22.764 60.775 -60.605 0.60 51.37 10 ASP E CA 1
ATOM 3456 C CA B ASP E 1 11 ? 22.785 60.834 -60.608 0.40 51.10 10 ASP E CA 1
ATOM 3457 C C . ASP E 1 11 ? 21.372 60.907 -61.212 1.00 50.69 10 ASP E C 1
ATOM 3458 O O . ASP E 1 11 ? 21.225 61.371 -62.329 1.00 48.44 10 ASP E O 1
ATOM 3467 N N . LYS E 1 12 ? 20.345 60.512 -60.447 1.00 50.13 11 LYS E N 1
ATOM 3468 C CA . LYS E 1 12 ? 18.952 60.576 -60.944 1.00 49.95 11 LYS E CA 1
ATOM 3469 C C . LYS E 1 12 ? 18.451 61.998 -61.170 1.00 50.27 11 LYS E C 1
ATOM 3470 O O . LYS E 1 12 ? 17.804 62.254 -62.203 1.00 50.36 11 LYS E O 1
ATOM 3476 N N . PHE E 1 13 ? 18.777 62.921 -60.255 1.00 49.76 12 PHE E N 1
ATOM 3477 C CA . PHE E 1 13 ? 18.433 64.341 -60.447 1.00 50.41 12 PHE E CA 1
ATOM 3478 C C . PHE E 1 13 ? 19.088 64.937 -61.697 1.00 51.07 12 PHE E C 1
ATOM 3479 O O . PHE E 1 13 ? 18.487 65.796 -62.354 1.00 51.58 12 PHE E O 1
ATOM 3487 N N . SER E 1 14 ? 20.295 64.478 -62.043 1.00 51.68 13 SER E N 1
ATOM 3488 C CA . SER E 1 14 ? 20.984 64.998 -63.249 1.00 52.25 13 SER E CA 1
ATOM 3489 C C . SER E 1 14 ? 20.277 64.671 -64.580 1.00 52.61 13 SER E C 1
ATOM 3490 O O . SER E 1 14 ? 20.540 65.324 -65.568 1.00 52.10 13 SER E O 1
ATOM 3493 N N . LEU E 1 15 ? 19.401 63.665 -64.592 1.00 53.49 14 LEU E N 1
ATOM 3494 C CA . LEU E 1 15 ? 18.713 63.226 -65.812 1.00 53.66 14 LEU E CA 1
ATOM 3495 C C . LEU E 1 15 ? 17.552 64.098 -66.291 1.00 53.97 14 LEU E C 1
ATOM 3496 O O . LEU E 1 15 ? 17.151 63.957 -67.445 1.00 54.81 14 LEU E O 1
ATOM 3501 N N . PHE E 1 16 ? 17.026 64.985 -65.445 1.00 53.50 15 PHE E N 1
ATOM 3502 C CA . PHE E 1 16 ? 15.922 65.895 -65.831 1.00 52.96 15 PHE E CA 1
ATOM 3503 C C . PHE E 1 16 ? 16.068 67.281 -65.212 1.00 53.02 15 PHE E C 1
ATOM 3504 O O . PHE E 1 16 ? 16.643 67.425 -64.133 1.00 52.49 15 PHE E O 1
ATOM 3512 N N . ASN E 1 17 ? 15.567 68.285 -65.927 1.00 53.44 16 ASN E N 1
ATOM 3513 C CA . ASN E 1 17 ? 15.521 69.673 -65.467 1.00 53.77 16 ASN E CA 1
ATOM 3514 C C . ASN E 1 17 ? 14.104 70.223 -65.300 1.00 53.49 16 ASN E C 1
ATOM 3515 O O . ASN E 1 17 ? 13.934 71.290 -64.709 1.00 52.98 16 ASN E O 1
ATOM 3520 N N . GLN E 1 18 ? 13.096 69.494 -65.786 1.00 53.25 17 GLN E N 1
ATOM 3521 C CA . GLN E 1 18 ? 11.721 69.936 -65.708 1.00 53.32 17 GLN E CA 1
ATOM 3522 C C . GLN E 1 18 ? 11.234 69.988 -64.271 1.00 51.62 17 GLN E C 1
ATOM 3523 O O . GLN E 1 18 ? 11.573 69.121 -63.467 1.00 51.65 17 GLN E O 1
ATOM 3529 N N . HIS E 1 19 ? 10.413 71.001 -63.990 1.00 50.38 18 HIS E N 1
ATOM 3530 C CA . HIS E 1 19 ? 9.828 71.195 -62.691 1.00 51.20 18 HIS E CA 1
ATOM 3531 C C . HIS E 1 19 ? 8.436 70.600 -62.551 1.00 50.56 18 HIS E C 1
ATOM 3532 O O . HIS E 1 19 ? 7.702 70.427 -63.544 1.00 50.61 18 HIS E O 1
ATOM 3539 N N . TRP E 1 20 ? 8.090 70.312 -61.294 1.00 49.98 19 TRP E N 1
ATOM 3540 C CA . TRP E 1 20 ? 6.778 69.776 -60.888 1.00 50.61 19 TRP E CA 1
ATOM 3541 C C . TRP E 1 20 ? 6.361 68.512 -61.661 1.00 51.43 19 TRP E C 1
ATOM 3542 O O . TRP E 1 20 ? 5.170 68.302 -61.912 1.00 51.72 19 TRP E O 1
ATOM 3553 N N . SER E 1 21 ? 7.354 67.702 -62.054 1.00 50.43 20 SER E N 1
ATOM 3554 C CA . SER E 1 21 ? 7.165 66.511 -62.876 1.00 50.39 20 SER E CA 1
ATOM 3555 C C . SER E 1 21 ? 7.899 65.346 -62.186 1.00 51.09 20 SER E C 1
ATOM 3556 O O . SER E 1 21 ? 9.076 65.117 -62.459 1.00 51.03 20 SER E O 1
ATOM 3559 N N . PRO E 1 22 ? 7.215 64.647 -61.256 1.00 52.13 21 PRO E N 1
ATOM 3560 C CA . PRO E 1 22 ? 7.898 63.580 -60.504 1.00 53.74 21 PRO E CA 1
ATOM 3561 C C . PRO E 1 22 ? 8.430 62.411 -61.356 1.00 54.14 21 PRO E C 1
ATOM 3562 O O . PRO E 1 22 ? 7.762 61.999 -62.289 1.00 53.87 21 PRO E O 1
ATOM 3566 N N . ARG E 1 23 ? 9.640 61.945 -61.040 1.00 53.89 22 ARG E N 1
ATOM 3567 C CA . ARG E 1 23 ? 10.293 60.802 -61.700 1.00 54.81 22 ARG E CA 1
ATOM 3568 C C . ARG E 1 23 ? 10.317 59.653 -60.709 1.00 53.20 22 ARG E C 1
ATOM 3569 O O . ARG E 1 23 ? 10.992 59.761 -59.681 1.00 50.84 22 ARG E O 1
ATOM 3577 N N . VAL E 1 24 ? 9.623 58.555 -61.012 1.00 53.14 23 VAL E N 1
ATOM 3578 C CA . VAL E 1 24 ? 9.666 57.369 -60.146 1.00 52.56 23 VAL E CA 1
ATOM 3579 C C . VAL E 1 24 ? 11.062 56.750 -60.236 1.00 52.44 23 VAL E C 1
ATOM 3580 O O . VAL E 1 24 ? 11.514 56.404 -61.325 1.00 53.51 23 VAL E O 1
ATOM 3584 N N . ILE E 1 25 ? 11.746 56.634 -59.105 1.00 51.54 24 ILE E N 1
ATOM 3585 C CA . ILE E 1 25 ? 13.102 56.010 -59.062 1.00 51.05 24 ILE E CA 1
ATOM 3586 C C . ILE E 1 25 ? 13.154 54.636 -58.395 1.00 51.78 24 ILE E C 1
ATOM 3587 O O . ILE E 1 25 ? 14.128 53.907 -58.560 1.00 51.48 24 ILE E O 1
ATOM 3592 N N . ALA E 1 26 ? 12.113 54.287 -57.645 1.00 52.55 25 ALA E N 1
ATOM 3593 C CA . ALA E 1 26 ? 12.073 53.025 -56.944 1.00 51.92 25 ALA E CA 1
ATOM 3594 C C . ALA E 1 26 ? 10.658 52.709 -56.487 1.00 52.35 25 ALA E C 1
ATOM 3595 O O . ALA E 1 26 ? 9.812 53.621 -56.330 1.00 52.26 25 ALA E O 1
ATOM 3597 N N . GLU E 1 27 ? 10.427 51.415 -56.290 1.00 52.74 26 GLU E N 1
ATOM 3598 C CA . GLU E 1 27 ? 9.198 50.887 -55.732 1.00 54.05 26 GLU E CA 1
ATOM 3599 C C . GLU E 1 27 ? 9.479 49.995 -54.534 1.00 52.91 26 GLU E C 1
ATOM 3600 O O . GLU E 1 27 ? 10.426 49.209 -54.564 1.00 50.93 26 GLU E O 1
ATOM 3614 N N . ASN E 1 29 ? 7.013 47.566 -52.267 1.00 48.81 28 ASN E N 1
ATOM 3615 C CA . ASN E 1 29 ? 5.671 46.990 -52.213 1.00 50.91 28 ASN E CA 1
ATOM 3616 C C . ASN E 1 29 ? 4.796 47.793 -53.204 1.00 51.49 28 ASN E C 1
ATOM 3617 O O . ASN E 1 29 ? 5.198 47.944 -54.367 1.00 51.07 28 ASN E O 1
ATOM 3622 N N . ASP E 1 30 ? 3.710 48.403 -52.732 1.00 51.87 29 ASP E N 1
ATOM 3623 C CA . ASP E 1 30 ? 2.793 49.181 -53.582 1.00 52.99 29 ASP E CA 1
ATOM 3624 C C . ASP E 1 30 ? 3.008 50.706 -53.434 1.00 53.78 29 ASP E C 1
ATOM 3625 O O . ASP E 1 30 ? 2.080 51.491 -53.691 1.00 54.83 29 ASP E O 1
ATOM 3630 N N . TYR E 1 31 ? 4.225 51.110 -53.041 1.00 51.85 30 TYR E N 1
ATOM 3631 C CA . TYR E 1 31 ? 4.629 52.508 -52.885 1.00 52.43 30 TYR E CA 1
ATOM 3632 C C . TYR E 1 31 ? 5.714 52.863 -53.896 1.00 53.11 30 TYR E C 1
ATOM 3633 O O . TYR E 1 31 ? 6.467 51.988 -54.384 1.00 51.25 30 TYR E O 1
ATOM 3642 N N . GLN E 1 32 ? 5.791 54.155 -54.186 1.00 53.19 31 GLN E N 1
ATOM 3643 C CA . GLN E 1 32 ? 6.785 54.717 -55.096 1.00 52.96 31 GLN E CA 1
ATOM 3644 C C . GLN E 1 32 ? 7.592 55.822 -54.442 1.00 52.52 31 GLN E C 1
ATOM 3645 O O . GLN E 1 32 ? 7.053 56.594 -53.652 1.00 52.41 31 GLN E O 1
ATOM 3651 N N . PHE E 1 33 ? 8.867 55.888 -54.832 1.00 51.80 32 PHE E N 1
ATOM 3652 C CA . PHE E 1 33 ? 9.827 56.914 -54.429 1.00 50.93 32 PHE E CA 1
ATOM 3653 C C . PHE E 1 33 ? 9.987 57.756 -55.677 1.00 51.78 32 PHE E C 1
ATOM 3654 O O . PHE E 1 33 ? 10.325 57.224 -56.755 1.00 50.49 32 PHE E O 1
ATOM 3662 N N . LYS E 1 34 ? 9.719 59.053 -55.555 1.00 52.34 33 LYS E N 1
ATOM 3663 C CA . LYS E 1 34 ? 9.713 59.947 -56.701 1.00 53.34 33 LYS E CA 1
ATOM 3664 C C . LYS E 1 34 ? 10.586 61.161 -56.471 1.00 52.01 33 LYS E C 1
ATOM 3665 O O . LYS E 1 34 ? 10.455 61.803 -55.444 1.00 52.28 33 LYS E O 1
ATOM 3671 N N . LEU E 1 35 ? 11.416 61.503 -57.450 1.00 51.16 34 LEU E N 1
ATOM 3672 C CA . LEU E 1 35 ? 12.257 62.691 -57.359 1.00 50.98 34 LEU E CA 1
ATOM 3673 C C . LEU E 1 35 ? 11.558 63.834 -58.075 1.00 50.59 34 LEU E C 1
ATOM 3674 O O . LEU E 1 35 ? 10.927 63.615 -59.116 1.00 51.11 34 LEU E O 1
ATOM 3679 N N . VAL E 1 36 ? 11.616 65.034 -57.497 1.00 49.73 35 VAL E N 1
ATOM 3680 C CA . VAL E 1 36 ? 10.991 66.218 -58.121 1.00 49.93 35 VAL E CA 1
ATOM 3681 C C . VAL E 1 36 ? 11.894 67.450 -57.953 1.00 50.18 35 VAL E C 1
ATOM 3682 O O . VAL E 1 36 ? 12.568 67.604 -56.925 1.00 48.51 35 VAL E O 1
ATOM 3686 N N . LYS E 1 37 ? 11.927 68.296 -58.980 1.00 50.50 36 LYS E N 1
ATOM 3687 C CA . LYS E 1 37 ? 12.591 69.607 -58.929 1.00 50.26 36 LYS E CA 1
ATOM 3688 C C . LYS E 1 37 ? 11.423 70.575 -58.905 1.00 50.41 36 LYS E C 1
ATOM 3689 O O . LYS E 1 37 ? 10.514 70.454 -59.720 1.00 50.57 36 LYS E O 1
ATOM 3695 N N . VAL E 1 38 ? 11.419 71.499 -57.947 1.00 50.45 37 VAL E N 1
ATOM 3696 C CA . VAL E 1 38 ? 10.323 72.448 -57.789 1.00 50.29 37 VAL E CA 1
ATOM 3697 C C . VAL E 1 38 ? 10.823 73.878 -57.595 1.00 51.37 37 VAL E C 1
ATOM 3698 O O . VAL E 1 38 ? 11.931 74.091 -57.099 1.00 51.33 37 VAL E O 1
ATOM 3702 N N . GLU E 1 39 ? 10.001 74.841 -58.017 1.00 51.15 38 GLU E N 1
ATOM 3703 C CA . GLU E 1 39 ? 10.311 76.273 -57.870 1.00 52.35 38 GLU E CA 1
ATOM 3704 C C . GLU E 1 39 ? 9.023 77.062 -58.067 1.00 51.20 38 GLU E C 1
ATOM 3705 O O . GLU E 1 39 ? 8.191 76.696 -58.891 1.00 51.57 38 GLU E O 1
ATOM 3711 N N . GLY E 1 40 ? 8.868 78.152 -57.328 1.00 50.90 39 GLY E N 1
ATOM 3712 C CA . GLY E 1 40 ? 7.612 78.908 -57.373 1.00 51.56 39 GLY E CA 1
ATOM 3713 C C . GLY E 1 40 ? 6.581 78.161 -56.530 1.00 51.28 39 GLY E C 1
ATOM 3714 O O . GLY E 1 40 ? 6.954 77.410 -55.630 1.00 52.32 39 GLY E O 1
ATOM 3715 N N . GLU E 1 41 ? 5.304 78.334 -56.850 1.00 50.92 40 GLU E N 1
ATOM 3716 C CA . GLU E 1 41 ? 4.213 77.797 -56.050 1.00 52.08 40 GLU E CA 1
ATOM 3717 C C . GLU E 1 41 ? 3.435 76.696 -56.750 1.00 51.23 40 GLU E C 1
ATOM 3718 O O . GLU E 1 41 ? 3.243 76.739 -57.966 1.00 50.79 40 GLU E O 1
ATOM 3724 N N . PHE E 1 42 ? 2.977 75.721 -55.963 1.00 50.48 41 PHE E N 1
ATOM 3725 C CA . PHE E 1 42 ? 2.126 74.653 -56.458 1.00 50.77 41 PHE E CA 1
ATOM 3726 C C . PHE E 1 42 ? 0.683 75.176 -56.243 1.00 50.42 41 PHE E C 1
ATOM 3727 O O . PHE E 1 42 ? 0.460 76.392 -56.208 1.00 49.62 41 PHE E O 1
ATOM 3735 N N . VAL E 1 43 ? -0.288 74.277 -56.124 1.00 50.10 42 VAL E N 1
ATOM 3736 C CA . VAL E 1 43 ? -1.672 74.615 -55.859 1.00 48.89 42 VAL E CA 1
ATOM 3737 C C . VAL E 1 43 ? -2.076 74.003 -54.525 1.00 48.68 42 VAL E C 1
ATOM 3738 O O . VAL E 1 43 ? -1.413 73.098 -53.994 1.00 48.35 42 VAL E O 1
ATOM 3742 N N . TRP E 1 44 ? -3.159 74.538 -53.985 1.00 48.60 43 TRP E N 1
ATOM 3743 C CA . TRP E 1 44 ? -3.793 73.987 -52.801 1.00 49.00 43 TRP E CA 1
ATOM 3744 C C . TRP E 1 44 ? -4.460 72.681 -53.203 1.00 48.99 43 TRP E C 1
ATOM 3745 O O . TRP E 1 44 ? -5.214 72.645 -54.175 1.00 49.01 43 TRP E O 1
ATOM 3756 N N . HIS E 1 45 ? -4.162 71.621 -52.468 1.00 49.36 44 HIS E N 1
ATOM 3757 C CA . HIS E 1 45 ? -4.747 70.311 -52.702 1.00 49.80 44 HIS E CA 1
ATOM 3758 C C . HIS E 1 45 ? -4.566 69.404 -51.487 1.00 49.82 44 HIS E C 1
ATOM 3759 O O . HIS E 1 45 ? -3.869 69.772 -50.526 1.00 49.34 44 HIS E O 1
ATOM 3766 N N . GLU E 1 46 ? -5.161 68.213 -51.561 1.00 51.44 45 GLU E N 1
ATOM 3767 C CA A GLU E 1 46 ? -5.014 67.195 -50.512 0.50 52.62 45 GLU E CA 1
ATOM 3768 C CA B GLU E 1 46 ? -5.040 67.179 -50.510 0.50 52.36 45 GLU E CA 1
ATOM 3769 C C . GLU E 1 46 ? -5.004 65.786 -51.117 1.00 52.47 45 GLU E C 1
ATOM 3770 O O . GLU E 1 46 ? -5.357 65.607 -52.287 1.00 53.75 45 GLU E O 1
ATOM 3781 N N . HIS E 1 47 ? -4.596 64.819 -50.300 1.00 51.17 46 HIS E N 1
ATOM 3782 C CA . HIS E 1 47 ? -4.614 63.392 -50.623 1.00 51.73 46 HIS E CA 1
ATOM 3783 C C . HIS E 1 47 ? -5.568 62.835 -49.590 1.00 52.26 46 HIS E C 1
ATOM 3784 O O . HIS E 1 47 ? -5.212 62.685 -48.407 1.00 51.54 46 HIS E O 1
ATOM 3791 N N . ALA E 1 48 ? -6.801 62.589 -50.023 1.00 52.43 47 ALA E N 1
ATOM 3792 C CA . ALA E 1 48 ? -7.867 62.142 -49.121 1.00 52.95 47 ALA E CA 1
ATOM 3793 C C . ALA E 1 48 ? -7.654 60.783 -48.471 1.00 54.19 47 ALA E C 1
ATOM 3794 O O . ALA E 1 48 ? -8.102 60.583 -47.348 1.00 54.80 47 ALA E O 1
ATOM 3796 N N . ASP E 1 49 ? -6.927 59.876 -49.127 1.00 54.75 48 ASP E N 1
ATOM 3797 C CA . ASP E 1 49 ? -6.778 58.507 -48.620 1.00 55.22 48 ASP E CA 1
ATOM 3798 C C . ASP E 1 49 ? -5.356 58.089 -48.208 1.00 53.78 48 ASP E C 1
ATOM 3799 O O . ASP E 1 49 ? -5.158 56.941 -47.842 1.00 53.88 48 ASP E O 1
ATOM 3804 N N . THR E 1 50 ? -4.384 58.999 -48.220 1.00 52.00 49 THR E N 1
ATOM 3805 C CA . THR E 1 50 ? -3.026 58.629 -47.831 1.00 50.67 49 THR E CA 1
ATOM 3806 C C . THR E 1 50 ? -2.241 59.786 -47.245 1.00 51.22 49 THR E C 1
ATOM 3807 O O . THR E 1 50 ? -2.452 60.951 -47.620 1.00 51.84 49 THR E O 1
ATOM 3811 N N . ASP E 1 51 ? -1.343 59.440 -46.322 1.00 49.95 50 ASP E N 1
ATOM 3812 C CA . ASP E 1 51 ? -0.340 60.356 -45.838 1.00 50.52 50 ASP E CA 1
ATOM 3813 C C . ASP E 1 51 ? 0.641 60.471 -47.008 1.00 52.21 50 ASP E C 1
ATOM 3814 O O . ASP E 1 51 ? 0.738 59.547 -47.830 1.00 53.29 50 ASP E O 1
ATOM 3819 N N . GLU E 1 52 ? 1.355 61.588 -47.060 1.00 53.09 51 GLU E N 1
ATOM 3820 C CA . GLU E 1 52 ? 2.367 61.858 -48.065 1.00 54.86 51 GLU E CA 1
ATOM 3821 C C . GLU E 1 52 ? 3.627 62.377 -47.375 1.00 55.06 51 GLU E C 1
ATOM 3822 O O . GLU E 1 52 ? 3.546 63.215 -46.486 1.00 57.07 51 GLU E O 1
ATOM 3828 N N . VAL E 1 53 ? 4.782 61.888 -47.810 1.00 54.91 52 VAL E N 1
ATOM 3829 C CA . VAL E 1 53 ? 6.066 62.257 -47.238 1.00 54.49 52 VAL E CA 1
ATOM 3830 C C . VAL E 1 53 ? 6.852 63.149 -48.192 1.00 54.30 52 VAL E C 1
ATOM 3831 O O . VAL E 1 53 ? 6.950 62.845 -49.384 1.00 54.59 52 VAL E O 1
ATOM 3835 N N . PHE E 1 54 ? 7.408 64.233 -47.641 1.00 53.61 53 PHE E N 1
ATOM 3836 C CA . PHE E 1 54 ? 8.332 65.128 -48.331 1.00 52.79 53 PHE E CA 1
ATOM 3837 C C . PHE E 1 54 ? 9.683 65.028 -47.636 1.00 53.19 53 PHE E C 1
ATOM 3838 O O . PHE E 1 54 ? 9.744 65.193 -46.412 1.00 51.92 53 PHE E O 1
ATOM 3846 N N . ILE E 1 55 ? 10.739 64.727 -48.398 1.00 52.62 54 ILE E N 1
ATOM 3847 C CA . ILE E 1 55 ? 12.132 64.737 -47.928 1.00 51.99 54 ILE E CA 1
ATOM 3848 C C . ILE E 1 55 ? 12.849 65.772 -48.809 1.00 52.33 54 ILE E C 1
ATOM 3849 O O . ILE E 1 55 ? 12.802 65.659 -50.040 1.00 51.85 54 ILE E O 1
ATOM 3854 N N . VAL E 1 56 ? 13.466 66.793 -48.204 1.00 51.20 55 VAL E N 1
ATOM 3855 C CA . VAL E 1 56 ? 14.223 67.783 -48.975 1.00 51.59 55 VAL E CA 1
ATOM 3856 C C . VAL E 1 56 ? 15.677 67.295 -49.127 1.00 52.20 55 VAL E C 1
ATOM 3857 O O . VAL E 1 56 ? 16.374 67.046 -48.133 1.00 52.75 55 VAL E O 1
ATOM 3869 N N . GLU E 1 58 ? 17.920 68.961 -51.495 1.00 54.05 57 GLU E N 1
ATOM 3870 C CA . GLU E 1 58 ? 18.725 70.174 -51.664 1.00 54.58 57 GLU E CA 1
ATOM 3871 C C . GLU E 1 58 ? 17.808 71.390 -51.810 1.00 54.09 57 GLU E C 1
ATOM 3872 O O . GLU E 1 58 ? 16.745 71.304 -52.445 1.00 53.99 57 GLU E O 1
ATOM 3878 N N . GLY E 1 59 ? 18.229 72.510 -51.223 1.00 53.44 58 GLY E N 1
ATOM 3879 C CA . GLY E 1 59 ? 17.474 73.770 -51.261 1.00 53.05 58 GLY E CA 1
ATOM 3880 C C . GLY E 1 59 ? 16.580 73.936 -50.043 1.00 52.80 58 GLY E C 1
ATOM 3881 O O . GLY E 1 59 ? 16.792 73.288 -49.026 1.00 50.50 58 GLY E O 1
ATOM 3882 N N . THR E 1 60 ? 15.569 74.797 -50.165 1.00 52.99 59 THR E N 1
ATOM 3883 C CA . THR E 1 60 ? 14.656 75.125 -49.063 1.00 53.00 59 THR E CA 1
ATOM 3884 C C . THR E 1 60 ? 13.220 75.118 -49.584 1.00 53.37 59 THR E C 1
ATOM 3885 O O . THR E 1 60 ? 12.882 75.862 -50.493 1.00 53.48 59 THR E O 1
ATOM 3889 N N . LEU E 1 61 ? 12.392 74.264 -49.000 1.00 52.87 60 LEU E N 1
ATOM 3890 C CA . LEU E 1 61 ? 10.995 74.116 -49.389 1.00 52.84 60 LEU E CA 1
ATOM 3891 C C . LEU E 1 61 ? 10.141 74.707 -48.296 1.00 53.33 60 LEU E C 1
ATOM 3892 O O . LEU E 1 61 ? 10.471 74.583 -47.109 1.00 52.56 60 LEU E O 1
ATOM 3897 N N . GLN E 1 62 ? 9.034 75.315 -48.693 1.00 52.68 61 GLN E N 1
ATOM 3898 C CA . GLN E 1 62 ? 8.010 75.727 -47.760 1.00 53.09 61 GLN E CA 1
ATOM 3899 C C . GLN E 1 62 ? 6.749 74.982 -48.115 1.00 53.25 61 GLN E C 1
ATOM 3900 O O . GLN E 1 62 ? 6.531 74.648 -49.298 1.00 53.08 61 GLN E O 1
ATOM 3906 N N . ILE E 1 63 ? 5.937 74.695 -47.099 1.00 52.39 62 ILE E N 1
ATOM 3907 C CA . ILE E 1 63 ? 4.619 74.098 -47.317 1.00 52.09 62 ILE E CA 1
ATOM 3908 C C . ILE E 1 63 ? 3.644 74.965 -46.547 1.00 51.50 62 ILE E C 1
ATOM 3909 O O . ILE E 1 63 ? 3.799 75.160 -45.345 1.00 51.77 62 ILE E O 1
ATOM 3914 N N . ALA E 1 64 ? 2.681 75.519 -47.272 1.00 50.88 63 ALA E N 1
ATOM 3915 C CA . ALA E 1 64 ? 1.628 76.340 -46.711 1.00 49.86 63 ALA E CA 1
ATOM 3916 C C . ALA E 1 64 ? 0.490 75.448 -46.253 1.00 49.12 63 ALA E C 1
ATOM 3917 O O . ALA E 1 64 ? 0.097 74.533 -46.982 1.00 47.57 63 ALA E O 1
ATOM 3919 N N . PHE E 1 65 ? 0.007 75.711 -45.039 1.00 49.18 64 PHE E N 1
ATOM 3920 C CA . PHE E 1 65 ? -1.215 75.125 -44.485 1.00 50.00 64 PHE E CA 1
ATOM 3921 C C . PHE E 1 65 ? -2.192 76.269 -44.222 1.00 50.60 64 PHE E C 1
ATOM 3922 O O . PHE E 1 65 ? -1.826 77.445 -44.356 1.00 50.71 64 PHE E O 1
ATOM 3930 N N . ARG E 1 66 ? -3.416 75.908 -43.849 1.00 50.68 65 ARG E N 1
ATOM 3931 C CA A ARG E 1 66 ? -4.482 76.889 -43.647 0.50 51.39 65 ARG E CA 1
ATOM 3932 C CA B ARG E 1 66 ? -4.507 76.850 -43.589 0.50 52.00 65 ARG E CA 1
ATOM 3933 C C . ARG E 1 66 ? -4.111 78.008 -42.664 1.00 52.23 65 ARG E C 1
ATOM 3934 O O . ARG E 1 66 ? -4.443 79.162 -42.916 1.00 51.17 65 ARG E O 1
ATOM 3949 N N . ASP E 1 67 ? -3.412 77.695 -41.578 1.00 52.95 66 ASP E N 1
ATOM 3950 C CA . ASP E 1 67 ? -3.034 78.732 -40.596 1.00 55.49 66 ASP E CA 1
ATOM 3951 C C . ASP E 1 67 ? -1.545 78.980 -40.387 1.00 55.85 66 ASP E C 1
ATOM 3952 O O . ASP E 1 67 ? -1.192 79.874 -39.640 1.00 55.72 66 ASP E O 1
ATOM 3957 N N . GLN E 1 68 ? -0.684 78.264 -41.102 1.00 56.84 67 GLN E N 1
ATOM 3958 C CA . GLN E 1 68 ? 0.765 78.399 -40.933 1.00 58.19 67 GLN E CA 1
ATOM 3959 C C . GLN E 1 68 ? 1.545 77.831 -42.110 1.00 56.28 67 GLN E C 1
ATOM 3960 O O . GLN E 1 68 ? 1.015 77.037 -42.879 1.00 52.24 67 GLN E O 1
ATOM 3966 N N . ASN E 1 69 ? 2.779 78.307 -42.261 1.00 56.21 68 ASN E N 1
ATOM 3967 C CA . ASN E 1 69 ? 3.724 77.807 -43.254 1.00 56.87 68 ASN E CA 1
ATOM 3968 C C . ASN E 1 69 ? 4.815 77.094 -42.475 1.00 56.74 68 ASN E C 1
ATOM 3969 O O . ASN E 1 69 ? 5.184 77.553 -41.390 1.00 56.90 68 ASN E O 1
ATOM 3974 N N . ILE E 1 70 ? 5.299 75.970 -42.999 1.00 56.03 69 ILE E N 1
ATOM 3975 C CA . ILE E 1 70 ? 6.453 75.279 -42.433 1.00 56.46 69 ILE E CA 1
ATOM 3976 C C . ILE E 1 70 ? 7.582 75.423 -43.450 1.00 55.42 69 ILE E C 1
ATOM 3977 O O . ILE E 1 70 ? 7.321 75.617 -44.634 1.00 53.99 69 ILE E O 1
ATOM 3982 N N . THR E 1 71 ? 8.823 75.349 -42.968 1.00 55.35 70 THR E N 1
ATOM 3983 C CA . THR E 1 71 ? 10.028 75.429 -43.801 1.00 54.82 70 THR E CA 1
ATOM 3984 C C . THR E 1 71 ? 10.836 74.141 -43.605 1.00 54.24 70 THR E C 1
ATOM 3985 O O . THR E 1 71 ? 11.047 73.709 -42.461 1.00 53.45 70 THR E O 1
ATOM 3989 N N . LEU E 1 72 ? 11.246 73.524 -44.716 1.00 53.78 71 LEU E N 1
ATOM 3990 C CA . LEU E 1 72 ? 12.082 72.319 -44.714 1.00 54.12 71 LEU E CA 1
ATOM 3991 C C . LEU E 1 72 ? 13.385 72.596 -45.439 1.00 52.78 71 LEU E C 1
ATOM 3992 O O . LEU E 1 72 ? 13.367 73.103 -46.552 1.00 52.27 71 LEU E O 1
ATOM 3997 N N . GLN E 1 73 ? 14.501 72.246 -44.808 1.00 52.61 72 GLN E N 1
ATOM 3998 C CA . GLN E 1 73 ? 15.843 72.393 -45.380 1.00 52.92 72 GLN E CA 1
ATOM 3999 C C . GLN E 1 73 ? 16.330 71.023 -45.813 1.00 52.74 72 GLN E C 1
ATOM 4000 O O . GLN E 1 73 ? 15.703 70.004 -45.494 1.00 51.36 72 GLN E O 1
ATOM 4006 N N . ALA E 1 74 ? 17.472 71.005 -46.507 1.00 53.09 73 ALA E N 1
ATOM 4007 C CA . ALA E 1 74 ? 18.129 69.759 -46.938 1.00 53.13 73 ALA E CA 1
ATOM 4008 C C . ALA E 1 74 ? 18.362 68.883 -45.714 1.00 53.46 73 ALA E C 1
ATOM 4009 O O . ALA E 1 74 ? 18.788 69.388 -44.684 1.00 53.11 73 ALA E O 1
ATOM 4011 N N . GLY E 1 75 ? 18.042 67.595 -45.808 1.00 53.31 74 GLY E N 1
ATOM 4012 C CA . GLY E 1 75 ? 18.184 66.681 -44.660 1.00 54.04 74 GLY E CA 1
ATOM 4013 C C . GLY E 1 75 ? 17.050 66.767 -43.653 1.00 53.45 74 GLY E C 1
ATOM 4014 O O . GLY E 1 75 ? 17.245 66.472 -42.464 1.00 53.04 74 GLY E O 1
ATOM 4015 N N . GLU E 1 76 ? 15.870 67.189 -44.123 1.00 52.45 75 GLU E N 1
ATOM 4016 C CA . GLU E 1 76 ? 14.678 67.289 -43.288 1.00 51.60 75 GLU E CA 1
ATOM 4017 C C . GLU E 1 76 ? 13.506 66.703 -44.027 1.00 50.47 75 GLU E C 1
ATOM 4018 O O . GLU E 1 76 ? 13.494 66.698 -45.260 1.00 50.04 75 GLU E O 1
ATOM 4032 N N . TYR E 1 78 ? 8.948 65.731 -43.682 1.00 50.80 77 TYR E N 1
ATOM 4033 C CA . TYR E 1 78 ? 7.657 66.011 -43.110 1.00 52.35 77 TYR E CA 1
ATOM 4034 C C . TYR E 1 78 ? 6.628 65.034 -43.639 1.00 52.36 77 TYR E C 1
ATOM 4035 O O . TYR E 1 78 ? 6.687 64.689 -44.814 1.00 52.47 77 TYR E O 1
ATOM 4044 N N . VAL E 1 79 ? 5.693 64.603 -42.777 1.00 52.02 78 VAL E N 1
ATOM 4045 C CA . VAL E 1 79 ? 4.566 63.747 -43.192 1.00 51.71 78 VAL E CA 1
ATOM 4046 C C . VAL E 1 79 ? 3.310 64.606 -43.243 1.00 51.46 78 VAL E C 1
ATOM 4047 O O . VAL E 1 79 ? 2.898 65.137 -42.224 1.00 51.81 78 VAL E O 1
ATOM 4051 N N . ILE E 1 80 ? 2.724 64.752 -44.425 1.00 52.35 79 ILE E N 1
ATOM 4052 C CA . ILE E 1 80 ? 1.467 65.476 -44.598 1.00 53.42 79 ILE E CA 1
ATOM 4053 C C . ILE E 1 80 ? 0.382 64.458 -44.255 1.00 52.22 79 ILE E C 1
ATOM 4054 O O . ILE E 1 80 ? 0.225 63.509 -45.027 1.00 51.94 79 ILE E O 1
ATOM 4059 N N . PRO E 1 81 ? -0.366 64.627 -43.121 1.00 50.57 80 PRO E N 1
ATOM 4060 C CA . PRO E 1 81 ? -1.401 63.617 -42.843 1.00 49.81 80 PRO E CA 1
ATOM 4061 C C . PRO E 1 81 ? -2.522 63.635 -43.902 1.00 50.29 80 PRO E C 1
ATOM 4062 O O . PRO E 1 81 ? -2.791 64.701 -44.470 1.00 48.30 80 PRO E O 1
ATOM 4066 N N . LYS E 1 82 ? -3.152 62.476 -44.140 1.00 50.55 81 LYS E N 1
ATOM 4067 C CA . LYS E 1 82 ? -4.225 62.355 -45.125 1.00 52.42 81 LYS E CA 1
ATOM 4068 C C . LYS E 1 82 ? -5.344 63.353 -44.849 1.00 51.17 81 LYS E C 1
ATOM 4069 O O . LYS E 1 82 ? -5.668 63.615 -43.702 1.00 50.15 81 LYS E O 1
ATOM 4075 N N . GLY E 1 83 ? -5.878 63.940 -45.912 1.00 51.80 82 GLY E N 1
ATOM 4076 C CA . GLY E 1 83 ? -6.947 64.913 -45.819 1.00 52.18 82 GLY E CA 1
ATOM 4077 C C . GLY E 1 83 ? -6.529 66.348 -45.521 1.00 5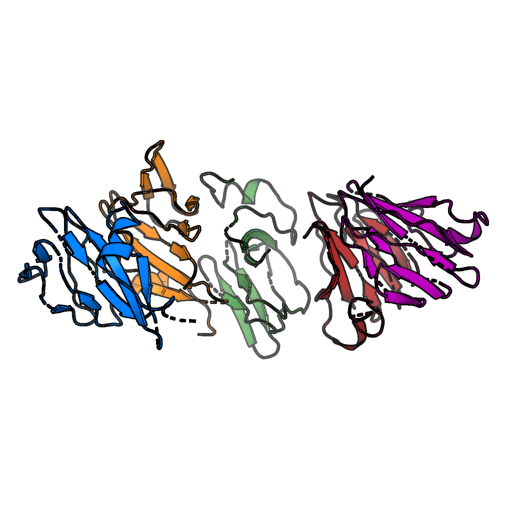2.67 82 GLY E C 1
ATOM 4078 O O . GLY E 1 83 ? -7.371 67.226 -45.586 1.00 54.86 82 GLY E O 1
ATOM 4079 N N . VAL E 1 84 ? -5.252 66.598 -45.222 1.00 51.24 83 VAL E N 1
ATOM 4080 C CA . VAL E 1 84 ? -4.788 67.933 -44.867 1.00 50.83 83 VAL E CA 1
ATOM 4081 C C . VAL E 1 84 ? -4.418 68.694 -46.133 1.00 50.89 83 VAL E C 1
ATOM 4082 O O . VAL E 1 84 ? -3.558 68.252 -46.925 1.00 48.77 83 VAL E O 1
ATOM 4086 N N . GLU E 1 85 ? -5.107 69.821 -46.327 1.00 51.94 84 GLU E N 1
ATOM 4087 C CA . GLU E 1 85 ? -4.848 70.715 -47.450 1.00 53.02 84 GLU E CA 1
ATOM 4088 C C . GLU E 1 85 ? -3.522 71.395 -47.290 1.00 51.78 84 GLU E C 1
ATOM 4089 O O . GLU E 1 85 ? -3.242 71.920 -46.235 1.00 51.97 84 GLU E O 1
ATOM 4095 N N . HIS E 1 86 ? -2.757 71.460 -48.373 1.00 50.33 85 HIS E N 1
ATOM 4096 C CA . HIS E 1 86 ? -1.454 72.101 -48.359 1.00 49.56 85 HIS E CA 1
ATOM 4097 C C . HIS E 1 86 ? -1.021 72.579 -49.737 1.00 48.86 85 HIS E C 1
ATOM 4098 O O . HIS E 1 86 ? -1.572 72.139 -50.755 1.00 48.78 85 HIS E O 1
ATOM 4105 N N . LYS E 1 87 ? -0.060 73.495 -49.746 1.00 49.76 86 LYS E N 1
ATOM 4106 C CA . LYS E 1 87 ? 0.499 74.070 -50.961 1.00 51.48 86 LYS E CA 1
ATOM 4107 C C . LYS E 1 87 ? 2.021 74.170 -50.845 1.00 51.56 86 LYS E C 1
ATOM 4108 O O . LYS E 1 87 ? 2.525 75.094 -50.187 1.00 51.51 86 LYS E O 1
ATOM 4114 N N . PRO E 1 88 ? 2.756 73.209 -51.441 1.00 52.73 87 PRO E N 1
ATOM 4115 C CA . PRO E 1 88 ? 4.218 73.330 -51.475 1.00 53.22 87 PRO E CA 1
ATOM 4116 C C . PRO E 1 88 ? 4.701 74.522 -52.295 1.00 53.41 87 PRO E C 1
ATOM 4117 O O . PRO E 1 88 ? 4.051 74.899 -53.269 1.00 53.08 87 PRO E O 1
ATOM 4129 N N . ALA E 1 90 ? 8.643 76.909 -53.289 1.00 54.81 89 ALA E N 1
ATOM 4130 C CA . ALA E 1 90 ? 10.110 77.092 -53.181 1.00 54.64 89 ALA E CA 1
ATOM 4131 C C . ALA E 1 90 ? 10.518 78.422 -53.834 1.00 54.03 89 ALA E C 1
ATOM 4132 O O . ALA E 1 90 ? 10.160 78.668 -54.992 1.00 52.97 89 ALA E O 1
ATOM 4134 N N . LYS E 1 91 ? 11.233 79.267 -53.080 1.00 54.50 90 LYS E N 1
ATOM 4135 C CA . LYS E 1 91 ? 11.732 80.563 -53.583 1.00 55.41 90 LYS E CA 1
ATOM 4136 C C . LYS E 1 91 ? 12.723 80.383 -54.735 1.00 54.68 90 LYS E C 1
ATOM 4137 O O . LYS E 1 91 ? 12.707 81.153 -55.681 1.00 55.03 90 LYS E O 1
ATOM 4140 N N . GLU E 1 92 ? 13.606 79.399 -54.610 1.00 54.40 91 GLU E N 1
ATOM 4141 C CA . GLU E 1 92 ? 14.588 79.018 -55.637 1.00 55.63 91 GLU E CA 1
ATOM 4142 C C . GLU E 1 92 ? 14.410 77.517 -55.893 1.00 54.75 91 GLU E C 1
ATOM 4143 O O . GLU E 1 92 ? 13.684 76.850 -55.148 1.00 55.40 91 GLU E O 1
ATOM 4149 N N . GLU E 1 93 ? 15.093 76.980 -56.905 1.00 54.38 92 GLU E N 1
ATOM 4150 C CA . GLU E 1 93 ? 14.976 75.555 -57.225 1.00 55.55 92 GLU E CA 1
ATOM 4151 C C . GLU E 1 93 ? 15.286 74.715 -55.972 1.00 54.79 92 GLU E C 1
ATOM 4152 O O . GLU E 1 93 ? 16.228 75.011 -55.225 1.00 53.60 92 GLU E O 1
ATOM 4158 N N . CYS E 1 94 ? 14.420 73.732 -55.729 1.00 53.91 93 CYS E N 1
ATOM 4159 C CA . CYS E 1 94 ? 14.533 72.834 -54.589 1.00 54.19 93 CYS E CA 1
ATOM 4160 C C . CYS E 1 94 ? 14.392 71.395 -55.111 1.00 52.38 93 CYS E C 1
ATOM 4161 O O . CYS E 1 94 ? 13.521 71.122 -55.941 1.00 50.81 93 CYS E O 1
ATOM 4164 N N . LYS E 1 95 ? 15.294 70.515 -54.660 1.00 52.06 94 LYS E N 1
ATOM 4165 C CA . LYS E 1 95 ? 15.315 69.105 -55.046 1.00 52.22 94 LYS E CA 1
ATOM 4166 C C . LYS E 1 95 ? 14.693 68.297 -53.907 1.00 52.70 94 LYS E C 1
ATOM 4167 O O . LYS E 1 95 ? 15.211 68.302 -52.773 1.00 51.47 94 LYS E O 1
ATOM 4173 N N . ILE E 1 96 ? 13.581 67.616 -54.209 1.00 52.30 95 ILE E N 1
ATOM 4174 C CA . ILE E 1 96 ? 12.838 66.840 -53.217 1.00 51.71 95 ILE E CA 1
ATOM 4175 C C . ILE E 1 96 ? 12.577 65.403 -53.634 1.00 51.44 95 ILE E C 1
ATOM 4176 O O . ILE E 1 96 ? 12.727 65.033 -54.810 1.00 50.82 95 ILE E O 1
ATOM 4189 N N . ILE E 1 98 ? 9.486 62.503 -52.928 1.00 53.09 97 ILE E N 1
ATOM 4190 C CA . ILE E 1 98 ? 8.158 62.205 -52.451 1.00 54.78 97 ILE E CA 1
ATOM 4191 C C . ILE E 1 98 ? 7.994 60.691 -52.372 1.00 53.92 97 ILE E C 1
ATOM 4192 O O . ILE E 1 98 ? 8.487 59.967 -53.233 1.00 53.11 97 ILE E O 1
ATOM 4197 N N . ILE E 1 99 ? 7.323 60.235 -51.307 1.00 53.66 98 ILE E N 1
ATOM 4198 C CA . ILE E 1 99 ? 7.031 58.821 -51.093 1.00 54.92 98 ILE E CA 1
ATOM 4199 C C . ILE E 1 99 ? 5.538 58.712 -50.822 1.00 57.16 98 ILE E C 1
ATOM 4200 O O . ILE E 1 99 ? 5.025 59.382 -49.924 1.00 56.52 98 ILE E O 1
ATOM 4205 N N . GLU E 1 100 ? 4.863 57.888 -51.610 1.00 57.86 99 GLU E N 1
ATOM 4206 C CA . GLU E 1 100 ? 3.441 57.689 -51.496 1.00 60.12 99 GLU E CA 1
ATOM 4207 C C . GLU E 1 100 ? 2.998 56.401 -52.214 1.00 58.79 99 GLU E C 1
ATOM 4208 O O . GLU E 1 100 ? 3.755 55.854 -53.044 1.00 58.70 99 GLU E O 1
ATOM 4214 N N . PRO E 1 101 ? 1.776 55.921 -51.916 1.00 57.25 100 PRO E N 1
ATOM 4215 C CA . PRO E 1 101 ? 1.244 54.772 -52.634 1.00 57.59 100 PRO E CA 1
ATOM 4216 C C . PRO E 1 101 ? 1.054 54.966 -54.133 1.00 58.71 100 PRO E C 1
ATOM 4217 O O . PRO E 1 101 ? 0.770 56.074 -54.561 1.00 58.10 100 PRO E O 1
ATOM 4221 N N . ARG E 1 102 ? 1.222 53.881 -54.898 1.00 60.81 101 ARG E N 1
ATOM 4222 C CA . ARG E 1 102 ? 0.827 53.823 -56.319 1.00 63.93 101 ARG E CA 1
ATOM 4223 C C . ARG E 1 102 ? -0.688 53.889 -56.432 1.00 63.83 101 ARG E C 1
ATOM 4224 O O . ARG E 1 102 ? -1.402 53.399 -55.552 1.00 63.20 101 ARG E O 1
#

Foldseek 3Di:
DCPLDDDLVVVVVVDDDAPDWDFSDDVQKTDTKGKHADKDDKDFAQPWKKDKAWDAKKKKDFDPDIDIHHHGGDIHGHPGIIMMHNDIMIMIMIGD/DPDDDDQVVVVVVDDDAPDWDFDDDVQKTDTKGKHADKDDKDFAQPWKKDKAWDAKKWKDFPVDIDIAHHGGDIHGHPGIIMMHNDIIMMIMIGD/DADDDDLVVVVVVDDDAPDWDFHDDVQKTDTKGKHADKDDWDFAQPWKKDKAWDAKKWKDFPVDIDIAHHRGDIHGHPGIIMMHHDIIMMIMIGD/DCVLDDDLVVVVVVDDDAPDWDFNDDVQKTDTKGKHADKDDKDFAQPWKKDKAWDAKKKKDFPVGIDIDHHGGDIHGGPGIIMMHHDIIMMIMIGD/DCPLDDDLVVVVVVDDDAPDWDFNDDVQKTDTKGKHADKDDKDFAQPAKKDKAWDAKKWKDFPPDIDIDHHGGDIHGHPGIIMMHHDIIIMIMDGD

Sequence (478 aa):
GQTKVINFNDKFSLFNQHWSPRVIAENDYQFKLVKVEGEFVWHEHADTDEVFIVEGTLQIAFRDQNITLQAGEYVIPKGVEHKPAKEECKIIIEPRQTKVINFNDKFSLFNQHWSPRVIAENDYQFKLVKVEGEFVWHEHADTDEVFIVEGTLQIAFRDQNITLQAGEYVIPKGVEHKPAKEECKIIIEPRRQTKVINFNDDKFSLFNQHWSPRRVIAENDYQFKLVKVEGEFVWHEHADTDEVFIVEGTLQIAFRDQNITLQAGEYVIPKGVEHKPAKEECKIIIEPRGQTKVINFNNDDKFSLFNQHWSPRVIAENDYQFKLVKVEGEFVWHEEHADTDEVFIVEGTLQIAFRDQNITLQAGEYVIPKGVEHKPAKEECKIIIEPRGQTKVINFNNDDKFSLFNQHWSPRVIAENDYQFKLVKVEGEFVWHEEHADTDEVFIVEGTLQIAFRRDQNITLQAGEYVIPKGVEHKPAKEECKIIIEPR

InterPro domains:
  IPR011051 RmlC-like cupin domain superfamily [SSF51182] (1-111)
  IPR013096 Cupin 2, conserved barrel [PF07883] (37-96)
  IPR014710 RmlC-like jelly roll fold [G3DSA:2.60.120.10] (1-101)
  IPR052044 Polyketide Synthase Associated Protein [PTHR36114] (14-107)

Solvent-accessible surface area: 24206 Å² total

Nearest PDB structures (foldseek):
  2i45-assembly4_H  TM=9.134E-01  e=2.579E-08  Neisseria meningitidis
  2i45-assembly1_A  TM=8.859E-01  e=4.918E-08  Neisseria meningitidis
  2i45-assembly5_J  TM=8.789E-01  e=5.779E-08  Neisseria meningitidis
  2i45-assembly3_E  TM=9.065E-01  e=9.379E-08  Neisseria meningitidis
  2i45-assembly1_B  TM=8.849E-01  e=1.888E-07  Neisseria meningitidis

Organism: Shewanella frigidimarina (strain NCIMB 400) (NCBI:txid318167)

CATH classification: 2.60.120.10

Secondary structure (DSSP, 8-state):
--TT---HHHHHHT---SS--EEEE---EEEEE-EE-S----B--TT--EE-----EEEEE-SS-EEEEETT--EE-TT--BB---S-EE--EEE-/--S---HHHHHHT---SS--EEEE---EEEEE-EE-S----B--TT--EE-----EEEEE-SS-EEEEETT--EE-TT--BB---S-EE--EEE-/------HHHHHHT---SS--EEEE---EEEEE-EE-S----B--SS--EE-----EEEEE-SS-EEEEETT--EE-TT--BB---S-EE--EEE-/--TT---HHHHHHT---SS--EEEE---EEEEE-EE-S----B--TT--EE-----EEEEEESS-EEEEETT--EE-TT--EE---S-EE--EEE-/--TTPPPHHHHHHT---SS--EEEE---EEEEE-EE-S----B--SS--EE-----EEEEE-SS-EEEEETT--EE-TT--BB---S-EE--EEE-

Radius of gyration: 28.38 Å; Cα contacts (8 Å, |Δi|>4): 1149; chains: 5; bounding box: 64×66×73 Å